Protein AF-A0A522AWW1-F1 (afdb_monomer)

pLDDT: mean 78.86, std 17.36, range [28.61, 96.69]

Foldseek 3Di:
DDPDPVVQVVVLVVLLVVLLCCCVLVLVLLVLLLVLLLQLLVVLVVVVVCCLAPVPDLLVLLLVLLLSLLLSLLLQLLLQLLCLQQVCLVVVNVVVVVVPPHALLSSLVSSLVSSLVSNVVSLVLSLVSSCLSNVPDPCNVVLSVLSVVLSSLSSLLSSLVLNLLNQQDQHSVSSSVVSVVVSVVLCVLVPDDPVVLPDLVSVLNQQQRSSNLSSVLSCCVRVVVDDSVVRCSSVCNSNVSNVVSVCCRNVPRSNVRDSGRHDPPPPDDPDDDDDDPVCVVVVVVVVSRDDDDDDDDDDDDDDDDDDDAQPKAKDKPAAEDEEAQFDKDKIKMKIWRQDQAKAAKKKKFKDKDAPDDPDDDDQVVFFVDGIDIDHTAGHGGMDMDMTMTHRNDAHKMKMKMWMFGDDPDPPDHYDIDIHRIYIYGYDRDDDPRPSVSVCSSVVSSVVSVVVSVVSNVVVVVVVVVVVVVVVVD

Mean predicted aligned error: 15.92 Å

Radius of gyration: 32.42 Å; Cα contacts (8 Å, |Δi|>4): 683; chains: 1; bounding box: 69×68×107 Å

Nearest PDB structures (foldseek):
  6eti-assembly1_A  TM=6.593E-01  e=2.081E-02  Homo sapiens
  8bht-assembly1_A  TM=6.741E-01  e=2.726E-02  Homo sapiens
  7som-assembly1_K  TM=3.035E-01  e=1.185E-04  Chlamydomonas reinhardtii
  8cka-assembly1_B  TM=4.284E-01  e=6.402E-02  Deinococcus radiodurans R1 = ATCC 13939 = DSM 20539
  8wtm-assembly1_A  TM=5.534E-01  e=3.377E-01  Arabidopsis thaliana

Structure (mmCIF, N/CA/C/O backbone):
data_AF-A0A522AWW1-F1
#
_entry.id   AF-A0A522AWW1-F1
#
loop_
_atom_site.group_PDB
_atom_site.id
_atom_site.type_symbol
_atom_site.label_atom_id
_atom_site.label_alt_id
_atom_site.label_comp_id
_atom_site.label_asym_id
_atom_site.label_entity_id
_atom_site.label_seq_id
_atom_site.pdbx_PDB_ins_code
_atom_site.Cartn_x
_atom_site.Cartn_y
_atom_site.Cartn_z
_atom_site.occupancy
_atom_site.B_iso_or_equiv
_atom_site.auth_seq_id
_atom_site.auth_comp_id
_atom_site.auth_asym_id
_atom_site.auth_atom_id
_atom_site.pdbx_PDB_model_num
ATOM 1 N N . MET A 1 1 ? 4.282 -1.214 -53.896 1.00 41.69 1 MET A N 1
ATOM 2 C CA . MET A 1 1 ? 5.196 -0.985 -52.754 1.00 41.69 1 MET A CA 1
ATOM 3 C C . MET A 1 1 ? 4.342 -0.888 -51.484 1.00 41.69 1 MET A C 1
ATOM 5 O O . MET A 1 1 ? 4.022 0.199 -51.032 1.00 41.69 1 MET A O 1
ATOM 9 N N . SER A 1 2 ? 3.825 -2.022 -50.998 1.00 43.81 2 SER A N 1
ATOM 10 C CA . SER A 1 2 ? 2.781 -2.070 -49.948 1.00 43.81 2 SER A CA 1
ATOM 11 C C . SER A 1 2 ? 2.883 -3.304 -49.040 1.00 43.81 2 SER A C 1
ATOM 13 O O . SER A 1 2 ? 1.927 -3.659 -48.356 1.00 43.81 2 SER A O 1
ATOM 15 N N . VAL A 1 3 ? 4.049 -3.947 -48.991 1.00 43.75 3 VAL A N 1
ATOM 16 C CA . VAL A 1 3 ? 4.301 -5.121 -48.149 1.00 43.75 3 VAL A CA 1
ATOM 17 C C . VAL A 1 3 ? 5.197 -4.677 -46.995 1.00 43.75 3 VAL A C 1
ATOM 19 O O . VAL A 1 3 ? 6.398 -4.624 -47.195 1.00 43.75 3 VAL A O 1
ATOM 22 N N . ASP A 1 4 ? 4.616 -4.260 -45.856 1.00 46.38 4 ASP A N 1
ATOM 23 C CA . ASP A 1 4 ? 5.230 -4.459 -44.514 1.00 46.38 4 ASP A CA 1
ATOM 24 C C . ASP A 1 4 ? 4.457 -3.893 -43.300 1.00 46.38 4 ASP A C 1
ATOM 26 O O . ASP A 1 4 ? 4.959 -3.921 -42.176 1.00 46.38 4 ASP A O 1
ATOM 30 N N . ARG A 1 5 ? 3.211 -3.408 -43.433 1.00 45.59 5 ARG A N 1
ATOM 31 C CA . ARG A 1 5 ? 2.480 -2.926 -42.237 1.00 45.59 5 ARG A CA 1
ATOM 32 C C . ARG A 1 5 ? 2.204 -4.040 -41.212 1.00 45.59 5 ARG A C 1
ATOM 34 O O . ARG A 1 5 ? 2.367 -3.795 -40.020 1.00 45.59 5 ARG A O 1
ATOM 41 N N . GLY A 1 6 ? 1.933 -5.271 -41.656 1.00 41.59 6 GLY A N 1
ATOM 42 C CA . GLY A 1 6 ? 1.618 -6.407 -40.772 1.00 41.59 6 GLY A CA 1
ATOM 43 C C . GLY A 1 6 ? 2.793 -6.975 -39.958 1.00 41.59 6 GLY A C 1
ATOM 44 O O . GLY A 1 6 ? 2.574 -7.589 -38.920 1.00 41.59 6 GLY A O 1
ATOM 45 N N . ARG A 1 7 ? 4.052 -6.746 -40.365 1.00 49.06 7 ARG A N 1
ATOM 46 C CA . ARG A 1 7 ? 5.239 -7.263 -39.647 1.00 49.06 7 ARG A CA 1
ATOM 47 C C . ARG A 1 7 ? 5.681 -6.368 -38.485 1.00 49.06 7 ARG A C 1
ATOM 49 O O . ARG A 1 7 ? 6.348 -6.825 -37.559 1.00 49.06 7 ARG A O 1
ATOM 56 N N . THR A 1 8 ? 5.285 -5.095 -38.509 1.00 51.25 8 THR A N 1
ATOM 57 C CA . THR A 1 8 ? 5.693 -4.099 -37.505 1.00 51.25 8 THR A CA 1
ATOM 58 C C . THR A 1 8 ? 4.782 -4.041 -36.276 1.00 51.25 8 THR A C 1
ATOM 60 O O . THR A 1 8 ? 5.227 -3.562 -35.231 1.00 51.25 8 THR A O 1
ATOM 63 N N . GLU A 1 9 ? 3.542 -4.535 -36.360 1.00 51.75 9 GLU A N 1
ATOM 64 C CA . GLU A 1 9 ? 2.605 -4.571 -35.224 1.00 51.75 9 GLU A CA 1
ATOM 65 C C . GLU A 1 9 ? 3.007 -5.633 -34.187 1.00 51.75 9 GLU A C 1
ATOM 67 O O . GLU A 1 9 ? 2.992 -5.358 -32.988 1.00 51.75 9 GLU A O 1
ATOM 72 N N . GLY A 1 10 ? 3.525 -6.787 -34.626 1.00 59.91 10 GLY A N 1
ATOM 73 C CA . GLY A 1 10 ? 4.067 -7.820 -33.729 1.00 59.91 10 GLY A CA 1
ATOM 74 C C . GLY A 1 10 ? 5.403 -7.458 -33.060 1.00 59.91 10 GLY A C 1
ATOM 75 O O . GLY A 1 10 ? 5.785 -8.065 -32.060 1.00 59.91 10 GLY A O 1
ATOM 76 N N . SER A 1 11 ? 6.118 -6.451 -33.576 1.00 70.12 11 SER A N 1
ATOM 77 C CA . SER A 1 11 ? 7.461 -6.088 -33.101 1.00 70.12 11 SER A CA 1
ATOM 78 C C . SER A 1 11 ? 7.449 -5.429 -31.715 1.00 70.12 11 SER A C 1
ATOM 80 O O . SER A 1 11 ? 8.297 -5.742 -30.883 1.00 70.12 11 SER A O 1
ATOM 82 N N . TRP A 1 12 ? 6.462 -4.576 -31.410 1.00 73.38 12 TRP A N 1
ATOM 83 C CA . TRP A 1 12 ? 6.364 -3.941 -30.086 1.00 73.38 12 TRP A CA 1
ATOM 84 C C . TRP A 1 12 ? 6.035 -4.948 -28.978 1.00 73.38 12 TRP A C 1
ATOM 86 O O . TRP A 1 12 ? 6.651 -4.914 -27.913 1.00 73.38 12 TRP A O 1
ATOM 96 N N . TRP A 1 13 ? 5.134 -5.890 -29.261 1.00 79.94 13 TRP A N 1
ATOM 97 C CA . TRP A 1 13 ? 4.799 -6.981 -28.347 1.00 79.94 13 TRP A CA 1
ATOM 98 C C . TRP A 1 13 ? 6.011 -7.864 -28.025 1.00 79.94 13 TRP A C 1
ATOM 100 O O . TRP A 1 13 ? 6.237 -8.219 -26.868 1.00 79.94 13 TRP A O 1
ATOM 110 N N . LEU A 1 14 ? 6.838 -8.174 -29.030 1.00 82.12 14 LEU A N 1
ATOM 111 C CA . LEU A 1 14 ? 8.076 -8.938 -28.849 1.00 82.12 14 LEU A CA 1
ATOM 112 C C . LEU A 1 14 ? 9.066 -8.225 -27.920 1.00 82.12 14 LEU A C 1
ATOM 114 O O . LEU A 1 14 ? 9.648 -8.866 -27.045 1.00 82.12 14 LEU A O 1
ATOM 118 N N . ILE A 1 15 ? 9.228 -6.908 -28.074 1.00 83.19 15 ILE A N 1
ATOM 119 C CA . ILE A 1 15 ? 10.089 -6.103 -27.195 1.00 83.19 15 ILE A CA 1
ATOM 120 C C . ILE A 1 15 ? 9.519 -6.093 -25.786 1.00 83.19 15 ILE A C 1
ATOM 122 O O . ILE A 1 15 ? 10.237 -6.406 -24.849 1.00 83.19 15 ILE A O 1
ATOM 126 N N . MET A 1 16 ? 8.228 -5.794 -25.632 1.00 83.44 16 MET A N 1
ATOM 127 C CA . MET A 1 16 ? 7.583 -5.761 -24.323 1.00 83.44 16 MET A CA 1
ATOM 128 C C . MET A 1 16 ? 7.737 -7.101 -23.597 1.00 83.44 16 MET A C 1
ATOM 130 O O . MET A 1 16 ? 8.119 -7.121 -22.433 1.00 83.44 16 MET A O 1
ATOM 134 N N . ARG A 1 17 ? 7.525 -8.227 -24.290 1.00 86.75 17 ARG A N 1
ATOM 135 C CA . ARG A 1 17 ? 7.727 -9.567 -23.727 1.00 86.75 17 ARG A CA 1
ATOM 136 C C . ARG A 1 17 ? 9.184 -9.814 -23.340 1.00 86.75 17 ARG A C 1
ATOM 138 O O . ARG A 1 17 ? 9.427 -10.411 -22.296 1.00 86.75 17 ARG A O 1
ATOM 145 N N . LYS A 1 18 ? 10.143 -9.372 -24.158 1.00 86.56 18 LYS A N 1
ATOM 146 C CA . LYS A 1 18 ? 11.575 -9.471 -23.847 1.00 86.56 18 LYS A CA 1
ATOM 147 C C . LYS A 1 18 ? 11.937 -8.637 -22.616 1.00 86.56 18 LYS A C 1
ATOM 149 O O . LYS A 1 18 ? 12.651 -9.140 -21.760 1.00 86.56 18 LYS A O 1
ATOM 154 N N . GLU A 1 19 ? 11.443 -7.407 -22.522 1.00 87.88 19 GLU A N 1
ATOM 155 C CA . GLU A 1 19 ? 11.673 -6.495 -21.394 1.00 87.88 19 GLU A CA 1
ATOM 156 C C . GLU A 1 19 ? 11.052 -7.041 -20.107 1.00 87.88 19 GLU A C 1
ATOM 158 O O . GLU A 1 19 ? 11.730 -7.123 -19.086 1.00 87.88 19 GLU A O 1
ATOM 163 N N . LEU A 1 20 ? 9.798 -7.508 -20.159 1.00 87.56 20 LEU A N 1
ATOM 164 C CA . LEU A 1 20 ? 9.163 -8.181 -19.025 1.00 87.56 20 LEU A CA 1
ATOM 165 C C . LEU A 1 20 ? 9.959 -9.418 -18.617 1.00 87.56 20 LEU A C 1
ATOM 167 O O . LEU A 1 20 ? 10.201 -9.628 -17.432 1.00 87.56 20 LEU A O 1
ATOM 171 N N . ALA A 1 21 ? 10.381 -10.231 -19.587 1.00 85.50 21 ALA A N 1
ATOM 172 C CA . ALA A 1 21 ? 11.187 -11.398 -19.293 1.00 85.50 21 ALA A CA 1
ATOM 173 C C . ALA A 1 21 ? 12.500 -10.983 -18.622 1.00 85.50 21 ALA A C 1
ATOM 175 O O . ALA A 1 21 ? 12.788 -11.462 -17.538 1.00 85.50 21 ALA A O 1
ATOM 176 N N . ASP A 1 22 ? 13.271 -10.049 -19.169 1.00 84.38 22 ASP A N 1
ATOM 177 C CA . ASP A 1 22 ? 14.534 -9.646 -18.542 1.00 84.38 22 ASP A CA 1
ATOM 178 C C . ASP A 1 22 ? 14.341 -9.047 -17.137 1.00 84.38 22 ASP A C 1
ATOM 180 O O . ASP A 1 22 ? 15.130 -9.315 -16.231 1.00 84.38 22 ASP A O 1
ATOM 184 N N . LEU A 1 23 ? 13.250 -8.313 -16.910 1.00 86.44 23 LEU A N 1
ATOM 185 C CA . LEU A 1 23 ? 12.917 -7.744 -15.606 1.00 86.44 23 LEU A CA 1
ATOM 186 C C . LEU A 1 23 ? 12.573 -8.827 -14.562 1.00 86.44 23 LEU A C 1
ATOM 188 O O . LEU A 1 23 ? 13.151 -8.857 -13.469 1.00 86.44 23 LEU A O 1
ATOM 192 N N . TRP A 1 24 ? 11.639 -9.719 -14.906 1.00 86.25 24 TRP A N 1
ATOM 193 C CA . TRP A 1 24 ? 11.087 -10.747 -14.017 1.00 86.25 24 TRP A CA 1
ATOM 194 C C . TRP A 1 24 ? 12.017 -11.952 -13.877 1.00 86.25 24 TRP A C 1
ATOM 196 O O . TRP A 1 24 ? 12.336 -12.395 -12.775 1.00 86.25 24 TRP A O 1
ATOM 206 N N . ILE A 1 25 ? 12.490 -12.473 -15.005 1.00 78.69 25 ILE A N 1
ATOM 207 C CA . ILE A 1 25 ? 13.342 -13.660 -15.082 1.00 78.69 25 ILE A CA 1
ATOM 208 C C . ILE A 1 25 ? 14.809 -13.319 -14.821 1.00 78.69 25 ILE A C 1
ATOM 210 O O . ILE A 1 25 ? 15.532 -14.134 -14.244 1.00 78.69 25 ILE A O 1
ATOM 214 N N . GLY A 1 26 ? 15.270 -12.120 -15.193 1.00 70.62 26 GLY A N 1
ATOM 215 C CA . GLY A 1 26 ? 16.633 -11.670 -14.886 1.00 70.62 26 GLY A CA 1
ATOM 216 C C . GLY A 1 26 ? 16.898 -11.517 -13.383 1.00 70.62 26 GLY A C 1
ATOM 217 O O . GLY A 1 26 ? 18.036 -11.285 -12.979 1.00 70.62 26 GLY A O 1
ATOM 218 N N . GLY A 1 27 ? 15.868 -11.678 -12.543 1.00 75.88 27 GLY A N 1
ATOM 219 C CA . GLY A 1 27 ? 15.964 -11.792 -11.088 1.00 75.88 27 GLY A CA 1
ATOM 220 C C . GLY A 1 27 ? 16.082 -10.459 -10.356 1.00 75.88 27 GLY A C 1
ATOM 221 O O . GLY A 1 27 ? 15.942 -10.433 -9.136 1.00 75.88 27 GLY A O 1
ATOM 222 N N . ARG A 1 28 ? 16.284 -9.350 -11.079 1.00 83.94 28 ARG A N 1
ATOM 223 C CA . ARG A 1 28 ? 16.355 -8.001 -10.501 1.00 83.94 28 ARG A CA 1
ATOM 224 C C . ARG A 1 28 ? 15.063 -7.639 -9.773 1.00 83.94 28 ARG A C 1
ATOM 226 O O . ARG A 1 28 ? 15.120 -7.224 -8.621 1.00 83.94 28 ARG A O 1
ATOM 233 N N . LEU A 1 29 ? 13.909 -7.860 -10.408 1.00 90.00 29 LEU A N 1
ATOM 234 C CA . LEU A 1 29 ? 12.628 -7.550 -9.780 1.00 90.00 29 LEU A CA 1
ATOM 235 C C . LEU A 1 29 ? 12.310 -8.470 -8.600 1.00 90.00 29 LEU A C 1
ATOM 237 O O . LEU A 1 29 ? 11.792 -8.004 -7.595 1.00 90.00 29 LEU A O 1
ATOM 241 N N . LEU A 1 30 ? 12.659 -9.756 -8.687 1.00 90.44 30 LEU A N 1
ATOM 242 C CA . LEU A 1 30 ? 12.419 -10.706 -7.597 1.00 90.44 30 LEU A CA 1
ATOM 243 C C . LEU A 1 30 ? 13.134 -10.281 -6.311 1.00 90.44 30 LEU A C 1
ATOM 245 O O . LEU A 1 30 ? 12.563 -10.390 -5.234 1.00 90.44 30 LEU A O 1
ATOM 249 N N . ILE A 1 31 ? 14.347 -9.732 -6.422 1.00 91.44 31 ILE A N 1
ATOM 250 C CA . ILE A 1 31 ? 15.071 -9.174 -5.272 1.00 91.44 31 ILE A CA 1
ATOM 251 C C . ILE A 1 31 ? 14.310 -7.977 -4.680 1.00 91.44 31 ILE A C 1
ATOM 253 O O . ILE A 1 31 ? 14.161 -7.897 -3.464 1.00 91.44 31 ILE A O 1
ATOM 257 N N . LEU A 1 32 ? 13.785 -7.076 -5.518 1.00 94.06 32 LEU A N 1
ATOM 258 C CA . LEU A 1 32 ? 12.972 -5.944 -5.054 1.00 94.06 32 LEU A CA 1
ATOM 259 C C . LEU A 1 32 ? 11.673 -6.405 -4.374 1.00 94.06 32 LEU A C 1
ATOM 261 O O . LEU A 1 32 ? 11.290 -5.830 -3.361 1.00 94.06 32 LEU A O 1
ATOM 265 N N . LEU A 1 33 ? 11.031 -7.467 -4.874 1.00 94.88 33 LEU A N 1
ATOM 266 C CA . LEU A 1 33 ? 9.838 -8.055 -4.253 1.00 94.88 33 LEU A CA 1
ATOM 267 C C . LEU A 1 33 ? 10.148 -8.733 -2.910 1.00 94.88 33 LEU A C 1
ATOM 269 O O . LEU A 1 33 ? 9.339 -8.654 -1.990 1.00 94.88 33 LEU A O 1
ATOM 273 N N . VAL A 1 34 ? 11.330 -9.341 -2.758 1.00 94.75 34 VAL A N 1
ATOM 274 C CA . VAL A 1 34 ? 11.799 -9.842 -1.455 1.00 94.75 34 VAL A CA 1
ATOM 275 C C . VAL A 1 34 ? 11.957 -8.682 -0.469 1.00 94.75 34 VAL A C 1
ATOM 277 O O . VAL A 1 34 ? 11.423 -8.758 0.635 1.00 94.75 34 VAL A O 1
ATOM 280 N N . PHE A 1 35 ? 12.607 -7.582 -0.864 1.00 95.19 35 PHE A N 1
ATOM 281 C CA . PHE A 1 35 ? 12.711 -6.394 -0.006 1.00 95.19 35 PHE A CA 1
ATOM 282 C C . PHE A 1 35 ? 11.344 -5.798 0.340 1.00 95.19 35 PHE A C 1
ATOM 284 O O . PHE A 1 35 ? 11.112 -5.445 1.492 1.00 95.19 35 PHE A O 1
ATOM 291 N N . PHE A 1 36 ? 10.423 -5.740 -0.621 1.00 96.56 36 PHE A N 1
ATOM 292 C CA . PHE A 1 36 ? 9.044 -5.323 -0.377 1.00 96.56 36 PHE A CA 1
ATOM 293 C C . PHE A 1 36 ? 8.358 -6.201 0.671 1.00 96.56 36 PHE A C 1
ATOM 295 O O . PHE A 1 36 ? 7.796 -5.674 1.625 1.00 96.56 36 PHE A O 1
ATOM 302 N N . SER A 1 37 ? 8.455 -7.529 0.547 1.00 96.69 37 SER A N 1
ATOM 303 C CA . SER A 1 37 ? 7.875 -8.439 1.542 1.00 96.69 37 SER A CA 1
ATOM 304 C C . SER A 1 37 ? 8.513 -8.276 2.918 1.00 96.69 37 SER A C 1
ATOM 306 O O . SER A 1 37 ? 7.810 -8.320 3.916 1.00 96.69 37 SER A O 1
ATOM 308 N N . LEU A 1 38 ? 9.821 -8.006 2.987 1.00 96.38 38 LEU A N 1
ATOM 309 C CA . LEU A 1 38 ? 10.505 -7.735 4.247 1.00 96.38 38 LEU A CA 1
ATOM 310 C C . LEU A 1 38 ? 9.964 -6.457 4.907 1.00 96.38 38 LEU A C 1
ATOM 312 O O . LEU A 1 38 ? 9.669 -6.465 6.098 1.00 96.38 38 LEU A O 1
ATOM 316 N N . LEU A 1 39 ? 9.790 -5.379 4.135 1.00 96.12 39 LEU A N 1
ATOM 317 C CA . LEU A 1 39 ? 9.205 -4.127 4.626 1.00 96.12 39 LEU A CA 1
ATOM 318 C C . LEU A 1 39 ? 7.756 -4.324 5.091 1.00 96.12 39 LEU A C 1
ATOM 320 O O . LEU A 1 39 ? 7.385 -3.845 6.164 1.00 96.12 39 LEU A O 1
ATOM 324 N N . MET A 1 40 ? 6.952 -5.074 4.332 1.00 96.62 40 MET A N 1
ATOM 325 C CA . MET A 1 40 ? 5.590 -5.443 4.732 1.00 96.62 40 MET A CA 1
ATOM 326 C C . MET A 1 40 ? 5.586 -6.264 6.023 1.00 96.62 40 MET A C 1
ATOM 328 O O . MET A 1 40 ? 4.807 -5.969 6.922 1.00 96.62 40 MET A O 1
ATOM 332 N N . SER A 1 41 ? 6.485 -7.237 6.167 1.00 95.12 41 SER A N 1
ATOM 333 C CA . SER A 1 41 ? 6.609 -8.049 7.380 1.00 95.12 41 SER A CA 1
ATOM 334 C C . SER A 1 41 ? 6.986 -7.227 8.604 1.00 95.12 41 SER A C 1
ATOM 336 O O . SER A 1 41 ? 6.333 -7.351 9.635 1.00 95.12 41 SER A O 1
ATOM 338 N N . VAL A 1 42 ? 7.994 -6.358 8.490 1.00 94.81 42 VAL A N 1
ATOM 339 C CA . VAL A 1 42 ? 8.417 -5.489 9.598 1.00 94.81 42 VAL A CA 1
ATOM 340 C C . VAL A 1 42 ? 7.280 -4.558 10.008 1.00 94.81 42 VAL A C 1
ATOM 342 O O . VAL A 1 42 ? 6.934 -4.502 11.182 1.00 94.81 42 VAL A O 1
ATOM 345 N N . THR A 1 43 ? 6.650 -3.873 9.049 1.00 92.56 43 THR A N 1
ATOM 346 C CA . THR A 1 43 ? 5.536 -2.960 9.356 1.00 92.56 43 THR A CA 1
ATOM 347 C C . THR A 1 43 ? 4.309 -3.682 9.908 1.00 92.56 43 THR A C 1
ATOM 349 O O . THR A 1 43 ? 3.626 -3.129 10.759 1.00 92.56 43 THR A O 1
ATOM 352 N N . SER A 1 44 ? 4.048 -4.922 9.489 1.00 92.00 44 SER A N 1
ATOM 353 C CA . SER A 1 44 ? 2.940 -5.726 10.021 1.00 92.00 44 SER A CA 1
ATOM 354 C C . SER A 1 44 ? 3.177 -6.152 11.471 1.00 92.00 44 SER A C 1
ATOM 356 O O . SER A 1 44 ? 2.268 -6.048 12.282 1.00 92.00 44 SER A O 1
ATOM 358 N N . ILE A 1 45 ? 4.400 -6.573 11.819 1.00 90.00 45 ILE A N 1
ATOM 359 C CA . ILE A 1 45 ? 4.759 -6.929 13.204 1.00 90.00 45 ILE A CA 1
ATOM 360 C C . ILE A 1 45 ? 4.697 -5.701 14.120 1.00 90.00 45 ILE A C 1
ATOM 362 O O . ILE A 1 45 ? 4.189 -5.795 15.237 1.00 90.00 45 ILE A O 1
ATOM 366 N N . LEU A 1 46 ? 5.193 -4.550 13.651 1.00 89.38 46 LEU A N 1
ATOM 367 C CA . LEU A 1 46 ? 5.122 -3.304 14.418 1.00 89.38 46 LEU A CA 1
ATOM 368 C C . LEU A 1 46 ? 3.666 -2.920 14.706 1.00 89.38 46 LEU A C 1
ATOM 370 O O . LEU A 1 46 ? 3.336 -2.615 15.844 1.00 89.38 46 LEU A O 1
ATOM 374 N N . ARG A 1 47 ? 2.785 -3.030 13.708 1.00 86.81 47 ARG A N 1
ATOM 375 C CA . ARG A 1 47 ? 1.360 -2.695 13.849 1.00 86.81 47 ARG A CA 1
ATOM 376 C C . ARG A 1 47 ? 0.586 -3.639 14.746 1.00 86.81 47 ARG A C 1
ATOM 378 O O . ARG A 1 47 ? -0.257 -3.179 15.500 1.00 86.81 47 ARG A O 1
ATOM 385 N N . GLU A 1 48 ? 0.875 -4.933 14.679 1.00 84.62 48 GLU A N 1
ATOM 386 C CA . GLU A 1 48 ? 0.291 -5.900 15.611 1.00 84.62 48 GLU A CA 1
ATOM 387 C C . GLU A 1 48 ? 0.673 -5.545 17.053 1.00 84.62 48 GLU A C 1
ATOM 389 O O . GLU A 1 48 ? -0.179 -5.495 17.933 1.00 84.62 48 GLU A O 1
ATOM 394 N N . THR A 1 49 ? 1.948 -5.209 17.280 1.00 82.56 49 THR A N 1
ATOM 395 C CA . THR A 1 49 ? 2.428 -4.766 18.599 1.00 82.56 49 THR A CA 1
ATOM 396 C C . THR A 1 49 ? 1.730 -3.480 19.054 1.00 82.56 49 THR A C 1
ATOM 398 O O . THR A 1 49 ? 1.332 -3.370 20.209 1.00 82.56 49 THR A O 1
ATOM 401 N N . GLU A 1 50 ? 1.560 -2.504 18.160 1.00 79.75 50 GLU A N 1
ATOM 402 C CA . GLU A 1 50 ? 0.869 -1.243 18.463 1.00 79.75 50 GLU A CA 1
ATOM 403 C C . GLU A 1 50 ? -0.630 -1.440 18.725 1.00 79.75 50 GLU A C 1
ATOM 405 O O . GLU A 1 50 ? -1.171 -0.813 19.633 1.00 79.75 50 GLU A O 1
ATOM 410 N N . SER A 1 51 ? -1.295 -2.341 17.996 1.00 79.88 51 SER A N 1
ATOM 411 C CA . SER A 1 51 ? -2.707 -2.680 18.208 1.00 79.88 51 SER A CA 1
ATOM 412 C C . SER A 1 51 ? -2.961 -3.198 19.625 1.00 79.88 51 SER A C 1
ATOM 414 O O . SER A 1 51 ? -3.943 -2.806 20.247 1.00 79.88 51 SER A O 1
ATOM 416 N N . GLN A 1 52 ? -2.035 -3.985 20.179 1.00 70.31 52 GLN A N 1
ATOM 417 C CA . GLN A 1 52 ? -2.133 -4.489 21.553 1.00 70.31 52 GLN A CA 1
ATOM 418 C C . GLN A 1 52 ? -1.908 -3.413 22.620 1.00 70.31 52 GLN A C 1
ATOM 420 O O . GLN A 1 52 ? -2.395 -3.548 23.738 1.00 70.31 52 GLN A O 1
ATOM 425 N N . LEU A 1 53 ? -1.132 -2.375 22.300 1.00 67.69 53 LEU A N 1
ATOM 426 C CA . LEU A 1 53 ? -0.759 -1.319 23.247 1.00 67.69 53 LEU A CA 1
ATOM 427 C C . LEU A 1 53 ? -1.696 -0.107 23.203 1.00 67.69 53 LEU A C 1
ATOM 429 O O . LEU A 1 53 ? -1.797 0.617 24.190 1.00 67.69 53 LEU A O 1
ATOM 433 N N . SER A 1 54 ? -2.313 0.157 22.051 1.00 62.44 54 SER A N 1
ATOM 434 C CA . SER A 1 54 ? -3.083 1.377 21.780 1.00 62.44 54 SER A CA 1
ATOM 435 C C . SER A 1 54 ? -4.496 1.105 21.253 1.00 62.44 54 SER A C 1
ATOM 437 O O . SER A 1 54 ? -5.171 2.055 20.868 1.00 62.44 54 SER A O 1
ATOM 439 N N . LEU A 1 55 ? -4.932 -0.162 21.213 1.00 69.31 55 LEU A N 1
ATOM 440 C CA . LEU A 1 55 ? -6.284 -0.589 20.815 1.00 69.31 55 LEU A CA 1
ATOM 441 C C . LEU A 1 55 ? -6.724 -0.014 19.465 1.00 69.31 55 LEU A C 1
ATOM 443 O O . LEU A 1 55 ? -7.845 0.455 19.292 1.00 69.31 55 LEU A O 1
ATOM 447 N N . ILE A 1 56 ? -5.813 -0.051 18.492 1.00 73.19 56 ILE A N 1
ATOM 448 C CA . ILE A 1 56 ? -6.089 0.433 17.137 1.00 73.19 56 ILE A CA 1
ATOM 449 C C . ILE A 1 56 ? -7.212 -0.423 16.523 1.00 73.19 56 ILE A C 1
ATOM 451 O O . ILE A 1 56 ? -7.042 -1.647 16.434 1.00 73.19 56 ILE A O 1
ATOM 455 N N . PRO A 1 57 ? -8.320 0.182 16.047 1.00 79.06 57 PRO A N 1
ATOM 456 C CA . PRO A 1 57 ? -9.422 -0.554 15.440 1.00 79.06 57 PRO A CA 1
ATOM 457 C C . PRO A 1 57 ? -8.979 -1.396 14.226 1.00 79.06 57 PRO A C 1
ATOM 459 O O . PRO A 1 57 ? -8.169 -0.934 13.413 1.00 79.06 57 PRO A O 1
ATOM 462 N N . PRO A 1 58 ? -9.565 -2.589 13.989 1.00 80.69 58 PRO A N 1
ATOM 463 C CA . PRO A 1 58 ? -9.183 -3.449 12.862 1.00 80.69 58 PRO A CA 1
ATOM 464 C C . PRO A 1 58 ? -9.300 -2.779 11.482 1.00 80.69 58 PRO A C 1
ATOM 466 O O . PRO A 1 58 ? -8.497 -3.038 10.585 1.00 80.69 58 PRO A O 1
ATOM 469 N N . ALA A 1 59 ? -10.276 -1.884 11.295 1.00 81.62 59 ALA A N 1
ATOM 470 C CA . ALA A 1 59 ? -10.429 -1.125 10.051 1.00 81.62 59 ALA A CA 1
ATOM 471 C C . ALA A 1 59 ? -9.233 -0.187 9.794 1.00 81.62 59 ALA A C 1
ATOM 473 O O . ALA A 1 59 ? -8.770 -0.057 8.659 1.00 81.62 59 ALA A O 1
ATOM 474 N N . GLU A 1 60 ? -8.684 0.417 10.846 1.00 85.56 60 GLU A N 1
ATOM 475 C CA . GLU A 1 60 ? -7.506 1.275 10.751 1.00 85.56 60 GLU A CA 1
ATOM 476 C C . GLU A 1 60 ? -6.243 0.460 10.437 1.00 85.56 60 GLU A C 1
ATOM 478 O O . GLU A 1 60 ? -5.451 0.858 9.580 1.00 85.56 60 GLU A O 1
ATOM 483 N N . LEU A 1 61 ? -6.102 -0.748 10.995 1.00 88.06 61 LEU A N 1
ATOM 484 C CA . LEU A 1 61 ? -5.025 -1.675 10.616 1.00 88.06 61 LEU A CA 1
ATOM 485 C C . LEU A 1 61 ? -5.083 -2.053 9.125 1.00 88.06 61 LEU A C 1
ATOM 487 O O . LEU A 1 61 ? -4.050 -2.081 8.443 1.00 88.06 61 LEU A O 1
ATOM 491 N N . VAL A 1 62 ? -6.281 -2.290 8.580 1.00 90.38 62 VAL A N 1
ATOM 492 C CA . VAL A 1 62 ? -6.481 -2.523 7.136 1.00 90.38 62 VAL A CA 1
ATOM 493 C C . VAL A 1 62 ? -6.066 -1.296 6.323 1.00 90.38 62 VAL A C 1
ATOM 495 O O . VAL A 1 62 ? -5.324 -1.423 5.349 1.00 90.38 62 VAL A O 1
ATOM 498 N N . PHE A 1 63 ? -6.487 -0.099 6.728 1.00 91.81 63 PHE A N 1
ATOM 499 C CA . PHE A 1 63 ? -6.090 1.138 6.058 1.00 91.81 63 PHE A CA 1
ATOM 500 C C . PHE A 1 63 ? -4.563 1.311 6.033 1.00 91.81 63 PHE A C 1
ATOM 502 O O . PHE A 1 63 ? -3.968 1.470 4.962 1.00 91.81 63 PHE A O 1
ATOM 509 N N . LEU A 1 64 ? -3.909 1.202 7.190 1.00 91.56 64 LEU A N 1
ATOM 510 C CA . LEU A 1 64 ? -2.466 1.375 7.322 1.00 91.56 64 LEU A CA 1
ATOM 511 C C . LEU A 1 64 ? -1.692 0.330 6.498 1.00 91.56 64 LEU A C 1
ATOM 513 O O . LEU A 1 64 ? -0.670 0.640 5.872 1.00 91.56 64 LEU A O 1
ATOM 517 N N . THR A 1 65 ? -2.149 -0.926 6.465 1.00 93.69 65 THR A N 1
ATOM 518 C CA . THR A 1 65 ? -1.527 -2.008 5.670 1.00 93.69 65 THR A CA 1
ATOM 519 C C . THR A 1 65 ? -1.629 -1.778 4.175 1.00 93.69 65 THR A C 1
ATOM 521 O O . THR A 1 65 ? -0.618 -1.905 3.478 1.00 93.69 65 THR A O 1
ATOM 524 N N . LEU A 1 66 ? -2.792 -1.355 3.689 1.00 95.00 66 LEU A N 1
ATOM 525 C CA . LEU A 1 66 ? -2.981 -0.990 2.289 1.00 95.00 66 LEU A CA 1
ATOM 526 C C . LEU A 1 66 ? -2.155 0.245 1.906 1.00 95.00 66 LEU A C 1
ATOM 528 O O . LEU A 1 66 ? -1.522 0.253 0.848 1.00 95.00 66 LEU A O 1
ATOM 532 N N . LEU A 1 67 ? -2.060 1.245 2.788 1.00 93.88 67 LEU A N 1
ATOM 533 C CA . LEU A 1 67 ? -1.221 2.424 2.569 1.00 93.88 67 LEU A CA 1
ATOM 534 C C . LEU A 1 67 ? 0.274 2.067 2.470 1.00 93.88 67 LEU A C 1
ATOM 536 O O . LEU A 1 67 ? 0.978 2.576 1.590 1.00 93.88 67 LEU A O 1
ATOM 540 N N . SER A 1 68 ? 0.766 1.155 3.316 1.00 93.88 68 SER A N 1
ATOM 541 C CA . SER A 1 68 ? 2.132 0.616 3.197 1.00 93.88 68 SER A CA 1
ATOM 542 C C . SER A 1 68 ? 2.344 -0.128 1.882 1.00 93.88 68 SER A C 1
ATOM 544 O O . SER A 1 68 ? 3.377 0.055 1.236 1.00 93.88 68 SER A O 1
ATOM 546 N N . ALA A 1 69 ? 1.366 -0.934 1.458 1.00 96.06 69 ALA A N 1
ATOM 547 C CA . ALA A 1 69 ? 1.436 -1.666 0.199 1.00 96.06 69 ALA A CA 1
ATOM 548 C C . ALA A 1 69 ? 1.536 -0.713 -1.003 1.00 96.06 69 ALA A C 1
ATOM 550 O O . ALA A 1 69 ? 2.390 -0.916 -1.869 1.00 96.06 69 ALA A O 1
ATOM 551 N N . ILE A 1 70 ? 0.734 0.362 -1.023 1.00 95.56 70 ILE A N 1
ATOM 552 C CA . ILE A 1 70 ? 0.829 1.435 -2.025 1.00 95.56 70 ILE A CA 1
ATOM 553 C C . ILE A 1 70 ? 2.219 2.066 -1.981 1.00 95.56 70 ILE A C 1
ATOM 555 O O . ILE A 1 70 ? 2.919 2.068 -2.992 1.00 95.56 70 ILE A O 1
ATOM 559 N N . SER A 1 71 ? 2.648 2.548 -0.815 1.00 94.19 71 SER A N 1
ATOM 560 C CA . SER A 1 71 ? 3.910 3.278 -0.658 1.00 94.19 71 SER A CA 1
ATOM 561 C C . SER A 1 71 ? 5.105 2.450 -1.148 1.00 94.19 71 SER A C 1
ATOM 563 O O . SER A 1 71 ? 5.822 2.840 -2.074 1.00 94.19 71 SER A O 1
ATOM 565 N N . PHE A 1 72 ? 5.286 1.243 -0.608 1.00 95.69 72 PHE A N 1
ATOM 566 C CA . PHE A 1 72 ? 6.396 0.372 -0.994 1.00 95.69 72 PHE A CA 1
ATOM 567 C C . PHE A 1 72 ? 6.265 -0.148 -2.437 1.00 95.69 72 PHE A C 1
ATOM 569 O O . PHE A 1 72 ? 7.275 -0.311 -3.124 1.00 95.69 72 PHE A O 1
ATOM 576 N N . GLY A 1 73 ? 5.045 -0.358 -2.940 1.00 95.31 73 GLY A N 1
ATOM 577 C CA . GLY A 1 73 ? 4.799 -0.732 -4.336 1.00 95.31 73 GLY A CA 1
ATOM 578 C C . GLY A 1 73 ? 5.173 0.379 -5.326 1.00 95.31 73 GLY A C 1
ATOM 579 O O . GLY A 1 73 ? 5.779 0.111 -6.374 1.00 95.31 73 GLY A O 1
ATOM 580 N N . MET A 1 74 ? 4.891 1.638 -4.977 1.00 95.12 74 MET A N 1
ATOM 581 C CA . MET A 1 74 ? 5.311 2.803 -5.761 1.00 95.12 74 MET A CA 1
ATOM 582 C C . MET A 1 74 ? 6.826 2.956 -5.768 1.00 95.12 74 MET A C 1
ATOM 584 O O . MET A 1 74 ? 7.398 3.236 -6.822 1.00 95.12 74 MET A O 1
ATOM 588 N N . LEU A 1 75 ? 7.494 2.693 -4.641 1.00 95.75 75 LEU A N 1
ATOM 589 C CA . LEU A 1 75 ? 8.954 2.698 -4.570 1.00 95.75 75 LEU A CA 1
ATOM 590 C C . LEU A 1 75 ? 9.580 1.699 -5.559 1.00 95.75 75 LEU A C 1
ATOM 592 O O . LEU A 1 75 ? 10.529 2.050 -6.260 1.00 95.75 75 LEU A O 1
ATOM 596 N N . ILE A 1 76 ? 9.038 0.480 -5.680 1.00 95.69 76 ILE A N 1
ATOM 597 C CA . ILE A 1 76 ? 9.528 -0.507 -6.660 1.00 95.69 76 ILE A CA 1
ATOM 598 C C . ILE A 1 76 ? 9.343 0.008 -8.090 1.00 95.69 76 ILE A C 1
ATOM 600 O O . ILE A 1 76 ? 10.289 -0.014 -8.881 1.00 95.69 76 ILE A O 1
ATOM 604 N N . SER A 1 77 ? 8.140 0.480 -8.422 1.00 94.56 77 SER A N 1
ATOM 605 C CA . SER A 1 77 ? 7.807 0.973 -9.767 1.00 94.56 77 SER A CA 1
ATOM 606 C C . SER A 1 77 ? 8.692 2.161 -10.162 1.00 94.56 77 SER A C 1
ATOM 608 O O . SER A 1 77 ? 9.176 2.249 -11.292 1.00 94.56 77 SER A O 1
ATOM 610 N N . LEU A 1 78 ? 8.986 3.032 -9.196 1.00 95.25 78 LEU A N 1
ATOM 611 C CA . LEU A 1 78 ? 9.903 4.154 -9.334 1.00 95.25 78 LEU A CA 1
ATOM 612 C C . LEU A 1 78 ? 11.349 3.688 -9.574 1.00 95.25 78 LEU A C 1
ATOM 614 O O . LEU A 1 78 ? 11.991 4.172 -10.502 1.00 95.25 78 LEU A O 1
ATOM 618 N N . ILE A 1 79 ? 11.872 2.737 -8.790 1.00 95.25 79 ILE A N 1
ATOM 619 C CA . ILE A 1 79 ? 13.239 2.206 -8.967 1.00 95.25 79 ILE A CA 1
ATOM 620 C C . ILE A 1 79 ? 13.395 1.565 -10.351 1.00 95.25 79 ILE A C 1
ATOM 622 O O . ILE A 1 79 ? 14.378 1.820 -11.050 1.00 95.25 79 ILE A O 1
ATOM 626 N N . VAL A 1 80 ? 12.413 0.763 -10.772 1.00 94.69 80 VAL A N 1
ATOM 627 C CA . VAL A 1 80 ? 12.417 0.118 -12.091 1.00 94.69 80 VAL A CA 1
ATOM 628 C C . VAL A 1 80 ? 12.339 1.157 -13.212 1.00 94.69 80 VAL A C 1
ATOM 630 O O . VAL A 1 80 ? 13.108 1.086 -14.172 1.00 94.69 80 VAL A O 1
ATOM 633 N N . GLY A 1 81 ? 11.460 2.156 -13.087 1.00 94.25 81 GLY A N 1
ATOM 634 C CA . GLY A 1 81 ? 11.363 3.255 -14.047 1.00 94.25 81 GLY A CA 1
ATOM 635 C C . GLY A 1 81 ? 12.657 4.070 -14.137 1.00 94.25 81 GLY A C 1
ATOM 636 O O . GLY A 1 81 ? 13.100 4.402 -15.238 1.00 94.25 81 GLY A O 1
ATOM 637 N N . ALA A 1 82 ? 13.314 4.316 -13.002 1.00 94.62 82 ALA A N 1
ATOM 638 C CA . ALA A 1 82 ? 14.562 5.064 -12.922 1.00 94.62 82 ALA A CA 1
ATOM 639 C C . ALA A 1 82 ? 15.733 4.319 -13.580 1.00 94.62 82 ALA A C 1
ATOM 641 O O . ALA A 1 82 ? 16.521 4.971 -14.259 1.00 94.62 82 ALA A O 1
ATOM 642 N N . ASP A 1 83 ? 15.832 2.989 -13.445 1.00 93.06 83 ASP A N 1
ATOM 643 C CA . ASP A 1 83 ? 16.876 2.155 -14.081 1.00 93.06 83 ASP A CA 1
ATOM 644 C C . ASP A 1 83 ? 16.612 1.897 -15.577 1.00 93.06 83 ASP A C 1
ATOM 646 O O . ASP A 1 83 ? 17.540 1.588 -16.324 1.00 93.06 83 ASP A O 1
ATOM 650 N N . SER A 1 84 ? 15.366 2.053 -16.038 1.00 92.00 84 SER A N 1
ATOM 651 C CA . SER A 1 84 ? 14.922 1.596 -17.365 1.00 92.00 84 SER A CA 1
ATOM 652 C C . SER A 1 84 ? 15.719 2.147 -18.559 1.00 92.00 84 SER A C 1
ATOM 654 O O . SER A 1 84 ? 15.927 1.418 -19.528 1.00 92.00 84 SER A O 1
ATOM 656 N N . ILE A 1 85 ? 16.159 3.413 -18.513 1.00 91.88 85 ILE A N 1
ATOM 657 C CA . ILE A 1 85 ? 16.865 4.083 -19.620 1.00 91.88 85 ILE A CA 1
ATOM 658 C C . ILE A 1 85 ? 18.282 4.484 -19.204 1.00 91.88 85 ILE A C 1
ATOM 660 O O . ILE A 1 85 ? 19.242 4.165 -19.905 1.00 91.88 85 ILE A O 1
ATOM 664 N N . SER A 1 86 ? 18.455 5.135 -18.052 1.00 91.06 86 SER A N 1
ATOM 665 C CA . SER A 1 86 ? 19.780 5.495 -17.533 1.00 91.06 86 SER A CA 1
ATOM 666 C C . SER A 1 86 ? 20.629 4.270 -17.203 1.00 91.06 86 SER A C 1
ATOM 668 O O . SER A 1 86 ? 21.839 4.300 -17.419 1.00 91.06 86 SER A O 1
ATOM 670 N N . GLY A 1 87 ? 20.015 3.179 -16.739 1.00 89.44 87 GLY A N 1
ATOM 671 C CA . GLY A 1 87 ? 20.711 1.918 -16.504 1.00 89.44 87 GLY A CA 1
ATOM 672 C C . GLY A 1 87 ? 21.172 1.251 -17.798 1.00 89.44 87 GLY A C 1
ATOM 673 O O . GLY A 1 87 ? 22.256 0.675 -17.829 1.00 89.44 87 GLY A O 1
ATOM 674 N N . GLU A 1 88 ? 20.403 1.344 -18.883 1.00 90.88 88 GLU A N 1
ATOM 675 C CA . GLU A 1 88 ? 20.834 0.846 -20.198 1.00 90.88 88 GLU A CA 1
ATOM 676 C C . GLU A 1 88 ? 21.902 1.718 -20.849 1.00 90.88 88 GLU A C 1
ATOM 678 O O . GLU A 1 88 ? 22.773 1.205 -21.553 1.00 90.88 88 GLU A O 1
ATOM 683 N N . ARG A 1 89 ? 21.846 3.030 -20.610 1.00 90.38 89 ARG A N 1
ATOM 684 C CA . ARG A 1 89 ? 22.875 3.980 -21.035 1.00 90.38 89 ARG A CA 1
ATOM 685 C C . ARG A 1 89 ? 24.216 3.647 -20.386 1.00 90.38 89 ARG A C 1
ATOM 687 O O . ARG A 1 89 ? 25.221 3.571 -21.080 1.00 90.38 89 ARG A O 1
ATOM 694 N N . GLU A 1 90 ? 24.222 3.384 -19.081 1.00 90.12 90 GLU A N 1
ATOM 695 C CA . GLU A 1 90 ? 25.436 3.024 -18.335 1.00 90.12 90 GLU A CA 1
ATOM 696 C C . GLU A 1 90 ? 25.988 1.645 -18.736 1.00 90.12 90 GLU A C 1
ATOM 698 O O . GLU A 1 90 ? 27.197 1.438 -18.738 1.00 90.12 90 GLU A O 1
ATOM 703 N N . ARG A 1 91 ? 25.116 0.721 -19.159 1.00 88.38 91 ARG A N 1
ATOM 704 C CA . ARG A 1 91 ? 25.494 -0.601 -19.695 1.00 88.38 91 ARG A CA 1
ATOM 705 C C . ARG A 1 91 ? 25.874 -0.588 -21.183 1.00 88.38 91 ARG A C 1
ATOM 707 O O . ARG A 1 91 ? 26.132 -1.653 -21.734 1.00 88.38 91 ARG A O 1
ATOM 714 N N . ALA A 1 92 ? 25.865 0.576 -21.841 1.00 87.81 92 ALA A N 1
ATOM 715 C CA . ALA A 1 92 ? 26.070 0.732 -23.287 1.00 87.81 92 ALA A CA 1
ATOM 716 C C . ALA A 1 92 ? 25.111 -0.106 -24.169 1.00 87.81 92 ALA A C 1
ATOM 718 O O . ALA A 1 92 ? 25.375 -0.367 -25.339 1.00 87.81 92 ALA A O 1
ATOM 719 N N . THR A 1 93 ? 23.955 -0.502 -23.630 1.00 88.81 93 THR A N 1
ATOM 720 C CA . THR A 1 93 ? 22.932 -1.291 -24.342 1.00 88.81 93 THR A CA 1
ATOM 721 C C . THR A 1 93 ? 21.891 -0.426 -25.057 1.00 88.81 93 THR A C 1
ATOM 723 O O . THR A 1 93 ? 21.127 -0.931 -25.878 1.00 88.81 93 THR A O 1
ATOM 726 N N . LEU A 1 94 ? 21.875 0.883 -24.780 1.00 87.38 94 LEU A N 1
ATOM 727 C CA . LEU A 1 94 ? 20.939 1.832 -25.388 1.00 87.38 94 LEU A CA 1
ATOM 728 C C . LEU A 1 94 ? 21.248 2.102 -26.873 1.00 87.38 94 LEU A C 1
ATOM 730 O O . LEU A 1 94 ? 20.326 2.292 -27.662 1.00 87.38 94 LEU A O 1
ATOM 734 N N . GLU A 1 95 ? 22.524 2.104 -27.270 1.00 87.88 95 GLU A N 1
ATOM 735 C CA . GLU A 1 95 ? 22.938 2.360 -28.658 1.00 87.88 95 GLU A CA 1
ATOM 736 C C . GLU A 1 95 ? 22.413 1.289 -29.631 1.00 87.88 95 GLU A C 1
ATOM 738 O O . GLU A 1 95 ? 21.699 1.659 -30.569 1.00 87.88 95 GLU A O 1
ATOM 743 N N . PRO A 1 96 ? 22.616 -0.024 -29.383 1.00 88.00 96 PRO A N 1
ATOM 744 C CA . PRO A 1 96 ? 22.004 -1.070 -30.203 1.00 88.00 96 PRO A CA 1
ATOM 745 C C . PRO A 1 96 ? 20.475 -0.977 -30.278 1.00 88.00 96 PRO A C 1
ATOM 747 O O . PRO A 1 96 ? 19.884 -1.259 -31.320 1.00 88.00 96 PRO A O 1
ATOM 750 N N . LEU A 1 97 ? 19.818 -0.569 -29.187 1.00 86.12 97 LEU A N 1
ATOM 751 C CA . LEU A 1 97 ? 18.360 -0.462 -29.125 1.00 86.12 97 LEU A CA 1
ATOM 752 C C . LEU A 1 97 ? 17.822 0.676 -30.005 1.00 86.12 97 LEU A C 1
ATOM 754 O O . LEU A 1 97 ? 16.759 0.535 -30.607 1.00 86.12 97 LEU A O 1
ATOM 758 N N . LEU A 1 98 ? 18.557 1.787 -30.103 1.00 86.56 98 LEU A N 1
ATOM 759 C CA . LEU A 1 98 ? 18.201 2.930 -30.950 1.00 86.56 98 LEU A CA 1
ATOM 760 C C . LEU A 1 98 ? 18.478 2.692 -32.440 1.00 86.56 98 LEU A C 1
ATOM 762 O O . LEU A 1 98 ? 17.858 3.353 -33.272 1.00 86.56 98 LEU A O 1
ATOM 766 N N . LEU A 1 99 ? 19.391 1.773 -32.768 1.00 88.00 99 LEU A N 1
ATOM 767 C CA . LEU A 1 99 ? 19.678 1.349 -34.142 1.00 88.00 99 LEU A CA 1
ATOM 768 C C . LEU A 1 99 ? 18.686 0.301 -34.662 1.00 88.00 99 LEU A C 1
ATOM 770 O O . LEU A 1 99 ? 18.593 0.085 -35.871 1.00 88.00 99 LEU A O 1
ATOM 774 N N . ALA A 1 100 ? 17.934 -0.347 -33.770 1.00 84.69 100 ALA A N 1
ATOM 775 C CA . ALA A 1 100 ? 16.893 -1.278 -34.167 1.00 84.69 100 ALA A CA 1
ATOM 776 C C . ALA A 1 100 ? 15.801 -0.550 -34.986 1.00 84.69 100 ALA A C 1
ATOM 778 O O . ALA A 1 100 ? 15.492 0.609 -34.697 1.00 84.69 100 ALA A O 1
ATOM 779 N N . PRO A 1 101 ? 15.171 -1.205 -35.984 1.00 83.81 101 PRO A N 1
ATOM 780 C CA . PRO A 1 101 ? 14.180 -0.592 -36.879 1.00 83.81 101 PRO A CA 1
ATOM 781 C C . PRO A 1 101 ? 12.814 -0.385 -36.190 1.00 83.81 101 PRO A C 1
ATOM 783 O O . PRO A 1 101 ? 11.768 -0.807 -36.680 1.00 83.81 101 PRO A O 1
ATOM 786 N N . ILE A 1 102 ? 12.811 0.237 -35.010 1.00 83.88 102 ILE A N 1
ATOM 787 C CA . ILE A 1 102 ? 11.650 0.456 -34.150 1.00 83.88 102 ILE A CA 1
ATOM 788 C C . ILE A 1 102 ? 11.614 1.931 -33.744 1.00 83.88 102 ILE A C 1
ATOM 790 O O . ILE A 1 102 ? 12.611 2.527 -33.345 1.00 83.88 102 ILE A O 1
ATOM 794 N N . GLY A 1 103 ? 10.432 2.544 -33.811 1.00 85.00 103 GLY A N 1
ATOM 795 C CA . GLY A 1 103 ? 10.259 3.933 -33.389 1.00 85.00 103 GLY A CA 1
ATOM 796 C C . GLY A 1 103 ? 10.516 4.133 -31.889 1.00 85.00 103 GLY A C 1
ATOM 797 O O . GLY A 1 103 ? 10.038 3.360 -31.059 1.00 85.00 103 GLY A O 1
ATOM 798 N N . ARG A 1 104 ? 11.172 5.243 -31.524 1.00 88.19 104 ARG A N 1
ATOM 799 C CA . ARG A 1 104 ? 11.508 5.618 -30.131 1.00 88.19 104 ARG A CA 1
ATOM 800 C C . ARG A 1 104 ? 10.316 5.563 -29.170 1.00 88.19 104 ARG A C 1
ATOM 802 O O . ARG A 1 104 ? 10.438 5.065 -28.058 1.00 88.19 104 ARG A O 1
ATOM 809 N N . ARG A 1 105 ? 9.134 6.003 -29.620 1.00 88.12 105 ARG A N 1
ATOM 810 C CA . ARG A 1 105 ? 7.890 5.946 -28.829 1.00 88.12 105 ARG A CA 1
ATOM 811 C C . ARG A 1 105 ? 7.487 4.521 -28.446 1.00 88.12 105 ARG A C 1
ATOM 813 O O . ARG A 1 105 ? 7.013 4.316 -27.337 1.00 88.12 105 ARG A O 1
ATOM 820 N N . ARG A 1 106 ? 7.693 3.544 -29.335 1.00 89.12 106 ARG A N 1
ATOM 821 C CA . ARG A 1 106 ? 7.366 2.133 -29.073 1.00 89.12 106 ARG A CA 1
ATOM 822 C C . ARG A 1 106 ? 8.342 1.511 -28.075 1.00 89.12 106 ARG A C 1
ATOM 824 O O . ARG A 1 106 ? 7.916 0.736 -27.228 1.00 89.12 106 ARG A O 1
ATOM 831 N N . ILE A 1 107 ? 9.620 1.896 -28.134 1.00 89.12 107 ILE A N 1
ATOM 832 C CA . ILE A 1 107 ? 10.633 1.488 -27.148 1.00 89.12 107 ILE A CA 1
ATOM 833 C C . ILE A 1 107 ? 10.243 2.002 -25.756 1.00 89.12 107 ILE A C 1
ATOM 835 O O . ILE A 1 107 ? 10.142 1.217 -24.818 1.00 89.12 107 ILE A O 1
ATOM 839 N N . VAL A 1 108 ? 9.944 3.302 -25.641 1.00 91.81 108 VAL A N 1
ATOM 840 C CA . VAL A 1 108 ? 9.507 3.910 -24.372 1.00 91.81 108 VAL A CA 1
ATOM 841 C C . VAL A 1 108 ? 8.212 3.266 -23.868 1.00 91.81 108 VAL A C 1
ATOM 843 O O . VAL A 1 108 ? 8.128 2.933 -22.694 1.00 91.81 108 VAL A O 1
ATOM 846 N N . ALA A 1 109 ? 7.238 2.998 -24.746 1.00 91.88 109 ALA A N 1
ATOM 847 C CA . ALA A 1 109 ? 5.993 2.327 -24.367 1.00 91.88 109 ALA A CA 1
ATOM 848 C C . ALA A 1 109 ? 6.224 0.918 -23.798 1.00 91.88 109 ALA A C 1
ATOM 850 O O . ALA A 1 109 ? 5.640 0.567 -22.777 1.00 91.88 109 ALA A O 1
ATOM 851 N N . ALA A 1 110 ? 7.085 0.114 -24.435 1.00 90.75 110 ALA A N 1
ATOM 852 C CA . ALA A 1 110 ? 7.414 -1.227 -23.948 1.00 90.75 110 ALA A CA 1
ATOM 853 C C . ALA A 1 110 ? 8.074 -1.185 -22.562 1.00 90.75 110 ALA A C 1
ATOM 855 O O . ALA A 1 110 ? 7.676 -1.930 -21.668 1.00 90.75 110 ALA A O 1
ATOM 856 N N . LYS A 1 111 ? 9.039 -0.276 -22.367 1.00 92.31 111 LYS A N 1
ATOM 857 C CA . LYS A 1 111 ? 9.713 -0.100 -21.074 1.00 92.31 111 LYS A CA 1
ATOM 858 C C . LYS A 1 111 ? 8.766 0.415 -19.996 1.00 92.31 111 LYS A C 1
ATOM 860 O O . LYS A 1 111 ? 8.848 -0.020 -18.854 1.00 92.31 111 LYS A O 1
ATOM 865 N N . PHE A 1 112 ? 7.857 1.319 -20.351 1.00 94.19 112 PHE A N 1
ATOM 866 C CA . PHE A 1 112 ? 6.883 1.881 -19.420 1.00 94.19 112 PHE A CA 1
ATOM 867 C C . PHE A 1 112 ? 5.912 0.817 -18.899 1.00 94.19 112 PHE A C 1
ATOM 869 O O . PHE A 1 112 ? 5.721 0.703 -17.692 1.00 94.19 112 PHE A O 1
ATOM 876 N N . LEU A 1 113 ? 5.380 -0.033 -19.783 1.00 93.12 113 LEU A N 1
ATOM 877 C CA . LEU A 1 113 ? 4.537 -1.159 -19.371 1.00 93.12 113 LEU A CA 1
ATOM 878 C C . LEU A 1 113 ? 5.297 -2.167 -18.498 1.00 93.12 113 LEU A C 1
ATOM 880 O O . LEU A 1 113 ? 4.749 -2.661 -17.513 1.00 93.12 113 LEU A O 1
ATOM 884 N N . ALA A 1 114 ? 6.570 -2.434 -18.808 1.00 91.44 114 ALA A N 1
ATOM 885 C CA . ALA A 1 114 ? 7.413 -3.266 -17.953 1.00 91.44 114 ALA A CA 1
ATOM 886 C C . ALA A 1 114 ? 7.607 -2.638 -16.559 1.00 91.44 114 ALA A C 1
ATOM 888 O O . ALA A 1 114 ? 7.549 -3.357 -15.564 1.00 91.44 114 ALA A O 1
ATOM 889 N N . ALA A 1 115 ? 7.758 -1.312 -16.472 1.00 93.00 115 ALA A N 1
ATOM 890 C CA . ALA A 1 115 ? 7.926 -0.589 -15.211 1.00 93.00 115 ALA A CA 1
ATOM 891 C C . ALA A 1 115 ? 6.659 -0.525 -14.340 1.00 93.00 115 ALA A C 1
ATOM 893 O O . ALA A 1 115 ? 6.784 -0.445 -13.124 1.00 93.00 115 ALA A O 1
ATOM 894 N N . ILE A 1 116 ? 5.461 -0.608 -14.932 1.00 94.88 116 ILE A N 1
ATOM 895 C CA . ILE A 1 116 ? 4.185 -0.693 -14.193 1.00 94.88 116 ILE A CA 1
ATOM 896 C C . ILE A 1 116 ? 3.912 -2.118 -13.688 1.00 94.88 116 ILE A C 1
ATOM 898 O O . ILE A 1 116 ? 3.257 -2.303 -12.664 1.00 94.88 116 ILE A O 1
ATOM 902 N N . SER A 1 117 ? 4.431 -3.140 -14.378 1.00 94.00 117 SER A N 1
ATOM 903 C CA . SER A 1 117 ? 4.156 -4.551 -14.063 1.00 94.00 117 SER A CA 1
ATOM 904 C C . SER A 1 117 ? 4.410 -5.007 -12.609 1.00 94.00 117 SER A C 1
ATOM 906 O O . SER A 1 117 ? 3.703 -5.918 -12.175 1.00 94.00 117 SER A O 1
ATOM 908 N N . PRO A 1 118 ? 5.342 -4.424 -11.823 1.00 94.12 118 PRO A N 1
ATOM 909 C CA . PRO A 1 118 ? 5.538 -4.800 -10.424 1.00 94.12 118 PRO A CA 1
ATOM 910 C C . PRO A 1 118 ? 4.346 -4.511 -9.509 1.00 94.12 118 PRO A C 1
ATOM 912 O O . PRO A 1 118 ? 4.106 -5.281 -8.583 1.00 94.12 118 PRO A O 1
ATOM 915 N N . TRP A 1 119 ? 3.611 -3.421 -9.758 1.00 95.38 119 TRP A N 1
ATOM 916 C CA . TRP A 1 119 ? 2.533 -2.943 -8.886 1.00 95.38 119 TRP A CA 1
ATOM 917 C C . TRP A 1 119 ? 1.467 -4.008 -8.565 1.00 95.38 119 TRP A C 1
ATOM 919 O O . TRP A 1 119 ? 1.279 -4.311 -7.386 1.00 95.38 119 TRP A O 1
ATOM 929 N N . PRO A 1 120 ? 0.793 -4.631 -9.554 1.00 95.31 120 PRO A N 1
ATOM 930 C CA . PRO A 1 120 ? -0.253 -5.610 -9.261 1.00 95.31 120 PRO A CA 1
ATOM 931 C C . PRO A 1 120 ? 0.279 -6.819 -8.485 1.00 95.31 120 PRO A C 1
ATOM 933 O O . PRO A 1 120 ? -0.432 -7.382 -7.660 1.00 95.31 120 PRO A O 1
ATOM 936 N N . VAL A 1 121 ? 1.537 -7.209 -8.702 1.00 94.94 121 VAL A N 1
ATOM 937 C CA . VAL A 1 121 ? 2.140 -8.329 -7.970 1.00 94.94 121 VAL A CA 1
ATOM 938 C C . VAL A 1 121 ? 2.499 -7.935 -6.541 1.00 94.94 121 VAL A C 1
ATOM 940 O O . VAL A 1 121 ? 2.299 -8.738 -5.634 1.00 94.94 121 VAL A O 1
ATOM 943 N N . ALA A 1 122 ? 2.967 -6.706 -6.317 1.00 95.94 122 ALA A N 1
ATOM 944 C CA . ALA A 1 122 ? 3.170 -6.172 -4.973 1.00 95.94 122 ALA A CA 1
ATOM 945 C C . ALA A 1 122 ? 1.853 -6.161 -4.176 1.00 95.94 122 ALA A C 1
ATOM 947 O O . ALA A 1 122 ? 1.837 -6.596 -3.027 1.00 95.94 122 ALA A O 1
ATOM 948 N N . LEU A 1 123 ? 0.739 -5.778 -4.812 1.00 96.19 123 LEU A N 1
ATOM 949 C CA . LEU A 1 123 ? -0.588 -5.844 -4.196 1.00 96.19 123 LEU A CA 1
ATOM 950 C C . LEU A 1 123 ? -1.012 -7.286 -3.878 1.00 96.19 123 LEU A C 1
ATOM 952 O O . LEU A 1 123 ? -1.504 -7.558 -2.790 1.00 96.19 123 LEU A O 1
ATOM 956 N N . VAL A 1 124 ? -0.785 -8.242 -4.783 1.00 96.44 124 VAL A N 1
ATOM 957 C CA . VAL A 1 124 ? -1.068 -9.665 -4.506 1.00 96.44 124 VAL A CA 1
ATOM 958 C C . VAL A 1 124 ? -0.244 -10.172 -3.318 1.00 96.44 124 VAL A C 1
ATOM 960 O O . VAL A 1 124 ? -0.767 -10.884 -2.465 1.00 96.44 124 VAL A O 1
ATOM 963 N N . ILE A 1 125 ? 1.026 -9.772 -3.225 1.00 95.75 125 ILE A N 1
ATOM 964 C CA . ILE A 1 125 ? 1.902 -10.112 -2.096 1.00 95.75 125 ILE A CA 1
ATOM 965 C C . ILE A 1 125 ? 1.414 -9.461 -0.795 1.00 95.75 125 ILE A C 1
ATOM 967 O O . ILE A 1 125 ? 1.636 -10.031 0.268 1.00 95.75 125 ILE A O 1
ATOM 971 N N . SER A 1 126 ? 0.740 -8.307 -0.841 1.00 95.81 126 SER A N 1
ATOM 972 C CA . SER A 1 126 ? 0.207 -7.667 0.366 1.00 95.81 126 SER A CA 1
ATOM 973 C C . SER A 1 126 ? -1.087 -8.305 0.884 1.00 95.81 126 SER A C 1
ATOM 975 O O . SER A 1 126 ? -1.388 -8.149 2.063 1.00 95.81 126 SER A O 1
ATOM 977 N N . VAL A 1 127 ? -1.838 -9.044 0.055 1.00 95.31 127 VAL A N 1
ATOM 978 C CA . VAL A 1 127 ? -3.139 -9.639 0.436 1.00 95.31 127 VAL A CA 1
ATOM 979 C C . VAL A 1 127 ? -3.069 -10.482 1.720 1.00 95.31 127 VAL A C 1
ATOM 981 O O . VAL A 1 127 ? -3.892 -10.240 2.602 1.00 95.31 127 VAL A O 1
ATOM 984 N N . PRO A 1 128 ? -2.110 -11.415 1.902 1.00 94.31 128 PRO A N 1
ATOM 985 C CA . PRO A 1 128 ? -2.031 -12.210 3.129 1.00 94.31 128 PRO A CA 1
ATOM 986 C C . PRO A 1 128 ? -1.855 -11.361 4.392 1.00 94.31 128 PRO A C 1
ATOM 988 O O . PRO A 1 128 ? -2.442 -11.678 5.419 1.00 94.31 128 PRO A O 1
ATOM 991 N N . TYR A 1 129 ? -1.096 -10.265 4.312 1.00 93.31 129 TYR A N 1
ATOM 992 C CA . TYR A 1 129 ? -0.894 -9.354 5.441 1.00 93.31 129 TYR A CA 1
ATOM 993 C C . TYR A 1 129 ? -2.189 -8.625 5.816 1.00 93.31 129 TYR A C 1
ATOM 995 O O . TYR A 1 129 ? -2.509 -8.510 6.994 1.00 93.31 129 TYR A O 1
ATOM 1003 N N . VAL A 1 130 ? -2.955 -8.181 4.814 1.00 92.94 130 VAL A N 1
ATOM 1004 C CA . VAL A 1 130 ? -4.242 -7.495 5.016 1.00 92.94 130 VAL A CA 1
ATOM 1005 C C . VAL A 1 130 ? -5.292 -8.443 5.595 1.00 92.94 130 VAL A C 1
ATOM 1007 O O . VAL A 1 130 ? -6.050 -8.045 6.470 1.00 92.94 130 VAL A O 1
ATOM 1010 N N . LEU A 1 131 ? -5.341 -9.696 5.134 1.00 91.31 131 LEU A N 1
ATOM 1011 C CA . LEU 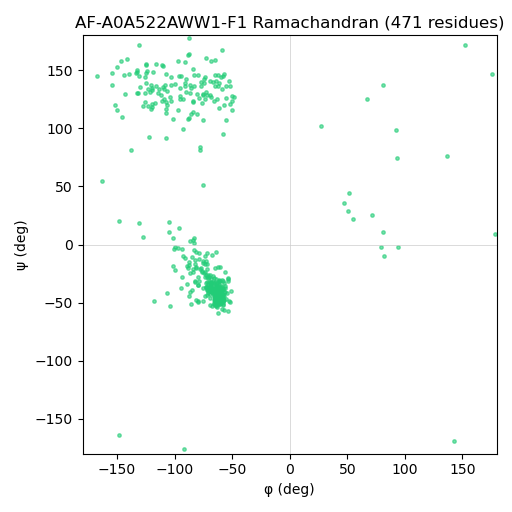A 1 131 ? -6.305 -10.687 5.630 1.00 91.31 131 LEU A CA 1
ATOM 1012 C C . LEU A 1 131 ? -6.100 -11.005 7.112 1.00 91.31 131 LEU A C 1
ATOM 1014 O O . LEU A 1 131 ? -7.069 -11.114 7.855 1.00 91.31 131 LEU A O 1
ATOM 1018 N N . VAL A 1 132 ? -4.841 -11.138 7.517 1.00 89.56 132 VAL A N 1
ATOM 1019 C CA . VAL A 1 132 ? -4.451 -11.418 8.899 1.00 89.56 132 VAL A CA 1
ATOM 1020 C C . VAL A 1 132 ? -4.741 -10.216 9.798 1.00 89.56 132 VAL A C 1
ATOM 1022 O O . VAL A 1 132 ? -5.435 -10.359 10.798 1.00 89.56 132 VAL A O 1
ATOM 1025 N N . LEU A 1 133 ? -4.276 -9.021 9.423 1.00 87.12 133 LEU A N 1
ATOM 1026 C CA . LEU A 1 133 ? -4.451 -7.818 10.247 1.00 87.12 133 LEU A CA 1
ATOM 1027 C C . LEU A 1 133 ? -5.886 -7.278 10.241 1.00 87.12 133 LEU A C 1
ATOM 1029 O O . LEU A 1 133 ? -6.291 -6.596 11.174 1.00 87.12 133 LEU A O 1
ATOM 1033 N N . GLY A 1 134 ? -6.666 -7.580 9.204 1.00 82.50 134 GLY A N 1
ATOM 1034 C CA . GLY A 1 134 ? -8.058 -7.155 9.106 1.00 82.50 134 GLY A CA 1
ATOM 1035 C C . GLY A 1 134 ? -9.052 -8.020 9.872 1.00 82.50 134 GLY A C 1
ATOM 1036 O O . GLY A 1 134 ? -10.226 -7.660 9.896 1.00 82.50 134 GLY A O 1
ATOM 1037 N N . GLN A 1 135 ? -8.622 -9.149 10.453 1.00 80.81 135 GLN A N 1
ATOM 1038 C CA . GLN A 1 135 ? -9.420 -10.009 11.344 1.00 80.81 135 GLN A CA 1
ATOM 1039 C C . GLN A 1 135 ? -10.844 -10.327 10.826 1.00 80.81 135 GLN A C 1
ATOM 1041 O O . GLN A 1 135 ? -11.803 -10.416 11.585 1.00 80.81 135 GLN A O 1
ATOM 1046 N N . GLY A 1 136 ? -11.004 -10.493 9.507 1.00 74.62 136 GLY A N 1
ATOM 1047 C CA . GLY A 1 136 ? -12.294 -10.825 8.884 1.00 74.62 136 GLY A CA 1
ATOM 1048 C C . GLY A 1 136 ? -13.254 -9.649 8.652 1.00 74.62 136 GLY A C 1
ATOM 1049 O O . GLY A 1 136 ? -14.402 -9.878 8.275 1.00 74.62 136 GLY A O 1
ATOM 1050 N N . ASN A 1 137 ? -12.808 -8.400 8.818 1.00 80.31 137 ASN A N 1
ATOM 1051 C CA . ASN A 1 137 ? -13.623 -7.215 8.556 1.00 80.31 137 ASN A CA 1
ATOM 1052 C C . ASN A 1 137 ? -14.124 -7.171 7.091 1.00 80.31 137 ASN A C 1
ATOM 1054 O O . ASN A 1 137 ? -13.359 -7.345 6.137 1.00 80.31 137 ASN A O 1
ATOM 1058 N N . ALA A 1 138 ? -15.415 -6.884 6.896 1.00 83.12 138 ALA A N 1
ATOM 1059 C CA . ALA A 1 138 ? -16.057 -6.823 5.579 1.00 83.12 138 ALA A CA 1
ATOM 1060 C C . ALA A 1 138 ? -15.450 -5.765 4.629 1.00 83.12 138 ALA A C 1
ATOM 1062 O O . ALA A 1 138 ? -15.595 -5.866 3.408 1.00 83.12 138 ALA A O 1
ATOM 1063 N N . ILE A 1 139 ? -14.732 -4.773 5.164 1.00 84.81 139 ILE A N 1
ATOM 1064 C CA . ILE A 1 139 ? -14.117 -3.667 4.415 1.00 84.81 139 ILE A CA 1
ATOM 1065 C C . ILE A 1 139 ? -12.861 -4.114 3.646 1.00 84.81 139 ILE A C 1
ATOM 1067 O O . ILE A 1 139 ? -12.441 -3.427 2.714 1.00 84.81 139 ILE A O 1
ATOM 1071 N N . ILE A 1 140 ? -12.293 -5.293 3.944 1.00 88.38 140 ILE A N 1
ATOM 1072 C CA . ILE A 1 140 ? -11.090 -5.814 3.266 1.00 88.38 140 ILE A CA 1
ATOM 1073 C C . ILE A 1 140 ? -11.288 -5.887 1.745 1.00 88.38 140 ILE A C 1
ATOM 1075 O O . ILE A 1 140 ? -10.430 -5.440 0.981 1.00 88.38 140 ILE A O 1
ATOM 1079 N N . GLY A 1 141 ? -12.424 -6.426 1.292 1.00 89.62 141 GLY A N 1
ATOM 1080 C CA . GLY A 1 141 ? -12.725 -6.580 -0.135 1.00 89.62 141 GLY A CA 1
ATOM 1081 C C . GLY A 1 141 ? -12.790 -5.234 -0.869 1.00 89.62 141 GLY A C 1
ATOM 1082 O O . GLY A 1 141 ? -11.998 -5.004 -1.788 1.00 89.62 141 GLY A O 1
ATOM 1083 N N . PRO A 1 142 ? -13.686 -4.315 -0.459 1.00 90.44 142 PRO A N 1
ATOM 1084 C CA . PRO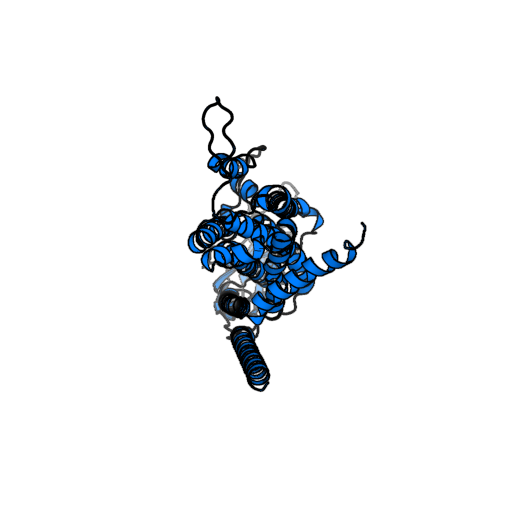 A 1 142 ? -13.758 -2.971 -1.028 1.00 90.44 142 PRO A CA 1
ATOM 1085 C C . PRO A 1 142 ? -12.447 -2.182 -0.908 1.00 90.44 142 PRO A C 1
ATOM 1087 O O . PRO A 1 142 ? -12.064 -1.489 -1.851 1.00 90.44 142 PRO A O 1
ATOM 1090 N N . GLY A 1 143 ? -11.729 -2.317 0.211 1.00 91.00 143 GLY A N 1
ATOM 1091 C CA . GLY A 1 143 ? -10.431 -1.681 0.433 1.00 91.00 143 GLY A CA 1
ATOM 1092 C C . GLY A 1 143 ? -9.378 -2.137 -0.577 1.00 91.00 143 GLY A C 1
ATOM 1093 O O . GLY A 1 143 ? -8.710 -1.300 -1.184 1.00 91.00 143 GLY A O 1
ATOM 1094 N N . LEU A 1 144 ? -9.273 -3.444 -0.842 1.00 95.06 144 LEU A N 1
ATOM 1095 C CA . LEU A 1 144 ? -8.363 -3.992 -1.858 1.00 95.06 144 LEU A CA 1
ATOM 1096 C C . LEU A 1 144 ? -8.713 -3.518 -3.275 1.00 95.06 144 LEU A C 1
ATOM 1098 O O . LEU A 1 144 ? -7.810 -3.232 -4.062 1.00 95.06 144 LEU A O 1
ATOM 1102 N N . LEU A 1 145 ? -10.004 -3.396 -3.602 1.00 94.25 145 LEU A N 1
ATOM 1103 C CA . LEU A 1 145 ? -10.453 -2.895 -4.906 1.00 94.25 145 LEU A CA 1
ATOM 1104 C C . LEU A 1 145 ? -10.075 -1.426 -5.119 1.00 94.25 145 LEU A C 1
ATOM 1106 O O . LEU A 1 145 ? -9.507 -1.082 -6.157 1.00 94.25 145 LEU A O 1
ATOM 1110 N N . TRP A 1 146 ? -10.339 -0.565 -4.135 1.00 92.81 146 TRP A N 1
ATOM 1111 C CA . TRP A 1 146 ? -9.930 0.839 -4.211 1.00 92.81 146 TRP A CA 1
ATOM 1112 C C . TRP A 1 146 ? -8.414 0.997 -4.203 1.00 92.81 146 TRP A C 1
ATOM 1114 O O . TRP A 1 146 ? -7.884 1.807 -4.959 1.00 92.81 146 TRP A O 1
ATOM 1124 N N . THR A 1 147 ? -7.707 0.168 -3.438 1.00 95.00 147 THR A N 1
ATOM 1125 C CA . THR A 1 147 ? -6.239 0.119 -3.445 1.00 95.00 147 THR A CA 1
ATOM 1126 C C . THR A 1 147 ? -5.704 -0.251 -4.823 1.00 95.00 147 THR A C 1
ATOM 1128 O O . THR A 1 147 ? -4.776 0.392 -5.306 1.00 95.00 147 THR A O 1
ATOM 1131 N N . LEU A 1 148 ? -6.302 -1.239 -5.499 1.00 95.88 148 LEU A N 1
ATOM 1132 C CA . LEU A 1 148 ? -5.941 -1.587 -6.872 1.00 95.88 148 LEU A CA 1
ATOM 1133 C C . LEU A 1 148 ? -6.151 -0.397 -7.815 1.00 95.88 148 LEU A C 1
ATOM 1135 O O . LEU A 1 148 ? -5.248 -0.078 -8.585 1.00 95.88 148 LEU A O 1
ATOM 1139 N N . ALA A 1 149 ? -7.304 0.273 -7.736 1.00 94.38 149 ALA A N 1
ATOM 1140 C CA . ALA A 1 149 ? -7.630 1.412 -8.592 1.00 94.38 149 ALA A CA 1
ATOM 1141 C C . ALA A 1 149 ? -6.677 2.603 -8.378 1.00 94.38 149 ALA A C 1
ATOM 1143 O O . ALA A 1 149 ? -6.053 3.075 -9.333 1.00 94.38 149 ALA A O 1
ATOM 1144 N N . LEU A 1 150 ? -6.521 3.050 -7.128 1.00 93.88 150 LEU A N 1
ATOM 1145 C CA . LEU A 1 150 ? -5.639 4.157 -6.744 1.00 93.88 150 LEU A CA 1
ATOM 1146 C C . LEU A 1 150 ? -4.181 3.837 -7.047 1.00 93.88 150 LEU A C 1
ATOM 1148 O O . LEU A 1 150 ? -3.484 4.599 -7.714 1.00 93.88 150 LEU A O 1
ATOM 1152 N N . GLY A 1 151 ? -3.720 2.664 -6.623 1.00 94.75 151 GLY A N 1
ATOM 1153 C CA . GLY A 1 151 ? -2.344 2.271 -6.847 1.00 94.75 151 GLY A CA 1
ATOM 1154 C C . GLY A 1 151 ? -2.023 2.045 -8.324 1.00 94.75 151 GLY A C 1
ATOM 1155 O O . GLY A 1 151 ? -0.895 2.294 -8.729 1.00 94.75 151 GLY A O 1
ATOM 1156 N N . SER A 1 152 ? -2.985 1.678 -9.177 1.00 95.38 152 SER A N 1
ATOM 1157 C CA . SER A 1 152 ? -2.766 1.652 -10.630 1.00 95.38 152 SER A CA 1
ATOM 1158 C C . SER A 1 152 ? -2.548 3.052 -11.213 1.00 95.38 152 SER A C 1
ATOM 1160 O O . SER A 1 152 ? -1.663 3.219 -12.056 1.00 95.38 152 SER A O 1
ATOM 1162 N N . LEU A 1 153 ? -3.299 4.061 -10.756 1.00 94.75 153 LEU A N 1
ATOM 1163 C CA . LEU A 1 153 ? -3.090 5.461 -11.151 1.00 94.75 153 LEU A CA 1
ATOM 1164 C C . LEU A 1 153 ? -1.728 5.976 -10.669 1.00 94.75 153 LEU A C 1
ATOM 1166 O O . LEU A 1 153 ? -0.964 6.546 -11.453 1.00 94.75 153 LEU A O 1
ATOM 1170 N N . LEU A 1 154 ? -1.383 5.701 -9.411 1.00 94.62 154 LEU A N 1
ATOM 1171 C CA . LEU A 1 154 ? -0.087 6.066 -8.847 1.00 94.62 154 LEU A CA 1
ATOM 1172 C C . LEU A 1 154 ? 1.065 5.334 -9.544 1.00 94.62 154 LEU A C 1
ATOM 1174 O O . LEU A 1 154 ? 2.076 5.958 -9.851 1.00 94.62 154 LEU A O 1
ATOM 1178 N N . ALA A 1 155 ? 0.924 4.048 -9.875 1.00 96.06 155 ALA A N 1
ATOM 1179 C CA . ALA A 1 155 ? 1.968 3.285 -10.560 1.00 96.06 155 ALA A CA 1
ATOM 1180 C C . ALA A 1 155 ? 2.281 3.895 -11.928 1.00 96.06 155 ALA A C 1
ATOM 1182 O O . ALA A 1 155 ? 3.448 4.029 -12.297 1.00 96.06 155 ALA A O 1
ATOM 1183 N N . ILE A 1 156 ? 1.248 4.331 -12.653 1.00 95.31 156 ILE A N 1
ATOM 1184 C CA . ILE A 1 156 ? 1.383 5.077 -13.906 1.00 95.31 156 ILE A CA 1
ATOM 1185 C C . ILE A 1 156 ? 2.158 6.386 -13.683 1.00 95.31 156 ILE A C 1
ATOM 1187 O O . ILE A 1 156 ? 3.113 6.665 -14.416 1.00 95.31 156 ILE A O 1
ATOM 1191 N N . ALA A 1 157 ? 1.774 7.171 -12.674 1.00 93.12 157 ALA A N 1
ATOM 1192 C CA . ALA A 1 157 ? 2.400 8.455 -12.374 1.00 93.12 157 ALA A CA 1
ATOM 1193 C C . ALA A 1 157 ? 3.869 8.299 -11.937 1.00 93.12 157 ALA A C 1
ATOM 1195 O O . ALA A 1 157 ? 4.758 8.935 -12.503 1.00 93.12 157 ALA A O 1
ATOM 1196 N N . PHE A 1 158 ? 4.160 7.411 -10.985 1.00 94.81 158 PHE A N 1
ATOM 1197 C CA . PHE A 1 158 ? 5.501 7.211 -10.434 1.00 94.81 158 PHE A CA 1
ATOM 1198 C C . PHE A 1 158 ? 6.443 6.510 -11.418 1.00 94.81 158 PHE A C 1
ATOM 1200 O O . PHE A 1 158 ? 7.577 6.962 -11.591 1.00 94.81 158 PHE A O 1
ATOM 1207 N N . ALA A 1 159 ? 5.995 5.465 -12.124 1.00 95.56 159 ALA A N 1
ATOM 1208 C CA . ALA A 1 159 ? 6.824 4.809 -13.139 1.00 95.56 159 ALA A CA 1
ATOM 1209 C C . ALA A 1 159 ? 7.136 5.759 -14.305 1.00 95.56 159 ALA A C 1
ATOM 1211 O O . ALA A 1 159 ? 8.263 5.792 -14.808 1.00 95.56 159 ALA A O 1
ATOM 1212 N N . GLY A 1 160 ? 6.156 6.565 -14.724 1.00 93.31 160 GLY A N 1
ATOM 1213 C CA . GLY A 1 160 ? 6.326 7.510 -15.824 1.00 93.31 160 GLY A CA 1
ATOM 1214 C C . GLY A 1 160 ? 7.227 8.677 -15.440 1.00 93.31 160 GLY A C 1
ATOM 1215 O O . GLY A 1 160 ? 8.113 9.050 -16.210 1.00 93.31 160 GLY A O 1
ATOM 1216 N N . PHE A 1 161 ? 7.065 9.202 -14.223 1.00 94.25 161 PHE A N 1
ATOM 1217 C CA . PHE A 1 161 ? 7.937 10.229 -13.669 1.00 94.25 161 PHE A CA 1
ATOM 1218 C C . PHE A 1 161 ? 9.381 9.728 -13.559 1.00 94.25 161 PHE A C 1
ATOM 1220 O O . PHE A 1 161 ? 10.303 10.387 -14.041 1.00 94.25 161 PHE A O 1
ATOM 1227 N N . ALA A 1 162 ? 9.585 8.531 -13.007 1.00 95.00 162 ALA A N 1
ATOM 1228 C CA . ALA A 1 162 ? 10.913 7.943 -12.899 1.00 95.00 162 ALA A CA 1
ATOM 1229 C C . ALA A 1 162 ? 11.571 7.743 -14.269 1.00 95.00 162 ALA A C 1
ATOM 1231 O O . ALA A 1 162 ? 12.759 8.017 -14.442 1.00 95.00 162 ALA A O 1
ATOM 1232 N N . MET A 1 163 ? 10.793 7.339 -15.276 1.00 94.25 163 MET A N 1
ATOM 1233 C CA . MET A 1 163 ? 11.282 7.194 -16.644 1.00 94.25 163 MET A CA 1
ATOM 1234 C C . MET A 1 163 ? 11.645 8.541 -17.284 1.00 94.25 163 MET A C 1
ATOM 1236 O O . MET A 1 163 ? 12.678 8.637 -17.947 1.00 94.25 163 MET A O 1
ATOM 1240 N N . LEU A 1 164 ? 10.857 9.597 -17.054 1.00 92.81 164 LEU A N 1
ATOM 1241 C CA . LEU A 1 164 ? 11.184 10.961 -17.492 1.00 92.81 164 LEU A CA 1
ATOM 1242 C C . LEU A 1 164 ? 12.535 11.420 -16.931 1.00 92.81 164 LEU A C 1
ATOM 1244 O O . LEU A 1 164 ? 13.395 11.895 -17.678 1.00 92.81 164 LEU A O 1
ATOM 1248 N N . VAL A 1 165 ? 12.742 11.228 -15.627 1.00 90.56 165 VAL A N 1
ATOM 1249 C CA . VAL A 1 165 ? 14.010 11.538 -14.955 1.00 90.56 165 VAL A CA 1
ATOM 1250 C C . VAL A 1 165 ? 15.147 10.684 -15.530 1.00 90.56 165 VAL A C 1
ATOM 1252 O O . VAL A 1 165 ? 16.210 11.216 -15.860 1.00 90.56 165 VAL A O 1
ATOM 1255 N N . SER A 1 166 ? 14.905 9.389 -15.744 1.00 92.06 166 SER A N 1
ATOM 1256 C CA . SER A 1 166 ? 15.859 8.441 -16.335 1.00 92.06 166 SER A CA 1
ATOM 1257 C C . SER A 1 166 ? 16.343 8.875 -17.725 1.00 92.06 166 SER A C 1
ATOM 1259 O O . SER A 1 166 ? 17.539 8.820 -18.019 1.00 92.06 166 SER A O 1
ATOM 1261 N N . MET A 1 167 ? 15.448 9.399 -18.572 1.00 90.38 167 MET A N 1
ATOM 1262 C CA . MET A 1 167 ? 15.797 9.879 -19.916 1.00 90.38 167 MET A CA 1
ATOM 1263 C C . MET A 1 167 ? 16.802 11.035 -19.890 1.00 90.38 167 MET A C 1
ATOM 1265 O O . MET A 1 167 ? 17.756 11.045 -20.680 1.00 90.38 167 MET A O 1
ATOM 1269 N N . TRP A 1 168 ? 16.603 11.998 -18.988 1.00 86.81 168 TRP A N 1
ATOM 1270 C CA . TRP A 1 168 ? 17.425 13.211 -18.894 1.00 86.81 168 TRP A CA 1
ATOM 1271 C C . TRP A 1 168 ? 18.668 13.047 -18.017 1.00 86.81 168 TRP A C 1
ATOM 1273 O O . TRP A 1 168 ? 19.592 13.858 -18.102 1.00 86.81 168 TRP A O 1
ATOM 1283 N N . SER A 1 169 ? 18.723 11.989 -17.214 1.00 86.88 169 SER A N 1
ATOM 1284 C CA . SER A 1 169 ? 19.824 11.719 -16.299 1.00 86.88 169 SER A CA 1
ATOM 1285 C C . SER A 1 169 ? 21.027 11.078 -16.996 1.00 86.88 169 SER A C 1
ATOM 1287 O O . SER A 1 169 ? 20.904 10.072 -17.689 1.00 86.88 169 SER A O 1
ATOM 1289 N N . ARG A 1 170 ? 22.231 11.622 -16.793 1.00 86.00 170 ARG A N 1
ATOM 1290 C CA . ARG A 1 170 ? 23.464 11.095 -17.414 1.00 86.00 170 ARG A CA 1
ATOM 1291 C C . ARG A 1 170 ? 23.931 9.763 -16.834 1.00 86.00 170 ARG A C 1
ATOM 1293 O O . ARG A 1 170 ? 24.497 8.970 -17.575 1.00 86.00 170 ARG A O 1
ATOM 1300 N N . SER A 1 171 ? 23.696 9.530 -15.546 1.00 88.50 171 SER A N 1
ATOM 1301 C CA . SER A 1 171 ? 24.089 8.310 -14.834 1.00 88.50 171 SER A CA 1
ATOM 1302 C C . SER A 1 171 ? 22.879 7.674 -14.157 1.00 88.50 171 SER A C 1
ATOM 1304 O O . SER A 1 171 ? 21.915 8.357 -13.793 1.00 88.50 171 SER A O 1
ATOM 1306 N N . ASN A 1 172 ? 22.934 6.360 -13.942 1.00 91.31 172 ASN A N 1
ATOM 1307 C CA . ASN A 1 172 ? 21.898 5.670 -13.195 1.00 91.31 172 ASN A CA 1
ATOM 1308 C C . ASN A 1 172 ? 21.806 6.170 -11.747 1.00 91.31 172 ASN A C 1
ATOM 1310 O O . ASN A 1 172 ? 20.713 6.382 -11.227 1.00 91.31 172 ASN A O 1
ATOM 1314 N N . ARG A 1 173 ? 22.951 6.475 -11.120 1.00 92.19 173 ARG A N 1
ATOM 1315 C CA . ARG A 1 173 ? 22.988 6.994 -9.742 1.00 92.19 173 ARG A CA 1
ATOM 1316 C C . ARG A 1 173 ? 22.239 8.317 -9.605 1.00 92.19 173 ARG A C 1
ATOM 1318 O O . ARG A 1 173 ? 21.473 8.485 -8.663 1.00 92.19 173 ARG A O 1
ATOM 1325 N N . THR A 1 174 ? 22.417 9.239 -10.554 1.00 89.00 174 THR A N 1
ATOM 1326 C CA . THR A 1 174 ? 21.714 10.532 -10.536 1.00 89.00 174 THR A CA 1
ATOM 1327 C C . THR A 1 174 ? 20.217 10.370 -10.791 1.00 89.00 174 THR A C 1
ATOM 1329 O O . THR A 1 174 ? 19.428 11.096 -10.199 1.00 89.00 174 THR A O 1
ATOM 1332 N N . SER A 1 175 ? 19.823 9.390 -11.613 1.00 90.75 175 SER A N 1
ATOM 1333 C CA . SER A 1 175 ? 18.410 9.076 -11.872 1.00 90.75 175 SER A CA 1
ATOM 1334 C C . SER A 1 175 ? 17.731 8.586 -10.593 1.00 90.75 175 SER A C 1
ATOM 1336 O O . SER A 1 175 ? 16.743 9.168 -10.148 1.00 90.75 175 SER A O 1
ATOM 1338 N N . LEU A 1 176 ? 18.330 7.577 -9.953 1.00 92.38 176 LEU A N 1
ATOM 1339 C CA . LEU A 1 176 ? 17.835 6.986 -8.712 1.00 92.38 176 LEU A CA 1
ATOM 1340 C C . LEU A 1 176 ? 17.788 7.999 -7.568 1.00 92.38 176 LEU A C 1
ATOM 1342 O O . LEU A 1 176 ? 16.786 8.057 -6.866 1.00 92.38 176 LEU A O 1
ATOM 1346 N N . PHE A 1 177 ? 18.827 8.824 -7.405 1.00 91.56 177 PHE A N 1
ATOM 1347 C CA . PHE A 1 177 ? 18.865 9.836 -6.348 1.00 91.56 177 PHE A CA 1
ATOM 1348 C C . PHE A 1 177 ? 17.743 10.871 -6.493 1.00 91.56 177 PHE A C 1
ATOM 1350 O O . PHE A 1 177 ? 17.041 11.149 -5.525 1.00 91.56 177 PHE A O 1
ATOM 1357 N N . VAL A 1 178 ? 17.532 11.411 -7.700 1.00 90.25 178 VAL A N 1
ATOM 1358 C CA . VAL A 1 178 ? 16.461 12.391 -7.951 1.00 90.25 178 VAL A CA 1
ATOM 1359 C C . VAL A 1 178 ? 15.086 11.759 -7.749 1.00 90.25 178 VAL A C 1
ATOM 1361 O O . VAL A 1 178 ? 14.229 12.365 -7.111 1.00 90.25 178 VAL A O 1
ATOM 1364 N N . CYS A 1 179 ? 14.881 10.537 -8.247 1.00 91.38 179 CYS A N 1
ATOM 1365 C CA . CYS A 1 179 ? 13.624 9.821 -8.058 1.00 91.38 179 CYS A CA 1
ATOM 1366 C C . CYS A 1 179 ? 13.341 9.573 -6.574 1.00 91.38 179 CYS A C 1
ATOM 1368 O O . CYS A 1 179 ? 12.253 9.892 -6.105 1.00 91.38 179 CYS A O 1
ATOM 1370 N N . LEU A 1 180 ? 14.323 9.058 -5.829 1.00 92.06 180 LEU A N 1
ATOM 1371 C CA . LEU A 1 180 ? 14.187 8.776 -4.402 1.00 92.06 180 LEU A CA 1
ATOM 1372 C C . LEU A 1 180 ? 13.919 10.052 -3.599 1.00 92.06 180 LEU A C 1
ATOM 1374 O O . LEU A 1 180 ? 13.049 10.049 -2.737 1.00 92.06 180 LEU A O 1
ATOM 1378 N N . LEU A 1 181 ? 14.617 11.150 -3.901 1.00 90.56 181 LEU A N 1
ATOM 1379 C CA . LEU A 1 181 ? 14.408 12.432 -3.229 1.00 90.56 181 LEU A CA 1
ATOM 1380 C C . LEU A 1 181 ? 12.988 12.964 -3.456 1.00 90.56 181 LEU A C 1
ATOM 1382 O O . LEU A 1 181 ? 12.333 13.372 -2.503 1.00 90.56 181 LEU A O 1
ATOM 1386 N N . VAL A 1 182 ? 12.486 12.917 -4.693 1.00 88.62 182 VAL A N 1
ATOM 1387 C CA . VAL A 1 182 ? 11.107 13.335 -4.994 1.00 88.62 182 VAL A CA 1
ATOM 1388 C C . VAL A 1 182 ? 10.090 12.403 -4.338 1.00 88.62 182 VAL A C 1
ATOM 1390 O O . VAL A 1 182 ? 9.118 12.883 -3.767 1.00 88.62 182 VAL A O 1
ATOM 1393 N N . TYR A 1 183 ? 10.328 11.091 -4.352 1.00 91.00 183 TYR A N 1
ATOM 1394 C CA . TYR A 1 183 ? 9.474 10.122 -3.665 1.00 91.00 183 TYR A CA 1
ATOM 1395 C C . TYR A 1 183 ? 9.398 10.393 -2.159 1.00 91.00 183 TYR A C 1
ATOM 1397 O O . TYR A 1 183 ? 8.302 10.459 -1.614 1.00 91.00 183 TYR A O 1
ATOM 1405 N N . LEU A 1 184 ? 10.535 10.625 -1.494 1.00 88.31 184 LEU A N 1
ATOM 1406 C CA . LEU A 1 184 ? 10.565 10.952 -0.068 1.00 88.31 184 LEU A CA 1
ATOM 1407 C C . LEU A 1 184 ? 9.827 12.262 0.231 1.00 88.31 184 LEU A C 1
ATOM 1409 O O . LEU A 1 184 ? 9.069 12.316 1.193 1.00 88.31 184 LEU A O 1
ATOM 1413 N N . LEU A 1 185 ? 9.977 13.291 -0.608 1.00 85.69 185 LEU A N 1
ATOM 1414 C CA . LEU A 1 185 ? 9.233 14.547 -0.454 1.00 85.69 185 LEU A CA 1
ATOM 1415 C C . LEU A 1 185 ? 7.715 14.355 -0.564 1.00 85.69 185 LEU A C 1
ATOM 1417 O O . LEU A 1 185 ? 6.971 15.010 0.160 1.00 85.69 185 LEU A O 1
ATOM 1421 N N . LEU A 1 186 ? 7.256 13.455 -1.438 1.00 86.56 186 LEU A N 1
ATOM 1422 C CA . LEU A 1 186 ? 5.837 13.110 -1.564 1.00 86.56 186 LEU A CA 1
ATOM 1423 C C . LEU A 1 186 ? 5.348 12.194 -0.434 1.00 86.56 186 LEU A C 1
ATOM 1425 O O . LEU A 1 186 ? 4.156 12.189 -0.141 1.00 86.56 186 LEU A O 1
ATOM 1429 N N . LEU A 1 187 ? 6.246 11.450 0.213 1.00 86.62 187 LEU A N 1
ATOM 1430 C CA . LEU A 1 187 ? 5.923 10.584 1.345 1.00 86.62 187 LEU A CA 1
ATOM 1431 C C . LEU A 1 187 ? 5.787 11.367 2.660 1.00 86.62 187 LEU A C 1
ATOM 1433 O O . LEU A 1 187 ? 4.968 11.006 3.491 1.00 86.62 187 LEU A O 1
ATOM 1437 N N . ILE A 1 188 ? 6.573 12.431 2.867 1.00 83.81 188 ILE A N 1
ATOM 1438 C CA . ILE A 1 188 ? 6.605 13.174 4.144 1.00 83.81 188 ILE A CA 1
ATOM 1439 C C . ILE A 1 188 ? 5.207 13.601 4.629 1.00 83.81 188 ILE A C 1
ATOM 1441 O O . ILE A 1 188 ? 4.895 13.320 5.785 1.00 83.81 188 ILE A O 1
ATOM 1445 N N . PRO A 1 189 ? 4.345 14.224 3.797 1.00 80.56 189 PRO A N 1
ATOM 1446 C CA . PRO A 1 189 ? 3.017 14.635 4.245 1.00 80.56 189 PRO A CA 1
ATOM 1447 C C . PRO A 1 189 ? 2.148 13.482 4.751 1.00 80.56 189 PRO A C 1
ATOM 1449 O O . PRO A 1 189 ? 1.368 13.684 5.676 1.00 80.56 189 PRO A O 1
ATOM 1452 N N . THR A 1 190 ? 2.334 12.271 4.212 1.00 80.44 190 THR A N 1
ATOM 1453 C CA . THR A 1 190 ? 1.540 11.096 4.603 1.00 80.44 190 THR A CA 1
ATOM 1454 C C . THR A 1 190 ? 1.925 10.570 5.980 1.00 80.44 190 THR A C 1
ATOM 1456 O O . THR A 1 190 ? 1.261 9.679 6.493 1.00 80.44 190 THR A O 1
ATOM 1459 N N . GLN A 1 191 ? 3.024 11.067 6.551 1.00 78.75 191 GLN A N 1
ATOM 1460 C CA . GLN A 1 191 ? 3.514 10.699 7.879 1.00 78.75 191 GLN A CA 1
ATOM 1461 C C . GLN A 1 191 ? 3.156 11.750 8.939 1.00 78.75 191 GLN A C 1
ATOM 1463 O O . GLN A 1 191 ? 3.491 11.577 10.109 1.00 78.75 191 GLN A O 1
ATOM 1468 N N . PHE A 1 192 ? 2.534 12.872 8.558 1.00 74.12 192 PHE A N 1
ATOM 1469 C CA . PHE A 1 192 ? 2.182 13.918 9.514 1.00 74.12 192 PHE A CA 1
ATOM 1470 C C . PHE A 1 192 ? 0.941 13.538 10.334 1.00 74.12 192 PHE A C 1
ATOM 1472 O O . PHE A 1 192 ? -0.044 13.093 9.743 1.00 74.12 192 PHE A O 1
ATOM 1479 N N . PRO A 1 193 ? 0.939 13.771 11.664 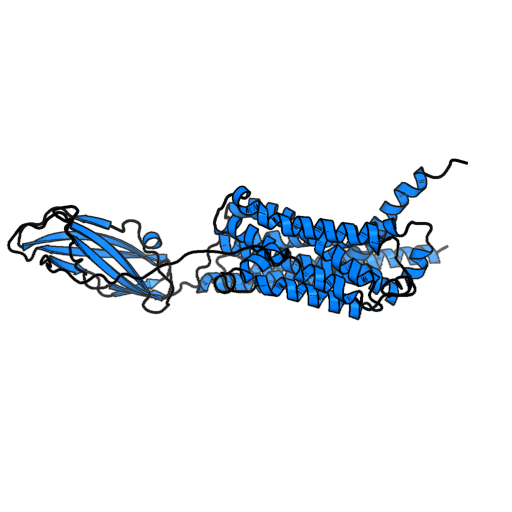1.00 64.19 193 PRO A N 1
ATOM 1480 C CA . PRO A 1 193 ? -0.243 13.569 12.500 1.00 64.19 193 PRO A CA 1
ATOM 1481 C C . PRO A 1 193 ? -1.430 14.399 12.001 1.00 64.19 193 PRO A C 1
ATOM 1483 O O . PRO A 1 193 ? -1.236 15.525 11.536 1.00 64.19 193 PRO A O 1
ATOM 1486 N N . GLY A 1 194 ? -2.657 13.887 12.149 1.00 62.78 194 GLY A N 1
ATOM 1487 C CA . GLY A 1 194 ? -3.872 14.532 11.630 1.00 62.78 194 GLY A CA 1
ATOM 1488 C C . GLY A 1 194 ? -4.055 15.987 12.083 1.00 62.78 194 GLY A C 1
ATOM 1489 O O . GLY A 1 194 ? -4.532 16.816 11.317 1.00 62.78 194 GLY A O 1
ATOM 1490 N N . GLU A 1 195 ? -3.588 16.342 13.283 1.00 62.53 195 GLU A N 1
ATOM 1491 C CA . GLU A 1 195 ? -3.552 17.720 13.803 1.00 62.53 195 GLU A CA 1
ATOM 1492 C C . GLU A 1 195 ? -2.730 18.676 12.922 1.00 62.53 195 GLU A C 1
ATOM 1494 O O . GLU A 1 195 ? -3.173 19.781 12.618 1.00 62.53 195 GLU A O 1
ATOM 1499 N N . ALA A 1 196 ? -1.555 18.239 12.457 1.00 60.75 196 ALA A N 1
ATOM 1500 C CA . ALA A 1 196 ? -0.650 19.039 11.629 1.00 60.75 196 ALA A CA 1
ATOM 1501 C C . ALA A 1 196 ? -1.165 19.222 10.191 1.00 60.75 196 ALA A C 1
ATOM 1503 O O . ALA A 1 196 ? -0.671 20.072 9.448 1.00 60.75 196 ALA A O 1
ATOM 1504 N N . GLN A 1 197 ? -2.166 18.430 9.801 1.00 61.88 197 GLN A N 1
ATOM 1505 C CA . GLN A 1 197 ? -2.827 18.521 8.505 1.00 61.88 197 GLN A CA 1
ATOM 1506 C C . GLN A 1 197 ? -4.070 19.427 8.536 1.00 61.88 197 GLN A C 1
ATOM 1508 O O . GLN A 1 197 ? -4.593 19.794 7.481 1.00 61.88 197 GLN A O 1
ATOM 1513 N N . LYS A 1 198 ? -4.525 19.848 9.727 1.00 63.81 198 LYS A N 1
ATOM 1514 C CA . LYS A 1 198 ? -5.637 20.793 9.888 1.00 63.81 198 LYS A CA 1
ATOM 1515 C C . LYS A 1 198 ? -5.157 22.208 9.541 1.00 63.81 198 LYS A C 1
ATOM 1517 O O . LYS A 1 198 ? -4.409 22.838 10.280 1.00 63.81 198 LYS A O 1
ATOM 1522 N N . GLY A 1 199 ? -5.590 22.724 8.391 1.00 71.88 199 GLY A N 1
ATOM 1523 C CA . GLY A 1 199 ? -5.357 24.111 7.981 1.00 71.88 199 GLY A CA 1
ATOM 1524 C C . GLY A 1 199 ? -5.312 24.304 6.461 1.00 71.88 199 GLY A C 1
ATOM 1525 O O . GLY A 1 199 ? -5.271 23.323 5.717 1.00 71.88 199 GLY A O 1
ATOM 1526 N N . PRO A 1 200 ? -5.276 25.558 5.967 1.00 73.31 200 PRO A N 1
ATOM 1527 C CA . PRO A 1 200 ? -5.286 25.843 4.528 1.00 73.31 200 PRO A CA 1
ATOM 1528 C C . PRO A 1 200 ? -4.097 25.228 3.779 1.00 73.31 200 PRO A C 1
ATOM 1530 O O . PRO A 1 200 ? -4.249 24.717 2.673 1.00 73.31 200 PRO A O 1
ATOM 1533 N N . LEU A 1 201 ? -2.911 25.244 4.401 1.00 71.50 201 LEU A N 1
ATOM 1534 C CA . LEU A 1 201 ? -1.695 24.668 3.826 1.00 71.50 201 LEU A CA 1
ATOM 1535 C C . LEU A 1 201 ? -1.734 23.133 3.825 1.00 71.50 201 LEU A C 1
ATOM 1537 O O . LEU A 1 201 ? -1.344 22.524 2.833 1.00 71.50 201 LEU A O 1
ATOM 1541 N N . GLY A 1 202 ? -2.257 22.515 4.888 1.00 71.62 202 GLY A N 1
ATOM 1542 C CA . GLY A 1 202 ? -2.466 21.065 4.948 1.00 71.62 202 GLY A CA 1
ATOM 1543 C C . GLY A 1 202 ? -3.442 20.593 3.870 1.00 71.62 202 GLY A C 1
ATOM 1544 O O . GLY A 1 202 ? -3.114 19.703 3.089 1.00 71.62 202 GLY A O 1
ATOM 1545 N N . TYR A 1 203 ? -4.579 21.277 3.725 1.00 73.88 203 TYR A N 1
ATOM 1546 C CA . TYR A 1 203 ? -5.576 20.968 2.697 1.00 73.88 203 TYR A CA 1
ATOM 1547 C C . TYR A 1 203 ? -5.035 21.135 1.268 1.00 73.88 203 TYR A C 1
ATOM 1549 O O . TYR A 1 203 ? -5.279 20.292 0.405 1.00 73.88 203 TYR A O 1
ATOM 1557 N N . ALA A 1 204 ? -4.241 22.180 1.012 1.00 71.81 204 ALA A N 1
ATOM 1558 C CA . ALA A 1 204 ? -3.581 22.357 -0.279 1.00 71.81 204 ALA A CA 1
ATOM 1559 C C . ALA A 1 204 ? -2.611 21.202 -0.586 1.00 71.81 204 ALA A C 1
ATOM 1561 O O . ALA A 1 204 ? -2.611 20.674 -1.697 1.00 71.81 204 ALA A O 1
ATOM 1562 N N . ILE A 1 205 ? -1.819 20.758 0.397 1.00 72.31 205 ILE A N 1
ATOM 1563 C CA . ILE A 1 205 ? -0.922 19.606 0.226 1.00 72.31 205 ILE A CA 1
ATOM 1564 C C . ILE A 1 205 ? -1.723 18.330 -0.063 1.00 72.31 205 ILE A C 1
ATOM 1566 O O . ILE A 1 205 ? -1.343 17.581 -0.963 1.00 72.31 205 ILE A O 1
ATOM 1570 N N . GLN A 1 206 ? -2.847 18.114 0.629 1.00 73.94 206 GLN A N 1
ATOM 1571 C CA . GLN A 1 206 ? -3.727 16.962 0.405 1.00 73.94 206 GLN A CA 1
ATOM 1572 C C . GLN A 1 206 ? -4.315 16.912 -1.011 1.00 73.94 206 GLN A C 1
ATOM 1574 O O . GLN A 1 206 ? -4.530 15.827 -1.538 1.00 73.94 206 GLN A O 1
ATOM 1579 N N . GLN A 1 207 ? -4.569 18.060 -1.644 1.00 74.12 207 GLN A N 1
ATOM 1580 C CA . GLN A 1 207 ? -5.122 18.110 -3.002 1.00 74.12 207 GLN A CA 1
ATOM 1581 C C . GLN A 1 207 ? -4.070 18.047 -4.111 1.00 74.12 207 GLN A C 1
ATOM 1583 O O . GLN A 1 207 ? -4.387 17.673 -5.237 1.00 74.12 207 GLN A O 1
ATOM 1588 N N . VAL A 1 208 ? -2.832 18.455 -3.831 1.00 76.62 208 VAL A N 1
ATOM 1589 C CA . VAL A 1 208 ? -1.772 18.523 -4.848 1.00 76.62 208 VAL A CA 1
ATOM 1590 C C . VAL A 1 208 ? -0.930 17.254 -4.872 1.00 76.62 208 VAL A C 1
ATOM 1592 O O . VAL A 1 208 ? -0.501 16.816 -5.941 1.00 76.62 208 VAL A O 1
ATOM 1595 N N . ASN A 1 209 ? -0.660 16.671 -3.706 1.00 86.75 209 ASN A N 1
ATOM 1596 C CA . ASN A 1 209 ? 0.160 15.478 -3.599 1.00 86.75 209 ASN A CA 1
ATOM 1597 C C . ASN A 1 209 ? -0.698 14.226 -3.856 1.00 86.75 209 ASN A C 1
ATOM 1599 O O . ASN A 1 209 ? -1.542 13.910 -3.018 1.00 86.75 209 ASN A O 1
ATOM 1603 N N . PRO A 1 210 ? -0.462 13.473 -4.948 1.00 87.81 210 PRO A N 1
ATOM 1604 C CA . PRO A 1 210 ? -1.267 12.293 -5.263 1.00 87.81 210 PRO A CA 1
ATOM 1605 C C . PRO A 1 210 ? -1.144 11.202 -4.182 1.00 87.81 210 PRO A C 1
ATOM 1607 O O . PRO A 1 210 ? -2.124 10.554 -3.831 1.00 87.81 210 PRO A O 1
ATOM 1610 N N . MET A 1 211 ? 0.025 11.063 -3.540 1.00 88.12 211 MET A N 1
ATOM 1611 C CA . MET A 1 211 ? 0.192 10.092 -2.450 1.00 88.12 211 MET A CA 1
ATOM 1612 C C . MET A 1 211 ? -0.686 10.440 -1.237 1.00 88.12 211 MET A C 1
ATOM 1614 O O . MET A 1 211 ? -1.308 9.555 -0.655 1.00 88.12 211 MET A O 1
ATOM 1618 N N . GLN A 1 212 ? -0.773 11.731 -0.894 1.00 87.81 212 GLN A N 1
ATOM 1619 C CA . GLN A 1 212 ? -1.619 12.212 0.202 1.00 87.81 212 GLN A CA 1
ATOM 1620 C C . GLN A 1 212 ? -3.107 12.123 -0.146 1.00 87.81 212 GLN A C 1
ATOM 1622 O O . GLN A 1 212 ? -3.929 11.763 0.689 1.00 87.81 212 GLN A O 1
ATOM 1627 N N . ALA A 1 213 ? -3.469 12.453 -1.384 1.00 86.44 213 ALA A N 1
ATOM 1628 C CA . ALA A 1 213 ? -4.852 12.385 -1.830 1.00 86.44 213 ALA A CA 1
ATOM 1629 C C . ALA A 1 213 ? -5.386 10.944 -1.764 1.00 86.44 213 ALA A C 1
ATOM 1631 O O . ALA A 1 213 ? -6.485 10.705 -1.261 1.00 86.44 213 ALA A O 1
ATOM 1632 N N . SER A 1 214 ? -4.565 9.983 -2.197 1.00 89.31 214 SER A N 1
ATOM 1633 C CA . SER A 1 214 ? -4.852 8.553 -2.091 1.00 89.31 214 SER A CA 1
ATOM 1634 C C . SER A 1 214 ? -4.989 8.085 -0.637 1.00 89.31 214 SER A C 1
ATOM 1636 O O . SER A 1 214 ? -5.913 7.327 -0.338 1.00 89.31 214 SER A O 1
ATOM 1638 N N . SER A 1 215 ? -4.113 8.533 0.276 1.00 89.62 215 SER A N 1
ATOM 1639 C CA . SER A 1 215 ? -4.203 8.158 1.695 1.00 89.62 215 SER A CA 1
ATOM 1640 C C . SER A 1 215 ? -5.474 8.705 2.342 1.00 89.62 215 SER A C 1
ATOM 1642 O O . SER A 1 215 ? -6.213 7.944 2.951 1.00 89.62 215 SER A O 1
ATOM 1644 N N . GLU A 1 216 ? -5.789 9.982 2.127 1.00 86.94 216 GLU A N 1
ATOM 1645 C CA . GLU A 1 216 ? -6.992 10.641 2.657 1.00 86.94 216 GLU A CA 1
ATOM 1646 C C . GLU A 1 216 ? -8.293 10.018 2.144 1.00 86.94 216 GLU A C 1
ATOM 1648 O O . GLU A 1 216 ? -9.273 9.886 2.883 1.00 86.94 216 GLU A O 1
ATOM 1653 N N . PHE A 1 217 ? -8.330 9.647 0.862 1.00 88.44 217 PHE A N 1
ATOM 1654 C CA . PHE A 1 217 ? -9.478 8.953 0.289 1.00 88.44 217 PHE A CA 1
ATOM 1655 C C . PHE A 1 217 ? -9.670 7.587 0.952 1.00 88.44 217 PHE A C 1
ATOM 1657 O O . PHE A 1 217 ? -10.784 7.247 1.355 1.00 88.44 217 PHE A O 1
ATOM 1664 N N . LEU A 1 218 ? -8.586 6.816 1.077 1.00 88.06 218 LEU A N 1
ATOM 1665 C CA . LEU A 1 218 ? -8.638 5.467 1.623 1.00 88.06 218 LEU A CA 1
ATOM 1666 C C . LEU A 1 218 ? -8.972 5.476 3.120 1.00 88.06 218 LEU A C 1
ATOM 1668 O O . LEU A 1 218 ? -9.787 4.671 3.553 1.00 88.06 218 LEU A O 1
ATOM 1672 N N . GLU A 1 219 ? -8.429 6.422 3.884 1.00 87.12 219 GLU A N 1
ATOM 1673 C CA . GLU A 1 219 ? -8.737 6.621 5.304 1.00 87.12 219 GLU A CA 1
ATOM 1674 C C . GLU A 1 219 ? -10.225 6.919 5.507 1.00 87.12 219 GLU A C 1
ATOM 1676 O O . GLU A 1 219 ? -10.914 6.258 6.282 1.00 87.12 219 GLU A O 1
ATOM 1681 N N . LYS A 1 220 ? -10.774 7.876 4.750 1.00 84.31 220 LYS A N 1
ATOM 1682 C CA . LYS A 1 220 ? -12.187 8.261 4.878 1.00 84.31 220 LYS A CA 1
ATOM 1683 C C . LYS A 1 220 ? -13.147 7.162 4.440 1.00 84.31 220 LYS A C 1
ATOM 1685 O O . LYS A 1 220 ? -14.243 7.067 4.990 1.00 84.31 220 LYS A O 1
ATOM 1690 N N . PHE A 1 221 ? -12.747 6.354 3.465 1.00 84.19 221 PHE A N 1
ATOM 1691 C CA . PHE A 1 221 ? -13.541 5.224 3.005 1.00 84.19 221 PHE A CA 1
ATOM 1692 C C . PHE A 1 221 ? -13.488 4.042 3.985 1.00 84.19 221 PHE A C 1
ATOM 1694 O O . PHE A 1 221 ? -14.534 3.506 4.337 1.00 84.19 221 PHE A O 1
ATOM 1701 N N . ILE A 1 222 ? -12.289 3.644 4.426 1.00 84.06 222 ILE A N 1
ATOM 1702 C CA . ILE A 1 222 ? -12.080 2.440 5.243 1.00 84.06 222 ILE A CA 1
ATOM 1703 C C . ILE A 1 222 ? -12.375 2.696 6.720 1.00 84.06 222 ILE A C 1
ATOM 1705 O O . ILE A 1 222 ? -13.073 1.906 7.342 1.00 84.06 222 ILE A O 1
ATOM 1709 N N . VAL A 1 223 ? -11.843 3.781 7.283 1.00 81.88 223 VAL A N 1
ATOM 1710 C CA . VAL A 1 223 ? -11.939 4.069 8.721 1.00 81.88 223 VAL A CA 1
ATOM 1711 C C . VAL A 1 223 ? -13.246 4.800 9.019 1.00 81.88 223 VAL A C 1
ATOM 1713 O O . VAL A 1 223 ? -14.050 4.353 9.830 1.00 81.88 223 VAL A O 1
ATOM 1716 N N . ASN A 1 224 ? -13.527 5.879 8.283 1.00 80.56 224 ASN A N 1
ATOM 1717 C CA . ASN A 1 224 ? -14.690 6.734 8.558 1.00 80.56 224 ASN A CA 1
ATOM 1718 C C . ASN A 1 224 ? -15.995 6.275 7.880 1.00 80.56 224 ASN A C 1
ATOM 1720 O O . ASN A 1 224 ? -16.999 6.984 7.976 1.00 80.56 224 ASN A O 1
ATOM 1724 N N . HIS A 1 225 ? -15.985 5.141 7.165 1.00 79.06 225 HIS A N 1
ATOM 1725 C CA . HIS A 1 225 ? -17.152 4.549 6.492 1.00 79.06 225 HIS A CA 1
ATOM 1726 C C . HIS A 1 225 ? -17.933 5.529 5.593 1.00 79.06 225 HIS A C 1
ATOM 1728 O O . HIS A 1 225 ? -19.145 5.401 5.397 1.00 79.06 225 HIS A O 1
ATOM 1734 N N . ARG A 1 226 ? -17.256 6.541 5.035 1.00 75.69 226 ARG A N 1
ATOM 1735 C CA . ARG A 1 226 ? -17.894 7.548 4.179 1.00 75.69 226 ARG A CA 1
ATOM 1736 C C . ARG A 1 226 ? -18.097 7.004 2.772 1.00 75.69 226 ARG A C 1
ATOM 1738 O O . ARG A 1 226 ? -17.266 6.267 2.240 1.00 75.69 226 ARG A O 1
ATOM 1745 N N . ALA A 1 227 ? -19.188 7.421 2.131 1.00 76.00 227 ALA A N 1
ATOM 1746 C CA . ALA A 1 227 ? -19.459 7.036 0.755 1.00 76.00 227 ALA A CA 1
ATOM 1747 C C . ALA A 1 227 ? -18.355 7.571 -0.187 1.00 76.00 227 ALA A C 1
ATOM 1749 O O . ALA A 1 227 ? -18.000 8.752 -0.098 1.00 76.00 227 ALA A O 1
ATOM 1750 N N . PRO A 1 228 ? -17.857 6.765 -1.150 1.00 72.38 228 PRO A N 1
ATOM 1751 C CA . PRO A 1 228 ? -16.847 7.208 -2.120 1.00 72.38 228 PRO A CA 1
ATOM 1752 C C . PRO A 1 228 ? -17.241 8.482 -2.881 1.00 72.38 228 PRO A C 1
ATOM 1754 O O . PRO A 1 228 ? -16.384 9.284 -3.257 1.00 72.38 228 PRO A O 1
ATOM 1757 N N . SER A 1 229 ? -18.549 8.691 -3.072 1.00 73.25 229 SER A N 1
ATOM 1758 C CA . SER A 1 229 ? -19.118 9.845 -3.769 1.00 73.25 229 SER A CA 1
ATOM 1759 C C . SER A 1 229 ? -18.804 11.188 -3.123 1.00 73.25 229 SER A C 1
ATOM 1761 O O . SER A 1 229 ? -18.671 12.183 -3.830 1.00 73.25 229 SER A O 1
ATOM 1763 N N . GLU A 1 230 ? -18.642 11.228 -1.803 1.00 72.94 230 GLU A N 1
ATOM 1764 C CA . GLU A 1 230 ? -18.404 12.471 -1.065 1.00 72.94 230 GLU A CA 1
ATOM 1765 C C . GLU A 1 230 ? -16.971 12.996 -1.237 1.00 72.94 230 GLU A C 1
ATOM 1767 O O . GLU A 1 230 ? -16.678 14.147 -0.909 1.00 72.94 230 GLU A O 1
ATOM 1772 N N . ARG A 1 231 ? -16.050 12.152 -1.722 1.00 74.12 231 ARG A N 1
ATOM 1773 C CA . ARG A 1 231 ? -14.603 12.407 -1.673 1.00 74.12 231 ARG A CA 1
ATOM 1774 C C . ARG A 1 231 ? -13.893 12.195 -3.015 1.00 74.12 231 ARG A C 1
ATOM 1776 O O . ARG A 1 231 ? -12.665 12.163 -3.055 1.00 74.12 231 ARG A O 1
ATOM 1783 N N . PHE A 1 232 ? -14.635 12.178 -4.129 1.00 76.81 232 PHE A N 1
ATOM 1784 C CA . PHE A 1 232 ? -14.075 12.107 -5.492 1.00 76.81 232 PHE A CA 1
ATOM 1785 C C . PHE A 1 232 ? -13.075 13.221 -5.826 1.00 76.81 232 PHE A C 1
ATOM 1787 O O . PHE A 1 232 ? -12.219 13.035 -6.686 1.00 76.81 232 PHE A O 1
ATOM 1794 N N . THR A 1 233 ? -13.132 14.362 -5.138 1.00 76.50 233 THR A N 1
ATOM 1795 C CA . THR A 1 233 ? -12.179 15.461 -5.338 1.00 76.50 233 THR A CA 1
ATOM 1796 C C . THR A 1 233 ? -10.728 15.029 -5.104 1.00 76.50 233 THR A C 1
ATOM 1798 O O . THR A 1 233 ? -9.839 15.524 -5.789 1.00 76.50 233 THR A O 1
ATOM 1801 N N . TYR A 1 234 ? -10.473 14.070 -4.207 1.00 78.19 234 TYR A N 1
ATOM 1802 C CA . TYR A 1 234 ? -9.117 13.566 -3.955 1.00 78.19 234 TYR A CA 1
ATOM 1803 C C . TYR A 1 234 ? -8.574 12.733 -5.129 1.00 78.19 234 TYR A C 1
ATOM 1805 O O . TYR A 1 234 ? -7.402 12.845 -5.475 1.00 78.19 234 TYR A O 1
ATOM 1813 N N . LEU A 1 235 ? -9.440 12.017 -5.854 1.00 80.44 235 LEU A N 1
ATOM 1814 C CA . LEU A 1 235 ? -9.056 11.257 -7.052 1.00 80.44 235 LEU A CA 1
ATOM 1815 C C . LEU A 1 235 ? -8.576 12.154 -8.206 1.00 80.44 235 LEU A C 1
ATOM 1817 O O . LEU A 1 235 ? -7.881 11.686 -9.110 1.00 80.44 235 LEU A O 1
ATOM 1821 N N . VAL A 1 236 ? -8.919 13.448 -8.194 1.00 83.19 236 VAL A N 1
ATOM 1822 C CA . VAL A 1 236 ? -8.487 14.399 -9.229 1.00 83.19 236 VAL A CA 1
ATOM 1823 C C . VAL A 1 236 ? -6.965 14.528 -9.251 1.00 83.19 236 VAL A C 1
ATOM 1825 O O . VAL A 1 236 ? -6.392 14.584 -10.337 1.00 83.19 236 VAL A O 1
ATOM 1828 N N . ALA A 1 237 ? -6.305 14.526 -8.089 1.00 82.75 237 ALA A N 1
ATOM 1829 C CA . ALA A 1 237 ? -4.849 14.625 -7.993 1.00 82.75 237 ALA A CA 1
ATOM 1830 C C . ALA A 1 237 ? -4.157 13.421 -8.652 1.00 82.75 237 ALA A C 1
ATOM 1832 O O . ALA A 1 237 ? -3.238 13.579 -9.462 1.00 82.75 237 ALA A O 1
ATOM 1833 N N . ASP A 1 238 ? -4.657 12.218 -8.371 1.00 86.50 238 ASP A N 1
ATOM 1834 C CA . ASP A 1 238 ? -4.133 10.964 -8.912 1.00 86.50 238 ASP A CA 1
ATOM 1835 C C . ASP A 1 238 ? -4.318 10.895 -10.428 1.00 86.50 238 ASP A C 1
ATOM 1837 O O . ASP A 1 238 ? -3.363 10.659 -11.172 1.00 86.50 238 ASP A O 1
ATOM 1841 N N . ILE A 1 239 ? -5.529 11.195 -10.905 1.00 88.31 239 ILE A N 1
ATOM 1842 C CA . ILE A 1 239 ? -5.855 11.197 -12.334 1.00 88.31 239 ILE A CA 1
ATOM 1843 C C . ILE A 1 239 ? -5.042 12.268 -13.070 1.00 88.31 239 ILE A C 1
ATOM 1845 O O . ILE A 1 239 ? -4.450 11.988 -14.117 1.00 88.31 239 ILE A O 1
ATOM 1849 N N . ALA A 1 240 ? -4.974 13.488 -12.532 1.00 87.00 240 ALA A N 1
ATOM 1850 C CA . ALA A 1 240 ? -4.223 14.580 -13.139 1.00 87.00 240 ALA A CA 1
ATOM 1851 C C . ALA A 1 240 ? -2.727 14.253 -13.208 1.00 87.00 240 ALA A C 1
ATOM 1853 O O . ALA A 1 240 ? -2.116 14.438 -14.262 1.00 87.00 240 ALA A O 1
ATOM 1854 N N . SER A 1 241 ? -2.143 13.716 -12.131 1.00 86.75 241 SER A N 1
ATOM 1855 C CA . SER A 1 241 ? -0.729 13.329 -12.110 1.00 86.75 241 SER A CA 1
ATOM 1856 C C . SER A 1 241 ? -0.423 12.246 -13.153 1.00 86.75 241 SER A C 1
ATOM 1858 O O . SER A 1 241 ? 0.526 12.395 -13.927 1.00 86.75 241 SER A O 1
ATOM 1860 N N . ALA A 1 242 ? -1.273 11.221 -13.271 1.00 89.38 242 ALA A N 1
ATOM 1861 C CA . ALA A 1 242 ? -1.138 10.166 -14.269 1.00 89.38 242 ALA A CA 1
ATOM 1862 C C . ALA A 1 242 ? -1.220 10.712 -15.708 1.00 89.38 242 ALA A C 1
ATOM 1864 O O . ALA A 1 242 ? -0.353 10.416 -16.535 1.00 89.38 242 ALA A O 1
ATOM 1865 N N . ILE A 1 243 ? -2.218 11.553 -16.009 1.00 90.62 243 ILE A N 1
ATOM 1866 C CA . ILE A 1 243 ? -2.409 12.148 -17.343 1.00 90.62 243 ILE A CA 1
ATOM 1867 C C . ILE A 1 243 ? -1.240 13.065 -17.708 1.00 90.62 243 ILE A C 1
ATOM 1869 O O . ILE A 1 243 ? -0.696 12.959 -18.811 1.00 90.62 243 ILE A O 1
ATOM 1873 N N . VAL A 1 244 ? -0.833 13.954 -16.797 1.00 89.19 244 VAL A N 1
ATOM 1874 C CA . VAL A 1 244 ? 0.265 14.903 -17.029 1.00 89.19 244 VAL A CA 1
ATOM 1875 C C . VAL A 1 244 ? 1.570 14.154 -17.276 1.00 89.19 244 VAL A C 1
ATOM 1877 O O . VAL A 1 244 ? 2.271 14.450 -18.245 1.00 89.19 244 VAL A O 1
ATOM 1880 N N . VAL A 1 245 ? 1.882 13.147 -16.457 1.00 89.62 245 VAL A N 1
ATOM 1881 C CA . VAL A 1 245 ? 3.102 12.347 -16.609 1.00 89.62 245 VAL A CA 1
ATOM 1882 C C . VAL A 1 245 ? 3.098 11.568 -17.923 1.00 89.62 245 VAL A C 1
ATOM 1884 O O . VAL A 1 245 ? 4.087 11.626 -18.654 1.00 89.62 245 VAL A O 1
ATOM 1887 N N . ILE A 1 246 ? 2.001 10.885 -18.272 1.00 90.38 246 ILE A N 1
ATOM 1888 C CA . ILE A 1 246 ? 1.877 10.175 -19.556 1.00 90.38 246 ILE A CA 1
ATOM 1889 C C . ILE A 1 246 ? 2.036 11.154 -20.723 1.00 90.38 246 ILE A C 1
ATOM 1891 O O . ILE A 1 246 ? 2.788 10.882 -21.664 1.00 90.38 246 ILE A O 1
ATOM 1895 N N . GLY A 1 247 ? 1.356 12.301 -20.668 1.00 86.94 247 GLY A N 1
ATOM 1896 C CA . GLY A 1 247 ? 1.426 13.332 -21.698 1.00 86.94 247 GLY A CA 1
ATOM 1897 C C . GLY A 1 247 ? 2.857 13.824 -21.902 1.00 86.94 247 GLY A C 1
ATOM 1898 O O . GLY A 1 247 ? 3.367 13.817 -23.025 1.00 86.94 247 GLY A O 1
ATOM 1899 N N . LEU A 1 248 ? 3.552 14.166 -20.816 1.00 88.50 248 LEU A N 1
ATOM 1900 C CA . LEU A 1 248 ? 4.956 14.573 -20.856 1.00 88.50 248 LEU A CA 1
ATOM 1901 C C . LEU A 1 248 ? 5.868 13.448 -21.366 1.00 88.50 248 LEU A C 1
ATOM 1903 O O . LEU A 1 248 ? 6.755 13.701 -22.187 1.00 88.50 248 LEU A O 1
ATOM 1907 N N . LEU A 1 249 ? 5.641 12.203 -20.946 1.00 88.75 249 LEU A N 1
ATOM 1908 C CA . LEU A 1 249 ? 6.447 11.057 -21.357 1.00 88.75 249 LEU A CA 1
ATOM 1909 C C . LEU A 1 249 ? 6.312 10.780 -22.856 1.00 88.75 249 LEU A C 1
ATOM 1911 O O . LEU A 1 249 ? 7.320 10.718 -23.556 1.00 88.75 249 LEU A O 1
ATOM 1915 N N . PHE A 1 250 ? 5.095 10.659 -23.386 1.00 90.19 250 PHE A N 1
ATOM 1916 C CA . PHE A 1 250 ? 4.884 10.205 -24.766 1.00 90.19 250 PHE A CA 1
ATOM 1917 C C . PHE A 1 250 ? 4.869 11.325 -25.809 1.00 90.19 250 PHE A C 1
ATOM 1919 O O . PHE A 1 250 ? 5.337 11.120 -26.939 1.00 90.19 250 PHE A O 1
ATOM 1926 N N . LEU A 1 251 ? 4.356 12.509 -25.460 1.00 86.94 251 LEU A N 1
ATOM 1927 C CA . LEU A 1 251 ? 4.264 13.629 -26.399 1.00 86.94 251 LEU A CA 1
ATOM 1928 C C . LEU A 1 251 ? 5.571 14.421 -26.455 1.00 86.94 251 LEU A C 1
ATOM 1930 O O . LEU A 1 251 ? 5.993 14.811 -27.544 1.00 86.94 251 LEU A O 1
ATOM 1934 N N . TYR A 1 252 ? 6.235 14.615 -25.311 1.00 85.25 252 TYR A N 1
ATOM 1935 C CA . TYR A 1 252 ? 7.415 15.475 -25.209 1.00 85.25 252 TYR A CA 1
ATOM 1936 C C . TYR A 1 252 ? 8.737 14.700 -25.127 1.00 85.25 252 TYR A C 1
ATOM 1938 O O . TYR A 1 252 ? 9.644 14.954 -25.925 1.00 85.25 252 TYR A O 1
ATOM 1946 N N . ALA A 1 253 ? 8.867 13.754 -24.192 1.00 86.69 253 ALA A N 1
ATOM 1947 C CA . ALA A 1 253 ? 10.142 13.090 -23.924 1.00 86.69 253 ALA A CA 1
ATOM 1948 C C . ALA A 1 253 ? 10.463 11.981 -24.938 1.00 86.69 253 ALA A C 1
ATOM 1950 O O . ALA A 1 253 ? 11.539 11.993 -25.536 1.00 86.69 253 ALA A O 1
ATOM 1951 N N . ALA A 1 254 ? 9.528 11.067 -25.209 1.00 86.06 254 ALA A N 1
ATOM 1952 C CA . ALA A 1 254 ? 9.740 9.893 -26.058 1.00 86.06 254 ALA A CA 1
ATOM 1953 C C . ALA A 1 254 ? 10.252 10.196 -27.486 1.00 86.06 254 ALA A C 1
ATOM 1955 O O . ALA A 1 254 ? 11.152 9.492 -27.951 1.00 86.06 254 ALA A O 1
ATOM 1956 N N . PRO A 1 255 ? 9.775 11.237 -28.204 1.00 84.31 255 PRO A N 1
ATOM 1957 C CA . PRO A 1 255 ? 10.343 11.610 -29.506 1.00 84.31 255 PRO A CA 1
ATOM 1958 C C . PRO A 1 255 ? 11.805 12.067 -29.407 1.00 84.31 255 PRO A C 1
ATOM 1960 O O . PRO A 1 255 ? 12.595 11.891 -30.336 1.00 84.31 255 PRO A O 1
ATOM 1963 N N . ARG A 1 256 ? 12.170 12.651 -28.263 1.00 82.62 256 ARG A N 1
ATOM 1964 C CA . ARG A 1 256 ? 13.466 13.278 -27.993 1.00 82.62 256 ARG A CA 1
ATOM 1965 C C . ARG A 1 256 ? 14.443 12.348 -27.278 1.00 82.62 256 ARG A C 1
ATOM 1967 O O . ARG A 1 256 ? 15.459 12.826 -26.787 1.00 82.62 256 ARG A O 1
ATOM 1974 N N . LEU A 1 257 ? 14.166 11.043 -27.230 1.00 83.50 257 LEU A N 1
ATOM 1975 C CA . LEU A 1 257 ? 15.096 10.059 -26.680 1.00 83.50 257 LEU A CA 1
ATOM 1976 C C . LEU A 1 257 ? 16.442 10.137 -27.423 1.00 83.50 257 LEU A C 1
ATOM 1978 O O . LEU A 1 257 ? 16.491 9.975 -28.643 1.00 83.50 257 LEU A O 1
ATOM 1982 N N . GLN A 1 258 ? 17.515 10.422 -26.688 1.00 82.44 258 GLN A N 1
ATOM 1983 C CA . GLN A 1 258 ? 18.878 10.589 -27.197 1.00 82.44 258 GLN A CA 1
ATOM 1984 C C . GLN A 1 258 ? 19.842 9.650 -26.466 1.00 82.44 258 GLN A C 1
ATOM 1986 O O . GLN A 1 258 ? 19.586 9.233 -25.330 1.00 82.44 258 GLN A O 1
ATOM 1991 N N . LEU A 1 259 ? 20.951 9.331 -27.139 1.00 77.81 259 LEU A N 1
ATOM 1992 C CA . LEU A 1 259 ? 22.009 8.482 -26.599 1.00 77.81 259 LEU A CA 1
ATOM 1993 C C . LEU A 1 259 ? 22.655 9.128 -25.365 1.00 77.81 259 LEU A C 1
ATOM 1995 O O . LEU A 1 259 ? 22.725 8.508 -24.305 1.00 77.81 259 LEU A O 1
ATOM 1999 N N . GLU A 1 260 ? 23.048 10.397 -25.481 1.00 78.56 260 GLU A N 1
ATOM 2000 C CA . GLU A 1 260 ? 23.588 11.175 -24.369 1.00 78.56 260 GLU A CA 1
ATOM 2001 C C . GLU A 1 260 ? 22.481 11.648 -23.420 1.00 78.56 260 GLU A C 1
ATOM 2003 O O . GLU A 1 260 ? 21.403 12.077 -23.837 1.00 78.56 260 GLU A O 1
ATOM 2008 N N . GLY A 1 261 ? 22.763 11.592 -22.117 1.00 64.38 261 GLY A N 1
ATOM 2009 C CA . GLY A 1 261 ? 21.910 12.205 -21.106 1.00 64.38 261 GLY A CA 1
ATOM 2010 C C . GLY A 1 261 ? 22.058 13.722 -21.112 1.00 64.38 261 GLY A C 1
ATOM 2011 O O . GLY A 1 261 ? 23.153 14.273 -20.958 1.00 64.38 261 GLY A O 1
ATOM 2012 N N . GLY A 1 262 ? 20.944 14.421 -21.256 1.00 60.75 262 GLY A N 1
ATOM 2013 C CA . GLY A 1 262 ? 20.914 15.869 -21.171 1.00 60.75 262 GLY A CA 1
ATOM 2014 C C . GLY A 1 262 ? 19.531 16.408 -21.473 1.00 60.75 262 GLY A C 1
ATOM 2015 O O . GLY A 1 262 ? 18.796 15.851 -22.287 1.00 60.75 262 GLY A O 1
ATOM 2016 N N . SER A 1 263 ? 19.177 17.513 -20.817 1.00 56.44 263 SER A N 1
ATOM 2017 C CA . SER A 1 263 ? 18.028 18.305 -21.247 1.00 56.44 263 SER A CA 1
ATOM 2018 C C . SER A 1 263 ? 18.236 18.685 -22.718 1.00 56.44 263 SER A C 1
ATOM 2020 O O . SER A 1 263 ? 19.365 19.051 -23.076 1.00 56.44 263 SER A O 1
ATOM 2022 N N . PRO A 1 264 ? 17.207 18.588 -23.583 1.00 48.91 264 PRO A N 1
ATOM 2023 C CA . PRO A 1 264 ? 17.334 19.050 -24.955 1.00 48.91 264 PRO A CA 1
ATOM 2024 C C . PRO A 1 264 ? 17.896 20.469 -24.914 1.00 48.91 264 PRO A C 1
ATOM 2026 O O . PRO A 1 264 ? 17.373 21.320 -24.192 1.00 48.91 264 PRO A O 1
ATOM 2029 N N . ARG A 1 265 ? 18.977 20.730 -25.660 1.00 46.50 265 ARG A N 1
ATOM 2030 C CA . ARG A 1 265 ? 19.390 22.106 -25.946 1.00 46.50 265 ARG A CA 1
ATOM 2031 C C . ARG A 1 265 ? 18.194 22.759 -26.632 1.00 46.50 265 ARG A C 1
ATOM 2033 O O . ARG A 1 265 ? 18.001 22.571 -27.829 1.00 46.50 265 ARG A O 1
ATOM 2040 N N . ILE A 1 266 ? 17.356 23.451 -25.859 1.00 46.84 266 ILE A N 1
ATOM 2041 C CA . ILE A 1 266 ? 16.293 24.309 -26.368 1.00 46.84 266 ILE A CA 1
ATOM 2042 C C . ILE A 1 266 ? 17.023 25.276 -27.292 1.00 46.84 266 ILE A C 1
ATOM 2044 O O . ILE A 1 266 ? 17.849 26.069 -26.834 1.00 46.84 266 ILE A O 1
ATOM 2048 N N . GLY A 1 267 ? 16.839 25.089 -28.600 1.00 38.88 267 GLY A N 1
ATOM 2049 C CA . GLY A 1 267 ? 17.518 25.869 -29.620 1.00 38.88 267 GLY A CA 1
ATOM 2050 C C . GLY A 1 267 ? 17.316 27.342 -29.307 1.00 38.88 267 GLY A C 1
ATOM 2051 O O . GLY A 1 267 ? 16.182 27.788 -29.178 1.00 38.88 267 GLY A O 1
ATOM 2052 N N . ARG A 1 268 ? 18.424 28.058 -29.112 1.00 31.70 268 ARG A N 1
ATOM 2053 C CA . ARG A 1 268 ? 18.462 29.500 -28.861 1.00 31.70 268 ARG A CA 1
ATOM 2054 C C . ARG A 1 268 ? 17.617 30.234 -29.915 1.00 31.70 268 ARG A C 1
ATOM 2056 O O . ARG A 1 268 ? 18.057 30.277 -31.064 1.00 31.70 268 ARG A O 1
ATOM 2063 N N . PRO A 1 269 ? 16.515 30.916 -29.563 1.00 38.88 269 PRO A N 1
ATOM 2064 C CA . PRO A 1 269 ? 16.145 32.119 -30.280 1.00 38.88 269 PRO A CA 1
ATOM 2065 C C . PRO A 1 269 ? 17.102 33.218 -29.799 1.00 38.88 269 PRO A C 1
ATOM 2067 O O . PRO A 1 269 ? 17.329 33.391 -28.598 1.00 38.88 269 PRO A O 1
ATOM 2070 N N . LYS A 1 270 ? 17.740 33.931 -30.727 1.00 39.16 270 LYS A N 1
ATOM 2071 C CA . LYS A 1 270 ? 18.520 35.124 -30.383 1.00 39.16 270 LYS A CA 1
ATOM 2072 C C . LYS A 1 270 ? 17.571 36.147 -29.748 1.00 39.16 270 LYS A C 1
ATOM 2074 O O . LYS A 1 270 ? 16.668 36.625 -30.418 1.00 39.16 270 LYS A O 1
ATOM 2079 N N . GLY A 1 271 ? 17.822 36.487 -28.484 1.00 40.59 271 GLY A N 1
ATOM 2080 C CA . GLY A 1 271 ? 17.272 37.679 -27.839 1.00 40.59 271 GLY A CA 1
ATOM 2081 C C . GLY A 1 271 ? 15.969 37.487 -27.065 1.00 40.59 271 GLY A C 1
ATOM 2082 O O . GLY A 1 271 ? 14.941 37.984 -27.489 1.00 40.59 271 GLY A O 1
ATOM 2083 N N . GLN A 1 272 ? 16.022 36.869 -25.882 1.00 39.81 272 GLN A N 1
ATOM 2084 C CA . GLN A 1 272 ? 15.317 37.392 -24.702 1.00 39.81 272 GLN A CA 1
ATOM 2085 C C . GLN A 1 272 ? 15.782 36.687 -23.427 1.00 39.81 272 GLN A C 1
ATOM 2087 O O . GLN A 1 272 ? 16.179 35.522 -23.428 1.00 39.81 272 GLN A O 1
ATOM 2092 N N . ALA A 1 273 ? 15.824 37.458 -22.349 1.00 38.19 273 ALA A N 1
ATOM 2093 C CA . ALA A 1 273 ? 16.508 37.148 -21.110 1.00 38.19 273 ALA A CA 1
ATOM 2094 C C . ALA A 1 273 ? 15.875 35.997 -20.303 1.00 38.19 273 ALA A C 1
ATOM 2096 O O . ALA A 1 273 ? 14.662 35.901 -20.162 1.00 38.19 273 ALA A O 1
ATOM 2097 N N . ARG A 1 274 ? 16.768 35.175 -19.726 1.00 47.91 274 ARG A N 1
ATOM 2098 C CA . ARG A 1 274 ? 16.658 34.410 -18.466 1.00 47.91 274 ARG A CA 1
ATOM 2099 C C . ARG A 1 274 ? 15.243 34.013 -18.013 1.00 47.91 274 ARG A C 1
ATOM 2101 O O . ARG A 1 274 ? 14.637 34.778 -17.277 1.00 47.91 274 ARG A O 1
ATOM 2108 N N . ARG A 1 275 ? 14.864 32.744 -18.229 1.00 38.50 275 ARG A N 1
ATOM 2109 C CA . ARG A 1 275 ? 14.382 31.809 -17.179 1.00 38.50 275 ARG A CA 1
ATOM 2110 C C . ARG A 1 275 ? 14.751 30.378 -17.590 1.00 38.50 275 ARG A C 1
ATOM 2112 O O . ARG A 1 275 ? 14.349 29.909 -18.648 1.00 38.50 275 ARG A O 1
ATOM 2119 N N . GLY A 1 276 ? 15.615 29.726 -16.811 1.00 34.72 276 GLY A N 1
ATOM 2120 C CA . GLY A 1 276 ? 16.107 28.374 -17.098 1.00 34.72 276 GLY A CA 1
ATOM 2121 C C . GLY A 1 276 ? 15.044 27.291 -16.851 1.00 34.72 276 GLY A C 1
ATOM 2122 O O . GLY A 1 276 ? 14.109 27.523 -16.088 1.00 34.72 276 GLY A O 1
ATOM 2123 N N . PRO A 1 277 ? 15.197 26.088 -17.433 1.00 41.41 277 PRO A N 1
ATOM 2124 C CA . PRO A 1 277 ? 14.210 25.004 -17.356 1.00 41.41 277 PRO A CA 1
ATOM 2125 C C . PRO A 1 277 ? 14.036 24.398 -15.953 1.00 41.41 277 PRO A C 1
ATOM 2127 O O . PRO A 1 277 ? 13.077 23.668 -15.730 1.00 41.41 277 PRO A O 1
ATOM 2130 N N . ALA A 1 278 ? 14.895 24.747 -14.987 1.00 37.06 278 ALA A N 1
ATOM 2131 C CA . ALA A 1 278 ? 14.649 24.456 -13.574 1.00 37.06 278 ALA A CA 1
ATOM 2132 C C . ALA A 1 278 ? 13.361 25.134 -13.073 1.00 37.06 278 ALA A C 1
ATOM 2134 O O . ALA A 1 278 ? 12.647 24.553 -12.268 1.00 37.06 278 ALA A O 1
ATOM 2135 N N . ALA A 1 279 ? 13.010 26.302 -13.627 1.00 38.38 279 ALA A N 1
ATOM 2136 C CA . ALA A 1 279 ? 11.858 27.088 -13.208 1.00 38.38 279 ALA A CA 1
ATOM 2137 C C . ALA A 1 279 ? 10.508 26.506 -13.649 1.00 38.38 279 ALA A C 1
ATOM 2139 O O . ALA A 1 279 ? 9.501 26.898 -13.088 1.00 38.38 279 ALA A O 1
ATOM 2140 N N . VAL A 1 280 ? 10.445 25.581 -14.614 1.00 45.47 280 VAL A N 1
ATOM 2141 C CA . VAL A 1 280 ? 9.155 25.012 -15.066 1.00 45.47 280 VAL A CA 1
ATOM 2142 C C . VAL A 1 280 ? 8.688 23.888 -14.136 1.00 45.47 280 VAL A C 1
ATOM 2144 O O . VAL A 1 280 ? 7.495 23.745 -13.902 1.00 45.47 280 VAL A O 1
ATOM 2147 N N . VAL A 1 281 ? 9.625 23.151 -13.529 1.00 45.00 281 VAL A N 1
ATOM 2148 C CA . VAL A 1 281 ? 9.320 22.095 -12.547 1.00 45.00 281 VAL A CA 1
ATOM 2149 C C . VAL A 1 281 ? 9.028 22.695 -11.167 1.00 45.00 281 VAL A C 1
ATOM 2151 O O . VAL A 1 281 ? 8.135 22.221 -10.475 1.00 45.00 281 VAL A O 1
ATOM 2154 N N . THR A 1 282 ? 9.698 23.792 -10.790 1.00 45.25 282 THR A N 1
ATOM 2155 C CA . THR A 1 282 ? 9.369 24.532 -9.555 1.00 45.25 282 THR A CA 1
ATOM 2156 C C . THR A 1 282 ? 8.142 25.435 -9.713 1.00 45.25 282 THR A C 1
ATOM 2158 O O . THR A 1 282 ? 7.391 25.583 -8.758 1.00 45.25 282 THR A O 1
ATOM 2161 N N . ALA A 1 283 ? 7.870 25.997 -10.899 1.00 42.06 283 ALA A N 1
ATOM 2162 C CA . ALA A 1 283 ? 6.667 26.809 -11.116 1.00 42.06 283 ALA A CA 1
ATOM 2163 C C . ALA A 1 283 ? 5.382 25.974 -11.193 1.00 42.06 283 ALA A C 1
ATOM 2165 O O . ALA A 1 283 ? 4.338 26.481 -10.799 1.00 42.06 283 ALA A O 1
ATOM 2166 N N . LEU A 1 284 ? 5.435 24.705 -11.626 1.00 43.22 284 LEU A N 1
ATOM 2167 C CA . LEU A 1 284 ? 4.254 23.831 -11.575 1.00 43.22 284 LEU A CA 1
ATOM 2168 C C . LEU A 1 284 ? 3.883 23.412 -10.143 1.00 43.22 284 LEU A C 1
ATOM 2170 O O . LEU A 1 284 ? 2.707 23.211 -9.867 1.00 43.22 284 LEU A O 1
ATOM 2174 N N . LEU A 1 285 ? 4.859 23.331 -9.231 1.00 42.81 285 LEU A N 1
ATOM 2175 C CA . LEU A 1 285 ? 4.621 23.026 -7.813 1.00 42.81 285 LEU A CA 1
ATOM 2176 C C . LEU A 1 285 ? 4.172 24.249 -6.996 1.00 42.81 285 LEU A C 1
ATOM 2178 O O 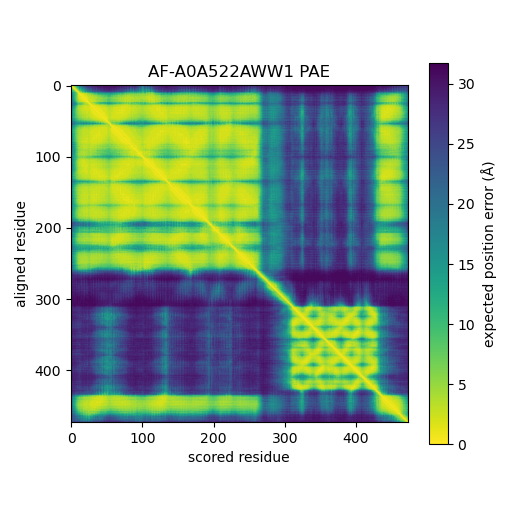. LEU A 1 285 ? 3.573 24.089 -5.941 1.00 42.81 285 LEU A O 1
ATOM 2182 N N . VAL A 1 286 ? 4.422 25.467 -7.487 1.00 43.44 286 VAL A N 1
ATOM 2183 C CA . VAL A 1 286 ? 4.049 26.722 -6.805 1.00 43.44 286 VAL A CA 1
ATOM 2184 C C . VAL A 1 286 ? 2.759 27.337 -7.373 1.00 43.44 286 VAL A C 1
ATOM 2186 O O . VAL A 1 286 ? 2.072 28.073 -6.673 1.00 43.44 286 VAL A O 1
ATOM 2189 N N . ALA A 1 287 ? 2.366 27.009 -8.609 1.00 37.75 287 ALA A N 1
ATOM 2190 C CA . ALA A 1 287 ? 1.174 27.578 -9.249 1.00 37.75 287 ALA A CA 1
ATOM 2191 C C . ALA A 1 287 ? -0.161 26.898 -8.877 1.00 37.75 287 ALA A C 1
ATOM 2193 O O . ALA A 1 287 ? -1.208 27.389 -9.288 1.00 37.75 287 ALA A O 1
ATOM 2194 N N . LEU A 1 288 ? -0.152 25.806 -8.101 1.00 40.75 288 LEU A N 1
ATOM 2195 C CA . LEU A 1 288 ? -1.374 25.085 -7.705 1.00 40.75 288 LEU A CA 1
ATOM 2196 C C . LEU A 1 288 ? -1.839 25.402 -6.267 1.00 40.75 288 LEU A C 1
ATOM 2198 O O . LEU A 1 288 ? -2.793 24.811 -5.779 1.00 40.75 288 LEU A O 1
ATOM 2202 N N . GLY A 1 289 ? -1.181 26.347 -5.588 1.00 37.69 289 GLY A N 1
ATOM 2203 C CA . GLY A 1 289 ? -1.391 26.639 -4.165 1.00 37.69 289 GLY A CA 1
ATOM 2204 C C . GLY A 1 289 ? -2.182 27.907 -3.831 1.00 37.69 289 GLY A C 1
ATOM 2205 O O . GLY A 1 289 ? -2.036 28.401 -2.718 1.00 37.69 289 GLY A O 1
ATOM 2206 N N . LEU A 1 290 ? -2.973 28.487 -4.743 1.00 42.22 290 LEU A N 1
ATOM 2207 C CA . LEU A 1 290 ? -3.648 29.758 -4.445 1.00 42.22 290 LEU A CA 1
ATOM 2208 C C . LEU A 1 290 ? -5.105 29.819 -4.916 1.00 42.22 290 LEU A C 1
ATOM 2210 O O . LEU A 1 290 ? -5.393 30.433 -5.937 1.00 42.22 290 LEU A O 1
ATOM 2214 N N . VAL A 1 291 ? -6.027 29.249 -4.130 1.00 33.38 291 VAL A N 1
ATOM 2215 C CA . VAL A 1 291 ? -7.452 29.625 -4.156 1.00 33.38 291 VAL A CA 1
ATOM 2216 C C . VAL A 1 291 ? -8.076 29.532 -2.744 1.00 33.38 291 VAL A C 1
ATOM 2218 O O . VAL A 1 291 ? -8.289 28.444 -2.230 1.00 33.38 291 VAL A O 1
ATOM 2221 N N . LEU A 1 292 ? -8.384 30.720 -2.197 1.00 31.39 292 LEU A N 1
ATOM 2222 C CA . LEU A 1 292 ? -9.468 31.125 -1.268 1.00 31.39 292 LEU A CA 1
ATOM 2223 C C . LEU A 1 292 ? -9.544 30.621 0.202 1.00 31.39 292 LEU A C 1
ATOM 2225 O O . LEU A 1 292 ? -9.656 29.439 0.497 1.00 31.39 292 LEU A O 1
ATOM 2229 N N . ALA A 1 293 ? -9.617 31.609 1.109 1.00 31.47 293 ALA A N 1
ATOM 2230 C CA . ALA A 1 293 ? -10.257 31.599 2.445 1.00 31.47 293 ALA A CA 1
ATOM 2231 C C . ALA A 1 293 ? -11.735 32.105 2.312 1.00 31.47 293 ALA A C 1
ATOM 2233 O O . ALA A 1 293 ? -12.075 32.440 1.170 1.00 31.47 293 ALA A O 1
ATOM 2234 N N . PRO A 1 294 ? -12.600 32.303 3.357 1.00 47.12 294 PRO A N 1
ATOM 2235 C CA . PRO A 1 294 ? -12.366 32.346 4.826 1.00 47.12 294 PRO A CA 1
ATOM 2236 C C . PRO A 1 294 ? -13.533 31.843 5.761 1.00 47.12 294 PRO A C 1
ATOM 2238 O O . PRO A 1 294 ? -14.506 31.265 5.289 1.00 47.12 294 PRO A O 1
ATOM 2241 N N . VAL A 1 295 ? -13.437 32.212 7.066 1.00 31.09 295 VAL A N 1
ATOM 2242 C CA . VAL A 1 295 ? -14.455 32.346 8.171 1.00 31.09 295 VAL A CA 1
ATOM 2243 C C . VAL A 1 295 ? -14.847 31.027 8.886 1.00 31.09 295 VAL A C 1
ATOM 2245 O O . VAL A 1 295 ? -14.957 30.013 8.219 1.00 31.09 295 VAL A O 1
ATOM 2248 N N . THR A 1 296 ? -15.003 30.862 10.214 1.00 30.91 296 THR A N 1
ATOM 2249 C CA . THR A 1 296 ? -15.467 31.635 11.408 1.00 30.91 296 THR A CA 1
ATOM 2250 C C . THR A 1 296 ? -14.710 31.130 12.665 1.00 30.91 296 THR A C 1
ATOM 2252 O O . THR A 1 296 ? -14.240 30.003 12.658 1.00 30.91 296 THR A O 1
ATOM 2255 N N . GLY A 1 297 ? -14.453 31.846 13.768 1.00 36.62 297 GLY A N 1
ATOM 2256 C CA . GLY A 1 297 ? -15.299 32.738 14.563 1.00 36.62 297 GLY A CA 1
ATOM 2257 C C . GLY A 1 297 ? -15.971 31.948 15.698 1.00 36.62 297 GLY A C 1
ATOM 2258 O O . GLY A 1 297 ? -16.982 31.304 15.449 1.00 36.62 297 GLY A O 1
ATOM 2259 N N . SER A 1 298 ? -15.442 31.979 16.927 1.00 30.97 298 SER A N 1
ATOM 2260 C CA . SER A 1 298 ? -16.182 31.569 18.135 1.00 30.97 298 SER A CA 1
ATOM 2261 C C . SER A 1 298 ? -15.659 32.319 19.358 1.00 30.97 298 SER A C 1
ATOM 2263 O O . SER A 1 298 ? -14.473 32.262 19.676 1.00 30.97 298 SER A O 1
ATOM 2265 N N . ALA A 1 299 ? -16.562 33.065 19.991 1.00 29.20 299 ALA A N 1
ATOM 2266 C CA . ALA A 1 299 ? -16.372 33.721 21.275 1.00 29.20 299 ALA A CA 1
ATOM 2267 C C . ALA A 1 299 ? -16.809 32.767 22.393 1.00 29.20 299 ALA A C 1
ATOM 2269 O O . ALA A 1 299 ? -17.799 32.052 22.242 1.00 29.20 299 ALA A O 1
ATOM 2270 N N . SER A 1 300 ? -16.089 32.778 23.510 1.00 28.61 300 SER A N 1
ATOM 2271 C CA . SER A 1 300 ? -16.494 32.123 24.749 1.00 28.61 300 SER A CA 1
ATOM 2272 C C . SER A 1 300 ? -17.442 33.026 25.542 1.00 28.61 300 SER A C 1
ATOM 2274 O O . SER A 1 300 ? -17.215 34.230 25.671 1.00 28.61 300 SER A O 1
ATOM 2276 N N . VAL A 1 301 ? -18.504 32.432 26.083 1.00 29.06 301 VAL A N 1
ATOM 2277 C CA . VAL A 1 301 ? -19.400 33.051 27.066 1.00 29.06 301 VAL A CA 1
ATOM 2278 C C . VAL A 1 301 ? -19.141 32.365 28.404 1.00 29.06 301 VAL A C 1
ATOM 2280 O O . VAL A 1 301 ? -19.216 31.143 28.490 1.00 29.06 301 VAL A O 1
ATOM 2283 N N . ASN A 1 302 ? -18.826 33.148 29.437 1.00 30.97 302 ASN A N 1
ATOM 2284 C CA . ASN A 1 302 ? -18.834 32.683 30.822 1.00 30.97 302 ASN A CA 1
ATOM 2285 C C . ASN A 1 302 ? -20.283 32.661 31.320 1.00 30.97 302 ASN A C 1
ATOM 2287 O O . ASN A 1 302 ? -20.961 33.688 31.259 1.00 30.97 302 ASN A O 1
ATOM 2291 N N . ALA A 1 303 ? -20.731 31.521 31.840 1.00 28.73 303 ALA A N 1
ATOM 2292 C CA . ALA A 1 303 ? -21.956 31.429 32.622 1.00 28.73 303 ALA A CA 1
ATOM 2293 C C . ALA A 1 303 ? -21.612 31.522 34.116 1.00 28.73 303 ALA A C 1
ATOM 2295 O O . ALA A 1 303 ? -20.645 30.920 34.577 1.00 28.73 303 ALA A O 1
ATOM 2296 N N . ALA A 1 304 ? -22.389 32.330 34.833 1.00 29.19 304 ALA A N 1
ATOM 2297 C CA . ALA A 1 304 ? -22.373 32.456 36.283 1.00 29.19 304 ALA A CA 1
ATOM 2298 C C . ALA A 1 304 ? -23.249 31.368 36.926 1.00 29.19 304 ALA A C 1
ATOM 2300 O O . ALA A 1 304 ? -24.243 30.953 36.330 1.00 29.19 304 ALA A O 1
ATOM 2301 N N . ASP A 1 305 ? -22.894 30.961 38.146 1.00 31.09 305 ASP A N 1
ATOM 2302 C CA . ASP A 1 305 ? -23.629 29.994 38.969 1.00 31.09 305 ASP A CA 1
ATOM 2303 C C . ASP A 1 305 ? -25.025 30.491 39.387 1.00 31.09 305 ASP A C 1
ATOM 2305 O O . ASP A 1 305 ? -25.154 31.623 39.873 1.00 31.09 305 ASP A O 1
ATOM 2309 N N . PRO A 1 306 ? -26.054 29.624 39.313 1.00 37.00 306 PRO A N 1
ATOM 2310 C CA . PRO A 1 306 ? -27.260 29.743 40.129 1.00 37.00 306 PRO A CA 1
ATOM 2311 C C . PRO A 1 306 ? -27.382 28.621 41.190 1.00 37.00 306 PRO A C 1
ATOM 2313 O O . PRO A 1 306 ? -26.841 27.529 41.017 1.00 37.00 306 PRO A O 1
ATOM 2316 N N . PRO A 1 307 ? -28.101 28.882 42.298 1.00 36.78 307 PRO A N 1
ATOM 2317 C CA . PRO A 1 307 ? -28.154 28.034 43.489 1.00 36.78 307 PRO A CA 1
ATOM 2318 C C . PRO A 1 307 ? -29.289 26.996 43.459 1.00 36.78 307 PRO A C 1
ATOM 2320 O O . PRO A 1 307 ? -30.332 27.234 42.857 1.00 36.78 307 PRO A O 1
ATOM 2323 N N . GLY A 1 308 ? -29.130 25.913 44.232 1.00 40.66 308 GLY A N 1
ATOM 2324 C CA . GLY A 1 308 ? -30.236 25.040 44.657 1.00 40.66 308 GLY A CA 1
ATOM 2325 C C . GLY A 1 308 ? -29.919 23.550 44.557 1.00 40.66 308 GLY A C 1
ATOM 2326 O O . GLY A 1 308 ? -30.364 22.886 43.629 1.00 40.66 308 GLY A O 1
ATOM 2327 N N . ALA A 1 309 ? -29.136 23.019 45.499 1.00 44.50 309 ALA A N 1
ATOM 2328 C CA . ALA A 1 309 ? -28.876 21.584 45.586 1.00 44.50 309 ALA A CA 1
ATOM 2329 C C . ALA A 1 309 ? -30.091 20.865 46.191 1.00 44.50 309 ALA A C 1
ATOM 2331 O O . ALA A 1 309 ? -30.485 21.158 47.321 1.00 44.50 309 A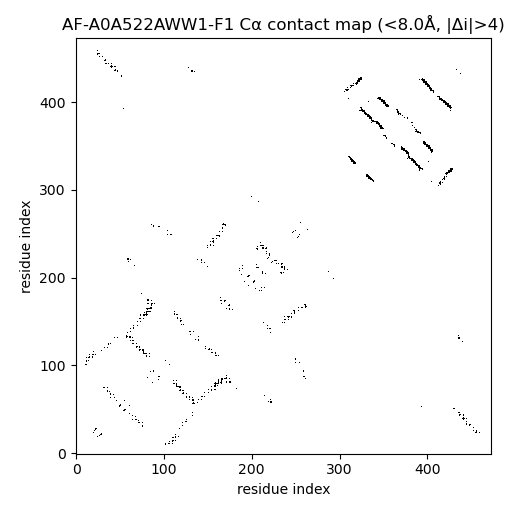LA A O 1
ATOM 2332 N N . ALA A 1 310 ? -30.660 19.913 45.451 1.00 53.84 310 ALA A N 1
ATOM 2333 C CA . ALA A 1 310 ? -31.489 18.870 46.035 1.00 53.84 310 ALA A CA 1
ATOM 2334 C C . ALA A 1 310 ? -30.584 17.960 46.877 1.00 53.84 310 ALA A C 1
ATOM 2336 O O . ALA A 1 310 ? -29.552 17.482 46.401 1.00 53.84 310 ALA A O 1
ATOM 2337 N N . THR A 1 311 ? -30.942 17.757 48.141 1.00 67.75 311 THR A N 1
ATOM 2338 C CA . THR A 1 311 ? -30.175 16.948 49.090 1.00 67.75 311 THR A CA 1
ATOM 2339 C C . THR A 1 311 ? -30.438 15.464 48.801 1.00 67.75 311 THR A C 1
ATOM 2341 O O . THR A 1 311 ? -31.294 14.832 49.413 1.00 67.75 311 THR A O 1
ATOM 2344 N N . ILE A 1 312 ? -29.740 14.920 47.806 1.00 75.19 312 ILE A N 1
ATOM 2345 C CA . ILE A 1 312 ? -29.724 13.492 47.470 1.00 75.19 312 ILE A CA 1
ATOM 2346 C C . ILE A 1 312 ? -28.342 12.956 47.833 1.00 75.19 312 ILE A C 1
ATOM 2348 O O . ILE A 1 312 ? -27.331 13.598 47.548 1.00 75.19 312 ILE A O 1
ATOM 2352 N N . GLN A 1 313 ? -28.285 11.792 48.474 1.00 81.56 313 GLN A N 1
ATOM 2353 C CA . GLN A 1 313 ? -27.034 11.110 48.787 1.00 81.56 313 GLN A CA 1
ATOM 2354 C C . GLN A 1 313 ? -26.898 9.868 47.911 1.00 81.56 313 GLN A C 1
ATOM 2356 O O . GLN A 1 313 ? -27.844 9.099 47.787 1.00 81.56 313 GLN A O 1
ATOM 2361 N N . MET A 1 314 ? -25.721 9.659 47.322 1.00 82.19 314 MET A N 1
ATOM 2362 C CA . MET A 1 314 ? -25.432 8.464 46.529 1.00 82.19 314 MET A CA 1
ATOM 2363 C C . MET A 1 314 ? -24.319 7.650 47.178 1.00 82.19 314 MET A C 1
ATOM 2365 O O . MET A 1 314 ? -23.312 8.208 47.619 1.00 82.19 314 MET A O 1
ATOM 2369 N N . ALA A 1 315 ? -24.506 6.338 47.214 1.00 83.50 315 ALA A N 1
ATOM 2370 C CA . ALA A 1 315 ? -23.518 5.359 47.636 1.00 83.50 315 ALA A CA 1
ATOM 2371 C C . ALA A 1 315 ? -23.306 4.337 46.517 1.00 83.50 315 ALA A C 1
ATOM 2373 O O . ALA A 1 315 ? -24.223 4.055 45.749 1.00 83.50 315 ALA A O 1
ATOM 2374 N N . VAL A 1 316 ? -22.094 3.802 46.426 1.00 86.12 316 VAL A N 1
ATOM 2375 C CA . VAL A 1 316 ? -21.721 2.749 45.478 1.00 86.12 316 VAL A CA 1
ATOM 2376 C C . VAL A 1 316 ? -21.130 1.606 46.297 1.00 86.12 316 VAL A C 1
ATOM 2378 O O . VAL A 1 316 ? -20.414 1.860 47.265 1.00 86.12 316 VAL A O 1
ATOM 2381 N N . ASP A 1 317 ? -21.468 0.366 45.959 1.00 85.19 317 ASP A N 1
ATOM 2382 C CA . ASP A 1 317 ? -21.039 -0.834 46.693 1.00 85.19 317 ASP A CA 1
ATOM 2383 C C . ASP A 1 317 ? -19.593 -1.274 46.391 1.00 85.19 317 ASP A C 1
ATOM 2385 O O . ASP A 1 317 ? -19.050 -2.151 47.069 1.00 85.19 317 ASP A O 1
ATOM 2389 N N . LEU A 1 318 ? -18.956 -0.638 45.406 1.00 83.31 318 LEU A N 1
ATOM 2390 C CA . LEU A 1 318 ? -17.614 -0.940 44.928 1.00 83.31 318 LEU A CA 1
ATOM 2391 C C . LEU A 1 318 ? -16.701 0.294 45.004 1.00 83.31 318 LEU A C 1
ATOM 2393 O O . LEU A 1 318 ? -16.927 1.287 44.323 1.00 83.31 318 LEU A O 1
ATOM 2397 N N . ASP A 1 319 ? -15.620 0.209 45.784 1.00 80.69 319 ASP A N 1
ATOM 2398 C CA . ASP A 1 319 ? -14.653 1.311 45.931 1.00 80.69 319 ASP A CA 1
ATOM 2399 C C . ASP A 1 319 ? -13.547 1.274 44.862 1.00 80.69 319 ASP A C 1
ATOM 2401 O O . ASP A 1 319 ? -13.155 2.292 44.284 1.00 80.69 319 ASP A O 1
ATOM 2405 N N . ALA A 1 320 ? -12.999 0.086 44.606 1.00 86.75 320 ALA A N 1
ATOM 2406 C CA . ALA A 1 320 ? -11.938 -0.116 43.632 1.00 86.75 320 ALA A CA 1
ATOM 2407 C C . ALA A 1 320 ? -11.942 -1.549 43.104 1.00 86.75 320 ALA A C 1
ATOM 2409 O O . ALA A 1 320 ? -12.231 -2.493 43.839 1.00 86.75 320 ALA A O 1
ATOM 2410 N N . SER A 1 321 ? -11.550 -1.713 41.844 1.00 86.44 321 SER A N 1
ATOM 2411 C CA . SER A 1 321 ? -11.391 -3.024 41.223 1.00 86.44 321 SER A CA 1
ATOM 2412 C C . SER A 1 321 ? -10.144 -3.066 40.348 1.00 86.44 321 SER A C 1
ATOM 2414 O O . SER A 1 321 ? -9.729 -2.063 39.764 1.00 86.44 321 SER A O 1
ATOM 2416 N N . THR A 1 322 ? -9.508 -4.233 40.285 1.00 87.38 322 THR A N 1
ATOM 2417 C CA . THR A 1 322 ? -8.394 -4.501 39.373 1.00 87.38 322 THR A CA 1
ATOM 2418 C C . THR A 1 322 ? -8.785 -5.652 38.471 1.00 87.38 322 THR A C 1
ATOM 2420 O O . THR A 1 322 ? -8.979 -6.769 38.947 1.00 87.38 322 THR A O 1
ATOM 2423 N N . VAL A 1 323 ? -8.876 -5.373 37.178 1.00 83.88 323 VAL A N 1
ATOM 2424 C CA . VAL A 1 323 ? -9.357 -6.322 36.171 1.00 83.88 323 VAL A CA 1
ATOM 2425 C C . VAL A 1 323 ? -8.408 -6.387 34.987 1.00 83.88 323 VAL A C 1
ATOM 2427 O O . VAL A 1 323 ? -7.441 -5.623 34.903 1.00 83.88 323 VAL A O 1
ATOM 2430 N N . LYS A 1 324 ? -8.636 -7.326 34.078 1.00 80.12 324 LYS A N 1
ATOM 2431 C CA . LYS A 1 324 ? -7.942 -7.385 32.793 1.00 80.12 324 LYS A CA 1
ATOM 2432 C C . LYS A 1 324 ? -8.793 -6.749 31.707 1.00 80.12 324 LYS A C 1
ATOM 2434 O O . LYS A 1 324 ? -10.009 -6.659 31.827 1.00 80.12 324 LYS A O 1
ATOM 2439 N N . THR A 1 325 ? -8.141 -6.319 30.634 1.00 74.94 325 THR A N 1
ATOM 2440 C CA . THR A 1 325 ? -8.853 -5.930 29.414 1.00 74.94 325 THR A CA 1
ATOM 2441 C C . THR A 1 325 ? -9.736 -7.092 28.936 1.00 74.94 325 THR A C 1
ATOM 2443 O O . THR A 1 325 ? -9.229 -8.202 28.766 1.00 74.94 325 THR A O 1
ATOM 2446 N N . GLY A 1 326 ? -11.029 -6.832 28.731 1.00 70.19 326 GLY A N 1
ATOM 2447 C CA . GLY A 1 326 ? -12.063 -7.803 28.359 1.00 70.19 326 GLY A CA 1
ATOM 2448 C C . GLY A 1 326 ? -12.851 -8.408 29.529 1.00 70.19 326 GLY A C 1
ATOM 2449 O O . GLY A 1 326 ? -13.752 -9.204 29.287 1.00 70.19 326 GLY A O 1
ATOM 2450 N N . ASP A 1 327 ? -12.528 -8.064 30.779 1.00 75.94 327 ASP A N 1
ATOM 2451 C CA . ASP A 1 327 ? -13.318 -8.487 31.940 1.00 75.94 327 ASP A CA 1
ATOM 2452 C C . ASP A 1 327 ? -14.527 -7.551 32.148 1.00 75.94 327 ASP A C 1
ATOM 2454 O O . ASP A 1 327 ? -14.433 -6.335 31.947 1.00 75.94 327 ASP A O 1
ATOM 2458 N N . GLU A 1 328 ? -15.643 -8.110 32.617 1.00 81.31 328 GLU A N 1
ATOM 2459 C CA . GLU A 1 328 ? -16.834 -7.359 33.033 1.00 81.31 328 GLU A CA 1
ATOM 2460 C C . GLU A 1 328 ? -16.848 -7.124 34.547 1.00 81.31 328 GLU A C 1
ATOM 2462 O O . GLU A 1 328 ? -16.427 -7.968 35.345 1.00 81.31 328 GLU A O 1
ATOM 2467 N N . ILE A 1 329 ? -17.371 -5.965 34.942 1.00 86.50 329 ILE A N 1
ATOM 2468 C CA . ILE A 1 329 ? -17.588 -5.579 36.333 1.00 86.50 329 ILE A CA 1
ATOM 2469 C C . ILE A 1 329 ? -19.043 -5.194 36.505 1.00 86.50 329 ILE A C 1
ATOM 2471 O O . ILE A 1 329 ? -19.551 -4.347 35.774 1.00 86.50 329 ILE A O 1
ATOM 2475 N N . GLU A 1 330 ? -19.672 -5.753 37.528 1.00 86.88 330 GLU A N 1
ATOM 2476 C CA . GLU A 1 330 ? -20.996 -5.344 37.975 1.00 86.88 330 GLU A CA 1
ATOM 2477 C C . GLU A 1 330 ? -20.882 -4.600 39.307 1.00 86.88 330 GLU A C 1
ATOM 2479 O O . GLU A 1 330 ? -20.118 -5.006 40.187 1.00 86.88 330 GLU A O 1
ATOM 2484 N N . PHE A 1 331 ? -21.622 -3.503 39.449 1.00 88.62 331 PHE A N 1
ATOM 2485 C CA . PHE A 1 331 ? -21.731 -2.763 40.706 1.00 88.62 331 PHE A CA 1
ATOM 2486 C C . PHE A 1 331 ? -23.121 -2.146 40.859 1.00 88.62 331 PHE A C 1
ATOM 2488 O O . PHE A 1 331 ? -23.838 -1.915 39.880 1.00 88.62 331 PHE A O 1
ATOM 2495 N N . THR A 1 332 ? -23.491 -1.853 42.101 1.00 88.81 332 THR A N 1
ATOM 2496 C CA . THR A 1 332 ? -24.786 -1.280 42.465 1.00 88.81 332 THR A CA 1
ATOM 2497 C C . THR A 1 332 ? -24.600 0.128 43.010 1.00 88.81 332 THR A C 1
ATOM 2499 O O . THR A 1 332 ? -23.743 0.395 43.853 1.00 88.81 332 THR A O 1
ATOM 2502 N N . THR A 1 333 ? -25.427 1.054 42.532 1.00 88.88 333 THR A N 1
ATOM 2503 C CA . THR A 1 333 ? -25.539 2.406 43.085 1.00 88.88 333 THR A CA 1
ATOM 2504 C C . THR A 1 333 ? -26.847 2.530 43.851 1.00 88.88 333 THR A C 1
ATOM 2506 O O . THR A 1 333 ? -27.902 2.163 43.340 1.00 88.88 333 THR A O 1
ATOM 2509 N N . THR A 1 334 ? -26.782 3.075 45.061 1.00 88.19 334 THR A N 1
ATOM 2510 C CA . THR A 1 334 ? -27.946 3.382 45.894 1.00 88.19 334 THR A CA 1
ATOM 2511 C C . THR A 1 334 ? -28.105 4.893 45.994 1.00 88.19 334 THR A C 1
ATOM 2513 O O . THR A 1 334 ? -27.194 5.596 46.438 1.00 88.19 334 THR A O 1
ATOM 2516 N N . VAL A 1 335 ? -29.274 5.396 45.605 1.00 88.00 335 VAL A N 1
ATOM 2517 C CA . VAL A 1 335 ? -29.648 6.811 45.680 1.00 88.00 335 VAL A CA 1
ATOM 2518 C C . VAL A 1 335 ? -30.654 6.988 46.810 1.00 88.00 335 VAL A C 1
ATOM 2520 O O . VAL A 1 335 ? -31.722 6.389 46.771 1.00 88.00 335 VAL A O 1
ATOM 2523 N N . THR A 1 336 ? -30.330 7.811 47.805 1.00 85.75 336 THR A N 1
ATOM 2524 C CA . THR A 1 336 ? -31.156 8.055 48.997 1.00 85.75 336 THR A CA 1
ATOM 2525 C C . THR A 1 336 ? -31.640 9.496 49.031 1.00 85.75 336 THR A C 1
ATOM 2527 O O . THR A 1 336 ? -30.840 10.434 48.923 1.00 85.75 336 THR A O 1
ATOM 2530 N N . ASN A 1 337 ? -32.943 9.682 49.240 1.00 86.19 337 ASN A N 1
ATOM 2531 C CA . ASN A 1 337 ? -33.510 11.002 49.480 1.00 86.19 337 ASN A CA 1
ATOM 2532 C C . ASN A 1 337 ? -33.299 11.406 50.947 1.00 86.19 337 ASN A C 1
ATOM 2534 O O . ASN A 1 337 ? -33.893 10.817 51.848 1.00 86.19 337 ASN A O 1
ATOM 2538 N N . ILE A 1 338 ? -32.468 12.422 51.188 1.00 83.38 338 ILE A N 1
ATOM 2539 C CA . ILE A 1 338 ? -32.212 12.965 52.534 1.00 83.38 338 ILE A CA 1
ATOM 2540 C C . ILE A 1 338 ? -32.917 14.309 52.769 1.00 83.38 338 ILE A C 1
ATOM 2542 O O . ILE A 1 338 ? -32.629 14.994 53.750 1.00 83.38 338 ILE A O 1
ATOM 2546 N N . ALA A 1 339 ? -33.819 14.705 51.868 1.00 79.69 339 ALA A N 1
ATOM 2547 C CA . ALA A 1 339 ? -34.678 15.867 52.032 1.00 79.69 339 ALA A CA 1
ATOM 2548 C C . ALA A 1 339 ? -35.986 15.510 52.759 1.00 79.69 339 ALA A C 1
ATOM 2550 O O . ALA A 1 339 ? -36.402 14.355 52.809 1.00 79.69 339 ALA A O 1
ATOM 2551 N N . ASP A 1 340 ? -36.670 16.537 53.266 1.00 77.00 340 ASP A N 1
ATOM 2552 C CA . ASP A 1 340 ? -37.968 16.411 53.947 1.00 77.00 340 ASP A CA 1
ATOM 2553 C C . ASP A 1 340 ? -39.166 16.354 52.968 1.00 77.00 340 ASP A C 1
ATOM 2555 O O . ASP A 1 340 ? -40.324 16.381 53.387 1.00 77.00 340 ASP A O 1
ATOM 2559 N N . THR A 1 341 ? -38.903 16.309 51.658 1.00 77.56 341 THR A N 1
ATOM 2560 C CA . THR A 1 341 ? -39.902 16.273 50.575 1.00 77.56 341 THR A CA 1
ATOM 2561 C C . THR A 1 341 ? -39.558 15.196 49.551 1.00 77.56 341 THR A C 1
ATOM 2563 O O . THR A 1 341 ? -38.376 14.933 49.329 1.00 77.56 341 THR A O 1
ATOM 2566 N N . ASP A 1 342 ? -40.563 14.620 48.888 1.00 76.81 342 ASP A N 1
ATOM 2567 C CA . ASP A 1 342 ? -40.369 13.665 47.786 1.00 76.81 342 ASP A CA 1
ATOM 2568 C C . ASP A 1 342 ? -39.443 14.246 46.704 1.00 76.81 342 ASP A C 1
ATOM 2570 O O . ASP A 1 342 ? -39.528 15.436 46.370 1.00 76.81 342 ASP A O 1
ATOM 2574 N N . THR A 1 343 ? -38.561 13.419 46.136 1.00 79.38 343 THR A N 1
ATOM 2575 C CA . THR A 1 343 ? -37.752 13.860 44.995 1.00 79.38 343 THR A CA 1
ATOM 2576 C C . THR A 1 343 ? -38.615 13.937 43.735 1.00 79.38 343 THR A C 1
ATOM 2578 O O . THR A 1 343 ? -39.450 13.063 43.505 1.00 79.38 343 THR A O 1
ATOM 2581 N N . PRO A 1 344 ? -38.387 14.912 42.840 1.00 80.12 344 PRO A N 1
ATOM 2582 C CA . PRO A 1 344 ? -38.814 14.780 41.450 1.00 80.12 344 PRO A CA 1
ATOM 2583 C C . PRO A 1 344 ? -38.168 13.548 40.794 1.00 80.12 344 PRO A C 1
ATOM 2585 O O . PRO A 1 344 ? -37.221 12.980 41.336 1.00 80.12 344 PRO A O 1
ATOM 2588 N N . GLU A 1 345 ? -38.652 13.157 39.613 1.00 84.19 345 GLU A N 1
ATOM 2589 C CA . GLU A 1 345 ? -38.019 12.121 38.778 1.00 84.19 345 GLU A CA 1
ATOM 2590 C C . GLU A 1 345 ? -36.529 12.442 38.561 1.00 84.19 345 GLU A C 1
ATOM 2592 O O . GLU A 1 345 ? -36.162 13.595 38.308 1.00 84.19 345 GLU A O 1
ATOM 2597 N N . LEU A 1 346 ? -35.669 11.431 38.671 1.00 86.69 346 LEU A N 1
ATOM 2598 C CA . LEU A 1 346 ? -34.216 11.579 38.604 1.00 86.69 346 LEU A CA 1
ATOM 2599 C C . LEU A 1 346 ? -33.680 10.780 37.417 1.00 86.69 346 LEU A C 1
ATOM 2601 O O . LEU A 1 346 ? -34.209 9.731 37.068 1.00 86.69 346 LEU A O 1
ATOM 2605 N N . THR A 1 347 ? -32.595 11.241 36.808 1.00 88.62 347 THR A N 1
ATOM 2606 C CA . THR A 1 347 ? -31.806 10.436 35.869 1.00 88.62 347 THR A CA 1
ATOM 2607 C C . THR A 1 347 ? -30.414 10.244 36.442 1.00 88.62 347 THR A C 1
ATOM 2609 O O . THR A 1 347 ? -29.718 11.225 36.703 1.00 88.62 347 THR A O 1
ATOM 2612 N N . VAL A 1 348 ? -30.004 8.993 36.632 1.00 89.62 348 VAL A N 1
ATOM 2613 C CA . VAL A 1 348 ? -28.635 8.642 37.022 1.00 89.62 348 VAL A CA 1
ATOM 2614 C C . VAL A 1 348 ? -27.861 8.314 35.756 1.00 89.62 348 VAL A C 1
ATOM 2616 O O . VAL A 1 348 ? -28.298 7.483 34.964 1.00 89.62 348 VAL A O 1
ATOM 2619 N N . ALA A 1 349 ? -26.737 8.993 35.548 1.00 90.62 349 ALA A N 1
ATOM 2620 C CA . ALA A 1 349 ? -25.871 8.822 34.392 1.00 90.62 349 ALA A CA 1
ATOM 2621 C C . ALA A 1 349 ? -24.471 8.372 34.818 1.00 90.62 349 ALA A C 1
ATOM 2623 O O . ALA A 1 349 ? -23.860 8.976 35.706 1.00 90.62 349 ALA A O 1
ATOM 2624 N N . MET A 1 350 ? -23.944 7.358 34.136 1.00 91.00 350 MET A N 1
ATOM 2625 C CA . MET A 1 350 ? -22.574 6.898 34.317 1.00 91.00 350 MET A CA 1
ATOM 2626 C C . MET A 1 350 ? -21.590 7.698 33.462 1.00 91.00 350 MET A C 1
ATOM 2628 O O . MET A 1 350 ? -21.775 7.897 32.252 1.00 91.00 350 MET A O 1
ATOM 2632 N N . ASN A 1 351 ? -20.486 8.080 34.101 1.00 90.12 351 ASN A N 1
ATOM 2633 C CA . ASN A 1 351 ? -19.327 8.683 33.466 1.00 90.12 351 ASN A CA 1
ATOM 2634 C C . ASN A 1 351 ? -18.060 7.889 33.788 1.00 90.12 351 ASN A C 1
ATOM 2636 O O . ASN A 1 351 ? -17.917 7.331 34.876 1.00 90.12 351 ASN A O 1
ATOM 2640 N N . ILE A 1 352 ? -17.131 7.871 32.834 1.00 89.00 352 ILE A N 1
ATOM 2641 C CA . ILE A 1 352 ? -15.838 7.199 32.950 1.00 89.00 352 ILE A CA 1
ATOM 2642 C C . ILE A 1 352 ? -14.767 8.186 32.506 1.00 89.00 352 ILE A C 1
ATOM 2644 O O . ILE A 1 352 ? -14.886 8.798 31.445 1.00 89.00 352 ILE A O 1
ATOM 2648 N N . ILE A 1 353 ? -13.724 8.351 33.317 1.00 87.56 353 ILE A N 1
ATOM 2649 C CA . ILE A 1 353 ? -12.576 9.196 32.978 1.00 87.56 353 ILE A CA 1
ATOM 2650 C C . ILE A 1 353 ? -11.274 8.416 33.098 1.00 87.56 353 ILE A C 1
ATOM 2652 O O . ILE A 1 353 ? -11.108 7.593 33.997 1.00 87.56 353 ILE A O 1
ATOM 2656 N N . ASN A 1 354 ? -10.325 8.707 32.213 1.00 85.56 354 ASN A N 1
ATOM 2657 C CA . ASN A 1 354 ? -8.966 8.194 32.319 1.00 85.56 354 ASN A CA 1
ATOM 2658 C C . ASN A 1 354 ? -8.145 9.096 33.254 1.00 85.56 354 ASN A C 1
ATOM 2660 O O . ASN A 1 354 ? -8.032 10.300 33.028 1.00 85.56 354 ASN A O 1
ATOM 2664 N N . LEU A 1 355 ? -7.573 8.521 34.313 1.00 85.94 355 LEU A N 1
ATOM 2665 C CA . LEU A 1 355 ? -6.725 9.235 35.272 1.00 85.94 355 LEU A CA 1
ATOM 2666 C C . LEU A 1 355 ? -5.247 9.272 34.848 1.00 85.94 355 LEU A C 1
ATOM 2668 O O . LEU A 1 355 ? -4.474 10.063 35.388 1.00 85.94 355 LEU A O 1
ATOM 2672 N N . GLY A 1 356 ? -4.831 8.402 33.921 1.00 72.88 356 GLY A N 1
ATOM 2673 C CA . GLY A 1 356 ? -3.428 8.219 33.535 1.00 72.88 356 GLY A CA 1
AT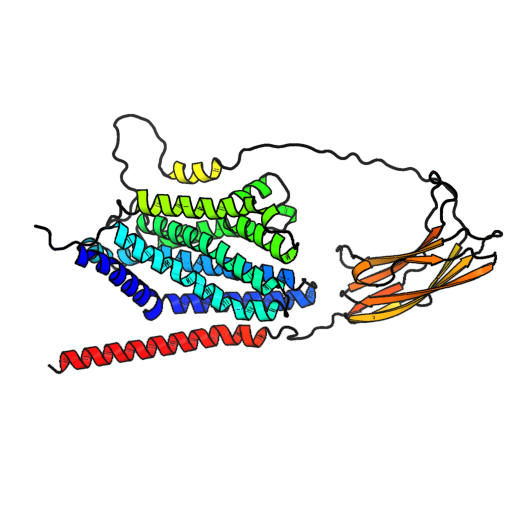OM 2674 C C . GLY A 1 356 ? -3.047 8.797 32.169 1.00 72.88 356 GLY A C 1
ATOM 2675 O O . GLY A 1 356 ? -1.974 9.388 32.032 1.00 72.88 356 GLY A O 1
ATOM 2676 N N . LYS A 1 357 ? -3.899 8.626 31.152 1.00 67.38 357 LYS A N 1
ATOM 2677 C CA . LYS A 1 357 ? -3.694 9.111 29.773 1.00 67.38 357 LYS A CA 1
ATOM 2678 C C . LYS A 1 357 ? -4.677 10.259 29.482 1.00 67.38 357 LYS A C 1
ATOM 2680 O O . LYS A 1 357 ? -5.731 10.345 30.099 1.00 67.38 357 LYS A O 1
ATOM 2685 N N . ARG A 1 358 ? -4.325 11.167 28.560 1.00 60.00 358 ARG A N 1
ATOM 2686 C CA . ARG A 1 358 ? -5.174 12.321 28.166 1.00 60.00 358 ARG A CA 1
ATOM 2687 C C . ARG A 1 358 ? -6.225 11.979 27.108 1.00 60.00 358 ARG A C 1
ATOM 2689 O O . ARG A 1 358 ? -6.898 12.885 26.619 1.00 60.00 358 ARG A O 1
ATOM 2696 N N . ASP A 1 359 ? -6.324 10.713 26.731 1.00 70.06 359 ASP A N 1
ATOM 2697 C CA . ASP A 1 359 ? -7.223 10.289 25.671 1.00 70.06 359 ASP A CA 1
ATOM 2698 C C . ASP A 1 359 ? -8.672 10.348 26.176 1.00 70.06 359 ASP A C 1
ATOM 2700 O O . ASP A 1 359 ? -8.949 9.890 27.293 1.00 70.06 359 ASP A O 1
ATOM 2704 N N . PRO A 1 360 ? -9.588 10.957 25.404 1.00 68.19 360 PRO A N 1
ATOM 2705 C CA . PRO A 1 360 ? -10.999 10.958 25.749 1.00 68.19 360 PRO A CA 1
ATOM 2706 C C . PRO A 1 360 ? -11.515 9.517 25.772 1.00 68.19 360 PRO A C 1
ATOM 2708 O O . PRO A 1 360 ? -11.146 8.700 24.931 1.00 68.19 360 PRO A O 1
ATOM 2711 N N . VAL A 1 361 ? -12.346 9.214 26.765 1.00 77.50 361 VAL A N 1
ATOM 2712 C CA . VAL A 1 361 ? -13.001 7.915 26.911 1.00 77.50 361 VAL A CA 1
ATOM 2713 C C . VAL A 1 361 ? -14.463 8.108 26.558 1.00 77.50 361 VAL A C 1
ATOM 2715 O O . VAL A 1 361 ? -15.128 8.926 27.194 1.00 77.50 361 VAL A O 1
ATOM 2718 N N . ASP A 1 362 ? -14.947 7.360 25.572 1.00 81.38 362 ASP A N 1
ATOM 2719 C CA . ASP A 1 362 ? -16.359 7.331 25.208 1.00 81.38 362 ASP A CA 1
ATOM 2720 C C . ASP A 1 362 ? -17.064 6.269 26.067 1.00 81.38 362 ASP A C 1
ATOM 2722 O O . ASP A 1 362 ? -16.836 5.075 25.878 1.00 81.38 362 ASP A O 1
ATOM 2726 N N . PRO A 1 363 ? -17.915 6.646 27.043 1.00 78.50 363 PRO A N 1
ATOM 2727 C CA . PRO A 1 363 ? -18.487 5.671 27.975 1.00 78.50 363 PRO A CA 1
ATOM 2728 C C . PRO A 1 363 ? -19.540 4.753 27.331 1.00 78.50 363 PRO A C 1
ATOM 2730 O O . PRO A 1 363 ? -20.018 3.830 27.982 1.00 78.50 363 PRO A O 1
ATOM 2733 N N . GLU A 1 364 ? -19.924 5.020 26.077 1.00 76.38 364 GLU A N 1
ATOM 2734 C CA . GLU A 1 364 ? -20.840 4.191 25.275 1.00 76.38 364 GLU A CA 1
ATOM 2735 C C . GLU A 1 364 ? -20.207 2.862 24.866 1.00 76.38 364 GLU A C 1
ATOM 2737 O O . GLU A 1 364 ? -20.912 1.865 24.751 1.00 76.38 364 GLU A O 1
ATOM 2742 N N . ASP A 1 365 ? -18.882 2.831 24.731 1.00 78.69 365 ASP A N 1
ATOM 2743 C CA . ASP A 1 365 ? -18.155 1.615 24.370 1.00 78.69 365 ASP A CA 1
ATOM 2744 C C . ASP A 1 365 ? -17.897 0.704 25.584 1.00 78.69 365 ASP A C 1
ATOM 2746 O O . ASP A 1 365 ? -17.515 -0.449 25.421 1.00 78.69 365 ASP A O 1
ATOM 2750 N N . TRP A 1 366 ? -18.089 1.218 26.805 1.00 82.62 366 TRP A N 1
ATOM 2751 C CA . TRP A 1 366 ? -17.780 0.513 28.056 1.00 82.62 366 TRP A CA 1
ATOM 2752 C C . TRP A 1 366 ? -19.011 -0.075 28.741 1.00 82.62 366 TRP A C 1
ATOM 2754 O O . TRP A 1 366 ? -18.862 -0.901 29.636 1.00 82.62 366 TRP A O 1
ATOM 2764 N N . SER A 1 367 ? -20.222 0.378 28.412 1.00 83.25 367 SER A N 1
ATOM 2765 C CA . SER A 1 367 ? -21.429 -0.116 29.073 1.00 83.25 367 SER A CA 1
ATOM 2766 C C . SER A 1 367 ? -22.674 0.005 28.203 1.00 83.25 367 SER A C 1
ATOM 2768 O O . SER A 1 367 ? -22.903 1.061 27.606 1.00 83.25 367 SER A O 1
ATOM 2770 N N . PRO A 1 368 ? -23.528 -1.034 28.189 1.00 75.44 368 PRO A N 1
ATOM 2771 C CA . PRO A 1 368 ? -24.779 -1.015 27.440 1.00 75.44 368 PRO A CA 1
ATOM 2772 C C . PRO A 1 368 ? -25.816 -0.046 28.028 1.00 75.44 368 PRO A C 1
ATOM 2774 O O . PRO A 1 368 ? -26.666 0.461 27.296 1.00 75.44 368 PRO A O 1
ATOM 2777 N N . GLU A 1 369 ? -25.755 0.235 29.333 1.00 79.25 369 GLU A N 1
ATOM 2778 C CA . GLU A 1 369 ? -26.744 1.041 30.049 1.00 79.25 369 GLU A CA 1
ATOM 2779 C C . GLU A 1 369 ? -26.078 2.245 30.713 1.00 79.25 369 GLU A C 1
ATOM 2781 O O . GLU A 1 369 ? -25.599 2.190 31.840 1.00 79.25 369 GLU A O 1
ATOM 2786 N N . ARG A 1 370 ? -26.047 3.374 30.002 1.00 82.19 370 ARG A N 1
ATOM 2787 C CA . ARG A 1 370 ? -25.401 4.601 30.493 1.00 82.19 370 ARG A CA 1
ATOM 2788 C C . ARG A 1 370 ? -26.265 5.463 31.398 1.00 82.19 370 ARG A C 1
ATOM 2790 O O . ARG A 1 370 ? -25.735 6.297 32.132 1.00 82.19 370 ARG A O 1
ATOM 2797 N N . THR A 1 371 ? -27.579 5.329 31.283 1.00 88.06 371 THR A N 1
ATOM 2798 C CA . THR A 1 371 ? -28.542 6.186 31.971 1.00 88.06 371 THR A CA 1
ATOM 2799 C C . THR A 1 371 ? -29.741 5.376 32.412 1.00 88.06 371 THR A C 1
ATOM 2801 O O . THR A 1 371 ? -30.358 4.708 31.583 1.00 88.06 371 THR A O 1
ATOM 2804 N N . GLN A 1 372 ? -30.112 5.506 33.679 1.00 88.44 372 GLN A N 1
ATOM 2805 C CA . GLN A 1 372 ? -31.317 4.903 34.233 1.00 88.44 372 GLN A CA 1
ATOM 2806 C C . GLN A 1 372 ? -32.189 5.998 34.851 1.00 88.44 372 GLN A C 1
ATOM 2808 O O . GLN A 1 372 ? -31.699 6.895 35.543 1.00 88.44 372 GLN A O 1
ATOM 2813 N N . VAL A 1 373 ? -33.487 5.951 34.549 1.00 88.44 373 VAL A N 1
ATOM 2814 C CA . VAL A 1 373 ? -34.485 6.859 35.124 1.00 88.44 373 VAL A CA 1
ATOM 2815 C C . VAL A 1 373 ? -34.966 6.258 36.438 1.00 88.44 373 VAL A C 1
ATOM 2817 O O . VAL A 1 373 ? -35.329 5.085 36.483 1.00 88.44 373 VAL A O 1
ATOM 2820 N N . VAL A 1 374 ? -34.969 7.064 37.493 1.00 87.25 374 VAL A N 1
ATOM 2821 C CA . VAL A 1 374 ? -35.399 6.680 38.836 1.00 87.25 374 VAL A CA 1
ATOM 2822 C C . VAL A 1 374 ? -36.686 7.430 39.164 1.00 87.25 374 VAL A C 1
ATOM 2824 O O . VAL A 1 374 ? -36.776 8.652 38.999 1.00 87.25 374 VAL A O 1
ATOM 2827 N N . GLU A 1 375 ? -37.695 6.679 39.600 1.00 87.44 375 GLU A N 1
ATOM 2828 C CA . GLU A 1 375 ? -38.984 7.223 40.025 1.00 87.44 375 GLU A CA 1
ATOM 2829 C C . GLU A 1 375 ? -38.840 8.109 41.283 1.00 87.44 375 GLU A C 1
ATOM 2831 O O . GLU A 1 375 ? -37.847 7.996 42.003 1.00 87.44 375 GLU A O 1
ATOM 2836 N N . PRO A 1 376 ? -39.805 9.009 41.556 1.00 85.25 376 PRO A N 1
ATOM 2837 C CA . PRO A 1 376 ? -39.832 9.817 42.776 1.00 85.25 376 PRO A CA 1
ATOM 2838 C C . PRO A 1 376 ? -39.606 8.995 44.054 1.00 85.25 376 PRO A C 1
ATOM 2840 O O . PRO A 1 376 ? -40.321 8.028 44.306 1.00 85.25 376 PRO A O 1
ATOM 2843 N N . ILE A 1 377 ? -38.633 9.406 44.871 1.00 86.12 377 ILE A N 1
ATOM 2844 C CA . ILE A 1 377 ? -38.246 8.730 46.114 1.00 86.12 377 ILE A CA 1
ATOM 2845 C C . ILE A 1 377 ? -38.797 9.524 47.303 1.00 86.12 377 ILE A C 1
ATOM 2847 O O . ILE A 1 377 ? -38.535 10.728 47.425 1.00 86.12 377 ILE A O 1
ATOM 2851 N N . ALA A 1 378 ? -39.532 8.869 48.204 1.00 85.56 378 ALA A N 1
ATOM 2852 C CA . ALA A 1 378 ? -40.049 9.509 49.413 1.00 85.56 378 ALA A CA 1
ATOM 2853 C C . ALA A 1 378 ? -38.915 9.865 50.407 1.00 85.56 378 ALA A C 1
ATOM 2855 O O . ALA A 1 378 ? -37.834 9.271 50.354 1.00 85.56 378 ALA A O 1
ATOM 2856 N N . PRO A 1 379 ? -39.119 10.829 51.325 1.00 85.31 379 PRO A N 1
ATOM 2857 C CA . PRO A 1 379 ? -38.144 11.193 52.352 1.00 85.31 379 PRO A CA 1
ATOM 2858 C C . PRO A 1 379 ? -37.611 9.984 53.128 1.00 85.31 379 PRO A C 1
ATOM 2860 O O . PRO A 1 379 ? -38.374 9.245 53.748 1.00 85.31 379 PRO A O 1
ATOM 2863 N N . GLY A 1 380 ? -36.289 9.804 53.123 1.00 81.12 380 GLY A N 1
ATOM 2864 C CA . GLY A 1 380 ? -35.607 8.709 53.811 1.00 81.12 380 GLY A CA 1
ATOM 2865 C C . GLY A 1 380 ? -35.631 7.359 53.088 1.00 81.12 380 GLY A C 1
ATOM 2866 O O . GLY A 1 380 ? -35.032 6.413 53.598 1.00 81.12 380 GLY A O 1
ATOM 2867 N N . GLU A 1 381 ? -36.282 7.251 51.927 1.00 87.31 381 GLU A N 1
ATOM 2868 C CA . GLU A 1 381 ? -36.240 6.049 51.090 1.00 87.31 381 GLU A CA 1
ATOM 2869 C C . GLU A 1 381 ? -35.048 6.067 50.119 1.00 87.31 381 GLU A C 1
ATOM 2871 O O . GLU A 1 381 ? -34.411 7.102 49.878 1.00 87.31 381 GLU A O 1
ATOM 2876 N N . SER A 1 382 ? -34.738 4.890 49.570 1.00 87.75 382 SER A N 1
ATOM 2877 C CA . SER A 1 382 ? -33.623 4.670 48.651 1.00 87.75 382 SER A CA 1
ATOM 2878 C C . SER A 1 382 ? -34.060 3.874 47.425 1.00 87.75 382 SER A C 1
ATOM 2880 O O . SER A 1 382 ? -34.914 2.995 47.524 1.00 87.75 382 SER A O 1
ATOM 2882 N N . ALA A 1 383 ? -33.422 4.137 46.287 1.00 87.62 383 ALA A N 1
ATOM 2883 C CA . ALA A 1 383 ? -33.567 3.366 45.059 1.00 87.62 383 ALA A CA 1
ATOM 2884 C C . ALA A 1 383 ? -32.213 2.785 44.634 1.00 87.62 383 ALA A C 1
ATOM 2886 O O . ALA A 1 383 ? -31.202 3.490 44.661 1.00 87.62 383 ALA A O 1
ATOM 2887 N N . GLU A 1 384 ? -32.199 1.526 44.202 1.00 89.75 384 GLU A N 1
ATOM 2888 C CA . GLU A 1 384 ? -30.997 0.829 43.729 1.00 89.75 384 GLU A CA 1
ATOM 2889 C C . GLU A 1 384 ? -30.963 0.739 42.200 1.00 89.75 384 GLU A C 1
ATOM 2891 O O . GLU A 1 384 ? -32.002 0.609 41.548 1.00 89.75 384 GLU A O 1
ATOM 2896 N N . GLN A 1 385 ? -29.765 0.848 41.629 1.00 88.88 385 GLN A N 1
ATOM 2897 C CA . GLN A 1 385 ? -29.486 0.718 40.200 1.00 8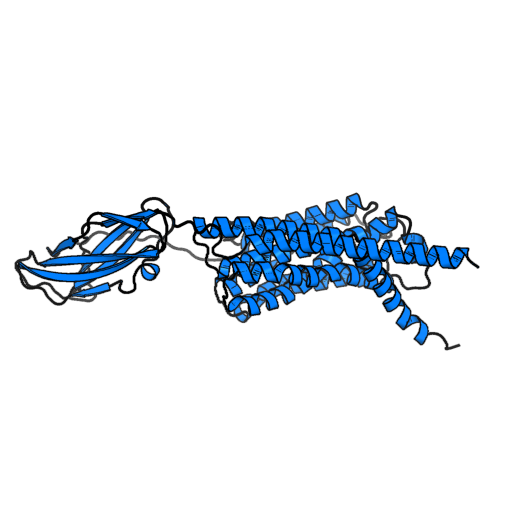8.88 385 GLN A CA 1
ATOM 2898 C C . GLN A 1 385 ? -28.282 -0.199 40.007 1.00 88.88 385 GLN A C 1
ATOM 2900 O O . GLN A 1 385 ? -27.245 0.013 40.638 1.00 88.88 385 GLN A O 1
ATOM 2905 N N . SER A 1 386 ? -28.408 -1.186 39.126 1.00 88.50 386 SER A N 1
ATOM 2906 C CA . SER A 1 386 ? -27.321 -2.102 38.771 1.00 88.50 386 SER A CA 1
ATOM 2907 C C . SER A 1 386 ? -26.675 -1.671 37.461 1.00 88.50 386 SER A C 1
ATOM 2909 O O . SER A 1 386 ? -27.375 -1.299 36.520 1.00 88.50 386 SER A O 1
ATOM 2911 N N . TRP A 1 387 ? -25.348 -1.741 37.408 1.00 88.31 387 TRP A N 1
ATOM 2912 C CA . TRP A 1 387 ? -24.540 -1.303 36.275 1.00 88.31 387 TRP A CA 1
ATOM 2913 C C . TRP A 1 387 ? -23.544 -2.388 35.886 1.00 88.31 387 TRP A C 1
ATOM 2915 O O . TRP A 1 387 ? -22.977 -3.043 36.760 1.00 88.31 387 TRP A O 1
ATOM 2925 N N . THR A 1 388 ? -23.279 -2.507 34.587 1.00 86.81 388 THR A N 1
ATOM 2926 C CA . THR A 1 388 ? -22.240 -3.387 34.037 1.00 86.81 388 THR A CA 1
ATOM 2927 C C . THR A 1 388 ? -21.242 -2.551 33.246 1.0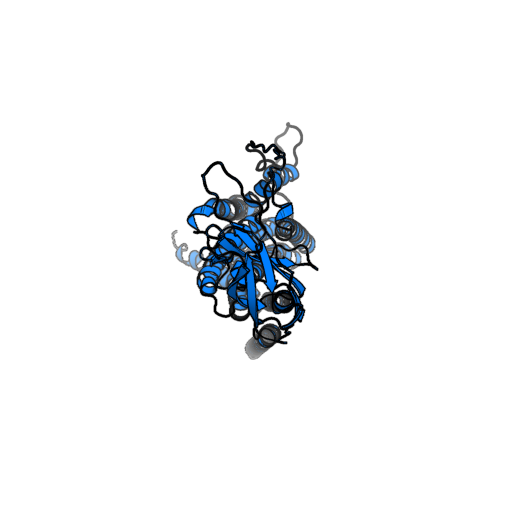0 86.81 388 THR A C 1
ATOM 2929 O O . THR A 1 388 ? -21.647 -1.737 32.413 1.00 86.81 388 THR A O 1
ATOM 2932 N N . VAL A 1 389 ? -19.947 -2.739 33.499 1.00 86.44 389 VAL A N 1
ATOM 2933 C CA . VAL A 1 389 ? -18.843 -2.067 32.801 1.00 86.44 389 VAL A CA 1
ATOM 2934 C C . VAL A 1 389 ? -17.879 -3.106 32.243 1.00 86.44 389 VAL A C 1
ATOM 2936 O O . VAL A 1 389 ? -17.317 -3.899 32.996 1.00 86.44 389 VAL A O 1
ATOM 2939 N N . GLU A 1 390 ? -17.655 -3.068 30.935 1.00 85.19 390 GLU A N 1
ATOM 2940 C CA . GLU A 1 390 ? -16.679 -3.892 30.225 1.00 85.19 390 GLU A CA 1
ATOM 2941 C C . GLU A 1 390 ? -15.347 -3.142 30.107 1.00 85.19 390 GLU A C 1
ATOM 2943 O O . GLU A 1 390 ? -15.275 -2.010 29.624 1.00 85.19 390 GLU A O 1
ATOM 2948 N N . ALA A 1 391 ? -14.264 -3.769 30.565 1.00 83.81 391 ALA A N 1
ATOM 2949 C CA . ALA A 1 391 ? -12.942 -3.164 30.553 1.00 83.81 391 ALA A CA 1
ATOM 2950 C C . ALA A 1 391 ? -12.307 -3.221 29.156 1.00 83.81 391 ALA A C 1
ATOM 2952 O O . ALA A 1 391 ? -11.502 -4.103 28.866 1.00 83.81 391 ALA A O 1
ATOM 2953 N N . ILE A 1 392 ? -12.617 -2.265 28.283 1.00 75.75 392 ILE A N 1
ATOM 2954 C CA . ILE A 1 392 ? -12.116 -2.288 26.899 1.00 75.75 392 ILE A CA 1
ATOM 2955 C C . ILE A 1 392 ? -10.686 -1.757 26.738 1.00 75.75 392 ILE A C 1
ATOM 2957 O O . ILE A 1 392 ? -10.034 -2.086 25.748 1.00 75.75 392 ILE A O 1
ATOM 2961 N N . ALA A 1 393 ? -10.171 -0.963 27.691 1.00 76.81 393 ALA A N 1
ATOM 2962 C CA . ALA A 1 393 ? -8.836 -0.370 27.587 1.00 76.81 393 ALA A CA 1
ATOM 2963 C C . ALA A 1 393 ? -7.973 -0.480 28.845 1.00 76.81 393 ALA A C 1
ATOM 2965 O O . ALA A 1 393 ? -8.480 -0.429 29.960 1.00 76.81 393 ALA A O 1
ATOM 2966 N N . ASP A 1 394 ? -6.652 -0.603 28.663 1.00 82.06 394 ASP A N 1
ATOM 2967 C CA . ASP A 1 394 ? -5.676 -0.629 29.753 1.00 82.06 394 ASP A CA 1
ATOM 2968 C C . ASP A 1 394 ? -5.469 0.765 30.365 1.00 82.06 394 ASP A C 1
ATOM 2970 O O . ASP A 1 394 ? -5.411 1.787 29.671 1.00 82.06 394 ASP A O 1
ATOM 2974 N N . GLY A 1 395 ? -5.297 0.813 31.684 1.00 84.94 395 GLY A N 1
ATOM 2975 C CA . GLY A 1 395 ? -5.020 2.060 32.386 1.00 84.94 395 GLY A CA 1
ATOM 2976 C C . GLY A 1 395 ? -5.693 2.165 33.744 1.00 84.94 395 GLY A C 1
ATOM 2977 O O . GLY A 1 395 ? -6.221 1.197 34.285 1.00 84.94 395 GLY A O 1
ATOM 2978 N N . ASN A 1 396 ? -5.641 3.374 34.299 1.00 88.81 396 ASN A N 1
ATOM 2979 C CA . ASN A 1 396 ? -6.332 3.721 35.534 1.00 88.81 396 ASN A CA 1
ATOM 2980 C C . ASN A 1 396 ? -7.504 4.626 35.186 1.00 88.81 396 ASN A C 1
ATOM 2982 O O . ASN A 1 396 ? -7.303 5.733 34.681 1.00 88.81 396 ASN A O 1
ATOM 2986 N N . PHE A 1 397 ? -8.708 4.153 35.464 1.00 89.88 397 PHE A N 1
ATOM 2987 C CA . PHE A 1 397 ? -9.952 4.846 35.189 1.00 89.88 397 PHE A CA 1
ATOM 2988 C C . PHE A 1 397 ? -10.678 5.158 36.493 1.00 89.88 397 PHE A C 1
ATOM 2990 O O . PHE A 1 397 ? -10.494 4.485 37.508 1.00 89.88 397 PHE A O 1
ATOM 2997 N N . MET A 1 398 ? -11.513 6.191 36.459 1.00 90.38 398 MET A N 1
ATOM 2998 C CA . MET A 1 398 ? -12.484 6.465 37.508 1.00 90.38 398 MET A CA 1
ATOM 2999 C C . MET A 1 398 ? -13.876 6.423 36.901 1.00 90.38 398 MET A C 1
ATOM 3001 O O . MET A 1 398 ? -14.187 7.217 36.011 1.00 90.38 398 MET A O 1
ATOM 3005 N N . VAL A 1 399 ? -14.693 5.496 37.387 1.00 90.31 399 VAL A N 1
ATOM 3006 C CA . VAL A 1 399 ? -16.114 5.405 37.046 1.00 90.31 399 VAL A CA 1
ATOM 3007 C C . VAL A 1 399 ? -16.889 6.134 38.133 1.00 90.31 399 VAL A C 1
ATOM 3009 O O . VAL A 1 399 ? -16.670 5.875 39.310 1.00 90.31 399 VAL A O 1
ATOM 3012 N N . TYR A 1 400 ? -17.763 7.071 37.781 1.00 90.81 400 TYR A N 1
ATOM 3013 C CA . TYR A 1 400 ? -18.569 7.790 38.768 1.00 90.81 400 TYR A CA 1
ATOM 3014 C C . TYR A 1 400 ? -19.965 8.087 38.237 1.00 90.81 400 TYR A C 1
ATOM 3016 O O . TYR A 1 400 ? -20.164 8.342 37.046 1.00 90.81 400 TYR A O 1
ATOM 3024 N N . MET A 1 401 ? -20.934 8.056 39.147 1.00 90.31 401 MET A N 1
ATOM 3025 C CA . MET A 1 401 ? -22.333 8.316 38.834 1.00 90.31 401 MET A CA 1
ATOM 3026 C C . MET A 1 401 ? -22.679 9.778 39.075 1.00 90.31 401 MET A C 1
ATOM 3028 O O . MET A 1 401 ? -22.206 10.400 40.031 1.00 90.31 401 MET A O 1
ATOM 3032 N N . THR A 1 402 ? -23.555 10.312 38.235 1.00 90.00 402 THR A N 1
ATOM 3033 C CA . THR A 1 402 ? -24.126 11.645 38.394 1.00 90.00 402 THR A CA 1
ATOM 3034 C C . THR A 1 402 ? -25.644 11.558 38.325 1.00 90.00 402 THR A C 1
ATOM 3036 O O . THR A 1 402 ? -26.189 11.149 37.305 1.00 90.00 402 THR A O 1
ATOM 3039 N N . ALA A 1 403 ? -26.329 11.960 39.393 1.00 86.56 403 ALA A N 1
ATOM 3040 C CA . ALA A 1 403 ? -27.777 12.113 39.413 1.00 86.56 403 ALA A CA 1
ATOM 3041 C C . ALA A 1 403 ? -28.167 13.534 39.000 1.00 86.56 403 ALA A C 1
ATOM 3043 O O . ALA A 1 403 ? -27.635 14.521 39.515 1.00 86.56 403 ALA A O 1
ATOM 3044 N N . ILE A 1 404 ? -29.121 13.630 38.079 1.00 86.38 404 ILE A N 1
ATOM 3045 C CA . ILE A 1 404 ? -29.705 14.880 37.603 1.00 86.38 404 ILE A CA 1
ATOM 3046 C C . ILE A 1 404 ? -31.196 14.833 37.912 1.00 86.38 404 ILE A C 1
ATOM 3048 O O . ILE A 1 404 ? -31.908 13.935 37.462 1.00 86.38 404 ILE A O 1
ATOM 3052 N N . VAL A 1 405 ? -31.662 15.801 38.696 1.00 83.06 405 VAL A N 1
ATOM 3053 C CA . VAL A 1 405 ? -33.087 15.967 38.992 1.00 83.06 405 VAL A CA 1
ATOM 3054 C C . VAL A 1 405 ? -33.779 16.542 37.762 1.00 83.06 405 VAL A C 1
ATOM 3056 O O . VAL A 1 405 ? -33.249 17.443 37.118 1.00 83.06 405 VAL A O 1
ATOM 3059 N N . LYS A 1 406 ? -34.973 16.057 37.426 1.00 80.56 406 LYS A N 1
ATOM 3060 C CA . LYS A 1 406 ? -35.770 16.641 36.348 1.00 80.56 406 LYS A CA 1
ATOM 3061 C C . LYS A 1 406 ? -36.204 18.067 36.723 1.00 80.56 406 LYS A C 1
ATOM 3063 O O . LYS A 1 406 ? -36.846 18.236 37.762 1.00 80.56 406 LYS A O 1
ATOM 3068 N N . PRO A 1 407 ? -35.890 19.089 35.906 1.00 77.94 407 PRO A N 1
ATOM 3069 C CA . PRO A 1 407 ? -36.322 20.456 36.178 1.00 77.94 407 PRO A CA 1
ATOM 3070 C C . PRO A 1 407 ? -37.852 20.570 36.107 1.00 77.94 407 PRO A C 1
ATOM 3072 O O . PRO A 1 407 ? -38.500 19.897 35.299 1.00 77.94 407 PRO A O 1
ATOM 3075 N N . GLY A 1 408 ? -38.435 21.427 36.950 1.00 69.50 408 GLY A N 1
ATOM 3076 C CA . GLY A 1 408 ? -39.883 21.645 37.009 1.00 69.50 408 GLY A CA 1
ATOM 3077 C C . GLY A 1 408 ? -40.414 22.475 35.837 1.00 69.50 408 GLY A C 1
ATOM 3078 O O . GLY A 1 408 ? -41.581 22.342 35.460 1.00 69.50 408 GLY A O 1
ATOM 3079 N N . SER A 1 409 ? -39.558 23.295 35.221 1.00 69.00 409 SER A N 1
ATOM 3080 C CA . SER A 1 409 ? -39.863 24.065 34.012 1.00 69.00 409 SER A CA 1
ATOM 3081 C C . SER A 1 409 ? -38.672 24.122 33.037 1.00 69.00 409 SER A C 1
ATOM 3083 O O . SER A 1 409 ? -37.535 23.911 33.454 1.00 69.00 409 SER A O 1
ATOM 3085 N N . PRO A 1 410 ? -38.888 24.422 31.739 1.00 69.81 410 PRO A N 1
ATOM 3086 C CA . PRO A 1 410 ? -37.810 24.491 30.741 1.00 69.81 410 PRO A CA 1
ATOM 3087 C C . PRO A 1 410 ? -36.740 25.562 31.005 1.00 69.81 410 PRO A C 1
ATOM 3089 O O . PRO A 1 410 ? -35.651 25.471 30.443 1.00 69.81 410 PRO A O 1
ATOM 3092 N N . ASP A 1 411 ? -37.054 26.566 31.830 1.00 74.25 411 ASP A N 1
ATOM 3093 C CA . ASP A 1 411 ? -36.160 27.681 32.163 1.00 74.25 411 ASP A CA 1
ATOM 3094 C C . ASP A 1 411 ? -35.409 27.459 33.495 1.00 74.25 411 ASP A C 1
ATOM 3096 O O . ASP A 1 411 ? -34.573 28.277 33.885 1.00 74.25 411 ASP A O 1
ATOM 3100 N N . GLU A 1 412 ? -35.694 26.360 34.204 1.00 70.12 412 GLU A N 1
ATOM 3101 C CA . GLU A 1 412 ? -35.021 25.979 35.446 1.00 70.12 412 GLU A CA 1
ATOM 3102 C C . GLU A 1 412 ? -33.809 25.085 35.175 1.00 70.12 412 GLU A C 1
ATOM 3104 O O . GLU A 1 412 ? -33.847 24.164 34.360 1.00 70.12 412 GLU A O 1
ATOM 3109 N N . THR A 1 413 ? -32.726 25.337 35.910 1.00 71.12 413 THR A N 1
ATOM 3110 C CA . THR A 1 413 ? -31.530 24.491 35.908 1.00 71.12 413 THR A CA 1
ATOM 3111 C C . THR A 1 413 ? -31.439 23.711 37.212 1.00 71.12 413 THR A C 1
ATOM 3113 O O . THR A 1 413 ? -31.825 24.207 38.271 1.00 71.12 413 THR A O 1
ATOM 3116 N N . THR A 1 414 ? -30.901 22.499 37.144 1.00 71.25 414 THR A N 1
ATOM 3117 C CA . THR A 1 414 ? -30.677 21.632 38.303 1.00 71.25 414 THR A CA 1
ATOM 3118 C C . THR A 1 414 ? -29.198 21.324 38.430 1.00 71.25 414 THR A C 1
ATOM 3120 O O . THR A 1 414 ? -28.546 20.975 37.443 1.00 71.25 414 THR A O 1
ATOM 3123 N N . LEU A 1 415 ? -28.666 21.419 39.647 1.00 75.12 415 LEU A N 1
ATOM 3124 C CA . LEU A 1 415 ? -27.283 21.043 39.908 1.00 75.12 415 LEU A CA 1
ATOM 3125 C C . LEU A 1 415 ? -27.152 19.512 39.921 1.00 75.12 415 LEU A C 1
ATOM 3127 O O . LEU A 1 415 ? -27.911 18.852 40.635 1.00 75.12 415 LEU A O 1
ATOM 3131 N N . PRO A 1 416 ? -26.203 18.940 39.161 1.00 82.12 416 PRO A N 1
ATOM 3132 C CA . PRO A 1 416 ? -25.922 17.517 39.233 1.00 82.12 416 PRO A CA 1
ATOM 3133 C C . PRO A 1 416 ? -25.333 17.154 40.600 1.00 82.12 416 PRO A C 1
ATOM 3135 O O . PRO A 1 416 ? -24.474 17.864 41.128 1.00 82.12 416 PRO A O 1
ATOM 3138 N N . VAL A 1 417 ? -25.757 16.017 41.147 1.00 83.19 417 VAL A N 1
ATOM 3139 C CA . VAL A 1 417 ? -25.169 15.422 42.351 1.00 83.19 417 VAL A CA 1
ATOM 3140 C C . VAL A 1 417 ? -24.279 14.263 41.924 1.00 83.19 417 VAL A C 1
ATOM 3142 O O . VAL A 1 417 ? -24.737 13.345 41.250 1.00 83.19 417 VAL A O 1
ATOM 3145 N N . THR A 1 418 ? -23.006 14.296 42.309 1.00 84.44 418 THR A N 1
ATOM 3146 C CA . THR A 1 418 ? -22.025 13.262 41.946 1.00 84.44 418 THR A CA 1
ATOM 3147 C C . THR A 1 418 ? -21.763 12.322 43.116 1.00 84.44 418 THR A C 1
ATOM 3149 O O . THR A 1 418 ? -21.635 12.762 44.258 1.00 84.44 418 THR A O 1
ATOM 3152 N N . GLY A 1 419 ? -21.698 11.025 42.823 1.00 82.25 419 GLY A N 1
ATOM 3153 C CA . GLY A 1 419 ? -21.455 9.964 43.797 1.00 82.25 419 GLY A CA 1
ATOM 3154 C C . GLY A 1 419 ? -19.967 9.698 44.010 1.00 82.25 419 GLY A C 1
ATOM 3155 O O . GLY A 1 419 ? -19.126 10.314 43.348 1.00 82.25 419 GLY A O 1
ATOM 3156 N N . PRO A 1 420 ? -19.620 8.775 44.923 1.00 82.81 420 PRO A N 1
ATOM 3157 C CA . PRO A 1 420 ? -18.247 8.308 45.051 1.00 82.81 420 PRO A CA 1
ATOM 3158 C C . PRO A 1 420 ? -17.774 7.673 43.735 1.00 82.81 420 PRO A C 1
ATOM 3160 O O . PRO A 1 420 ? -18.554 7.063 43.003 1.00 82.81 420 PRO A O 1
ATOM 3163 N N . GLY A 1 421 ? -16.493 7.866 43.418 1.00 86.25 421 GLY A N 1
ATOM 3164 C CA . GLY A 1 421 ? -15.872 7.294 42.228 1.00 86.25 421 GLY A CA 1
ATOM 3165 C C . GLY A 1 421 ? -15.258 5.929 42.522 1.00 86.25 421 GLY A C 1
ATOM 3166 O O . GLY A 1 421 ? -14.550 5.777 43.514 1.00 86.25 421 GLY A O 1
ATOM 3167 N N . ILE A 1 422 ? -15.479 4.975 41.624 1.00 90.12 422 ILE A N 1
ATOM 3168 C CA . ILE A 1 422 ? -14.855 3.654 41.622 1.00 90.12 422 ILE A CA 1
ATOM 3169 C C . ILE A 1 422 ? -13.501 3.765 40.930 1.00 90.12 422 ILE A C 1
ATOM 3171 O O . ILE A 1 422 ? -13.427 4.176 39.767 1.00 90.12 422 ILE A O 1
ATOM 3175 N N . HIS A 1 423 ? -12.425 3.378 41.614 1.00 90.88 423 HIS A N 1
ATOM 3176 C CA . HIS A 1 423 ? -11.101 3.333 41.001 1.00 90.88 423 HIS A CA 1
ATOM 3177 C C . HIS A 1 423 ? -10.880 2.001 40.277 1.00 90.88 423 HIS A C 1
ATOM 3179 O O . HIS A 1 423 ? -10.764 0.945 40.901 1.00 90.88 423 HIS A O 1
ATOM 3185 N N . LEU A 1 424 ? -10.794 2.055 38.952 1.00 88.25 424 LEU A N 1
ATOM 3186 C CA . LEU A 1 424 ? -10.653 0.890 38.094 1.00 88.25 424 LEU A CA 1
ATOM 3187 C C . LEU A 1 424 ? -9.234 0.808 37.524 1.00 88.25 424 LEU A C 1
ATOM 3189 O O . LEU A 1 424 ? -8.835 1.635 36.706 1.00 88.25 424 LEU A O 1
ATOM 3193 N N . THR A 1 425 ? -8.476 -0.213 37.920 1.00 88.81 425 THR A N 1
ATOM 3194 C CA . THR A 1 425 ? -7.161 -0.511 37.339 1.00 88.81 425 THR A CA 1
ATOM 3195 C C . THR A 1 425 ? -7.291 -1.659 36.343 1.00 88.81 425 THR A C 1
ATOM 3197 O O . THR A 1 425 ? -7.468 -2.811 36.733 1.00 88.81 425 THR A O 1
ATOM 3200 N N . VAL A 1 426 ? -7.177 -1.354 35.052 1.00 84.19 426 VAL A N 1
ATOM 3201 C CA . VAL A 1 426 ? -7.232 -2.348 33.976 1.00 84.19 426 VAL A CA 1
ATOM 3202 C C . VAL A 1 426 ? -5.815 -2.735 33.569 1.00 84.19 426 VAL A C 1
ATOM 3204 O O . VAL A 1 426 ? -5.036 -1.916 33.074 1.00 84.19 426 VAL A O 1
ATOM 3207 N N . THR A 1 427 ? -5.476 -4.001 33.792 1.00 79.81 427 THR A N 1
ATOM 3208 C CA . THR A 1 427 ? -4.199 -4.597 33.397 1.00 79.81 427 THR A CA 1
ATOM 3209 C C . THR A 1 427 ? -4.265 -5.125 31.959 1.00 79.81 427 THR A C 1
ATOM 3211 O O . THR A 1 427 ? -5.258 -5.751 31.583 1.00 79.81 427 THR A O 1
ATOM 3214 N N . PRO A 1 428 ? -3.218 -4.907 31.142 1.00 65.62 428 PRO A N 1
ATOM 3215 C CA . PRO A 1 428 ? -3.228 -5.330 29.747 1.00 65.62 428 PRO A CA 1
ATOM 3216 C C . PRO A 1 428 ? -3.184 -6.859 29.642 1.00 65.62 428 PRO A C 1
ATOM 3218 O O . PRO A 1 428 ? -2.303 -7.510 30.211 1.00 65.62 428 PRO A O 1
ATOM 3221 N N . PHE A 1 429 ? -4.102 -7.439 28.871 1.00 56.06 429 PHE A N 1
ATOM 3222 C CA . PHE A 1 429 ? -4.002 -8.827 28.428 1.00 56.06 429 PHE A CA 1
ATOM 3223 C C . PHE A 1 429 ? -3.207 -8.880 27.114 1.00 56.06 429 PHE A C 1
ATOM 3225 O O . PHE A 1 429 ? -3.684 -8.447 26.069 1.00 56.06 429 PHE A O 1
ATOM 3232 N N . GLN A 1 430 ? -1.970 -9.384 27.168 1.00 52.06 430 GLN A N 1
ATOM 3233 C CA . GLN A 1 430 ? -1.126 -9.571 25.983 1.00 52.06 430 GLN A CA 1
ATOM 3234 C C . GLN A 1 430 ? -1.305 -10.979 25.417 1.00 52.06 430 GLN A C 1
ATOM 3236 O O . GLN A 1 430 ? -0.683 -11.937 25.884 1.00 52.06 430 GLN A O 1
ATOM 3241 N N . ASP A 1 431 ? -2.118 -11.103 24.373 1.00 51.06 431 ASP A N 1
ATOM 3242 C CA . ASP A 1 431 ? -2.011 -12.240 23.466 1.00 51.06 431 ASP A CA 1
ATOM 3243 C C . ASP A 1 431 ? -0.732 -12.061 22.626 1.00 51.06 431 ASP A C 1
ATOM 3245 O O . ASP A 1 431 ? -0.475 -10.999 22.069 1.00 51.06 431 ASP A O 1
ATOM 3249 N N . THR A 1 432 ? 0.133 -13.071 22.554 1.00 46.69 432 THR A N 1
ATOM 3250 C CA . THR A 1 432 ? 1.439 -12.944 21.877 1.00 46.69 432 THR A CA 1
ATOM 3251 C C . THR A 1 432 ? 1.331 -13.046 20.353 1.00 46.69 432 THR A C 1
ATOM 3253 O O . THR A 1 432 ? 2.305 -12.750 19.658 1.00 46.69 432 THR A O 1
ATOM 3256 N N . ASN A 1 433 ? 0.179 -13.475 19.819 1.00 57.53 433 ASN A N 1
ATOM 3257 C CA . ASN A 1 433 ? -0.091 -13.551 18.379 1.00 57.53 433 ASN A CA 1
ATOM 3258 C C . ASN A 1 433 ? -1.606 -13.678 18.076 1.00 57.53 433 ASN A C 1
ATOM 3260 O O . ASN A 1 433 ? -1.988 -14.622 17.373 1.00 57.53 433 ASN A O 1
ATOM 3264 N N . PRO A 1 434 ? -2.468 -12.768 18.568 1.00 55.84 434 PRO A N 1
ATOM 3265 C CA . PRO A 1 434 ? -3.917 -12.884 18.405 1.00 55.84 434 PRO A CA 1
ATOM 3266 C C . PRO A 1 434 ? -4.313 -12.901 16.923 1.00 55.84 434 PRO A C 1
ATOM 3268 O O . PRO A 1 434 ? -5.203 -13.651 16.528 1.00 55.84 434 PRO A O 1
ATOM 3271 N N . GLY A 1 435 ? -3.605 -12.144 16.070 1.00 64.00 435 GLY A N 1
ATOM 3272 C CA . GLY A 1 435 ? -3.893 -12.065 14.637 1.00 64.00 435 GLY A CA 1
ATOM 3273 C C . GLY A 1 435 ? -3.264 -13.152 13.756 1.00 64.00 435 GLY A C 1
ATOM 3274 O O . GLY A 1 435 ? -3.598 -13.240 12.577 1.00 64.00 435 GLY A O 1
ATOM 3275 N N . GLY A 1 436 ? -2.336 -13.980 14.251 1.00 79.31 436 GLY A N 1
ATOM 3276 C CA . GLY A 1 436 ? -1.631 -14.939 13.385 1.00 79.31 436 GLY A CA 1
ATOM 3277 C C . GLY A 1 436 ? -0.622 -14.294 12.416 1.00 79.31 436 GLY A C 1
ATOM 3278 O O . GLY A 1 436 ? -0.320 -14.864 11.362 1.00 79.31 436 GLY A O 1
ATOM 3279 N N . VAL A 1 437 ? -0.088 -13.113 12.749 1.00 85.44 437 VAL A N 1
ATOM 3280 C CA . VAL A 1 437 ? 0.782 -12.304 11.871 1.00 85.44 437 VAL A CA 1
ATOM 3281 C C . VAL A 1 437 ? 2.158 -12.931 11.673 1.00 85.44 437 VAL A C 1
ATOM 3283 O O . VAL A 1 437 ? 2.703 -12.887 10.567 1.00 85.44 437 VAL A O 1
ATOM 3286 N N . LEU A 1 438 ? 2.720 -13.557 12.710 1.00 87.19 438 LEU A N 1
ATOM 3287 C CA . LEU A 1 438 ? 4.083 -14.104 12.683 1.00 87.19 438 LEU A CA 1
ATOM 3288 C C . LEU A 1 438 ? 4.317 -15.142 11.562 1.00 87.19 438 LEU A C 1
ATOM 3290 O O . LEU A 1 438 ? 5.295 -14.990 10.818 1.00 87.19 438 LEU A O 1
ATOM 3294 N N . PRO A 1 439 ? 3.444 -16.154 11.362 1.00 90.12 439 PRO A N 1
ATOM 3295 C CA . PRO A 1 439 ? 3.552 -17.082 10.236 1.00 90.12 439 PRO A CA 1
ATOM 3296 C C . PRO A 1 439 ? 3.609 -16.401 8.867 1.00 90.12 439 PRO A C 1
ATOM 3298 O O . PRO A 1 439 ? 4.415 -16.794 8.024 1.00 90.12 439 PRO A O 1
ATOM 3301 N N . VAL A 1 440 ? 2.794 -15.367 8.637 1.00 91.62 440 VAL A N 1
ATOM 3302 C CA . VAL A 1 440 ? 2.766 -14.644 7.355 1.00 91.62 440 VAL A CA 1
ATOM 3303 C C . VAL A 1 440 ? 3.998 -13.756 7.205 1.00 91.62 440 VAL A C 1
ATOM 3305 O O . VAL A 1 440 ? 4.650 -13.781 6.158 1.00 91.62 440 VAL A O 1
ATOM 3308 N N . ALA A 1 441 ? 4.369 -13.035 8.262 1.00 91.31 441 ALA A N 1
ATOM 3309 C CA . ALA A 1 441 ? 5.513 -12.134 8.266 1.00 91.31 441 ALA A CA 1
ATOM 3310 C C . ALA A 1 441 ? 6.844 -12.864 8.016 1.00 91.31 441 ALA A C 1
ATOM 3312 O O . ALA A 1 441 ? 7.717 -12.334 7.327 1.00 91.31 441 ALA A O 1
ATOM 3313 N N . LEU A 1 442 ? 7.005 -14.091 8.510 1.00 92.62 442 LEU A N 1
ATOM 3314 C CA . LEU A 1 442 ? 8.192 -14.906 8.237 1.00 92.62 442 LEU A CA 1
ATOM 3315 C C . LEU A 1 442 ? 8.050 -15.718 6.942 1.00 92.62 442 LEU A C 1
ATOM 3317 O O . LEU A 1 442 ? 8.995 -15.811 6.156 1.00 92.62 442 LEU A O 1
ATOM 3321 N N . GLY A 1 443 ? 6.868 -16.284 6.696 1.00 93.06 443 GLY A N 1
ATOM 3322 C CA . GLY A 1 443 ? 6.614 -17.184 5.576 1.00 93.06 443 GLY A CA 1
ATOM 3323 C C . GLY A 1 443 ? 6.703 -16.504 4.212 1.00 93.06 443 GLY A C 1
ATOM 3324 O O . GLY A 1 443 ? 7.294 -17.071 3.293 1.00 93.06 443 GLY A O 1
ATOM 3325 N N . MET A 1 444 ? 6.182 -15.281 4.073 1.00 93.81 444 MET A N 1
ATOM 3326 C CA . MET A 1 444 ? 6.141 -14.578 2.783 1.00 93.81 444 MET A CA 1
ATOM 3327 C C . MET A 1 444 ? 7.539 -14.223 2.239 1.00 93.81 444 MET A C 1
ATOM 3329 O O . MET A 1 444 ? 7.833 -14.607 1.099 1.00 93.81 444 MET A O 1
ATOM 3333 N N . PRO A 1 445 ? 8.451 -13.585 3.006 1.00 93.88 445 PRO A N 1
ATOM 3334 C CA . PRO A 1 445 ? 9.813 -13.334 2.537 1.00 93.88 445 PRO A CA 1
ATOM 3335 C C . PRO A 1 445 ? 10.587 -14.618 2.232 1.00 93.88 445 PRO A C 1
ATOM 3337 O O . PRO A 1 445 ? 11.243 -14.704 1.193 1.00 93.88 445 PRO A O 1
ATOM 3340 N N . ILE A 1 446 ? 10.484 -15.641 3.092 1.00 95.06 446 ILE A N 1
ATOM 3341 C CA . ILE A 1 446 ? 11.154 -16.935 2.882 1.00 95.06 446 ILE A CA 1
ATOM 3342 C C . ILE A 1 446 ? 10.638 -17.596 1.598 1.00 95.06 446 ILE A C 1
ATOM 3344 O O . ILE A 1 446 ? 11.435 -18.029 0.763 1.00 95.06 446 ILE A O 1
ATOM 3348 N N . GLY A 1 447 ? 9.319 -17.620 1.399 1.00 94.12 447 GLY A N 1
ATOM 3349 C CA . GLY A 1 447 ? 8.685 -18.151 0.196 1.00 94.12 447 GLY A CA 1
ATOM 3350 C C . GLY A 1 447 ? 9.173 -17.450 -1.071 1.00 94.12 447 GLY A C 1
ATOM 3351 O O . GLY A 1 447 ? 9.575 -18.115 -2.028 1.00 94.12 447 GLY A O 1
ATOM 3352 N N . LEU A 1 448 ? 9.236 -16.115 -1.067 1.00 93.00 448 LEU A N 1
ATOM 3353 C CA . LEU A 1 448 ? 9.747 -15.342 -2.203 1.00 93.00 448 LEU A CA 1
ATOM 3354 C C . LEU A 1 448 ? 11.239 -15.582 -2.464 1.00 93.00 448 LEU A C 1
ATOM 3356 O O . LEU A 1 448 ? 11.635 -15.690 -3.626 1.00 93.00 448 LEU A O 1
ATOM 3360 N N . ILE A 1 449 ? 12.063 -15.728 -1.422 1.00 93.44 449 ILE A N 1
ATOM 3361 C CA . ILE A 1 449 ? 13.485 -16.084 -1.562 1.00 93.44 449 ILE A CA 1
ATOM 3362 C C . ILE A 1 449 ? 13.629 -17.460 -2.224 1.00 93.44 449 ILE A C 1
ATOM 3364 O O . ILE A 1 449 ? 14.426 -17.616 -3.155 1.00 93.44 449 ILE A O 1
ATOM 3368 N N . VAL A 1 450 ? 12.844 -18.450 -1.789 1.00 93.62 450 VAL A N 1
ATOM 3369 C CA . VAL A 1 450 ? 12.853 -19.805 -2.363 1.00 93.62 450 VAL A CA 1
ATOM 3370 C C . VAL A 1 450 ? 12.406 -19.779 -3.825 1.00 93.62 450 VAL A C 1
ATOM 3372 O O . VAL A 1 450 ? 13.097 -20.333 -4.682 1.00 93.62 450 VAL A O 1
ATOM 3375 N N . VAL A 1 451 ? 11.310 -19.083 -4.142 1.00 90.69 451 VAL A N 1
ATOM 3376 C CA . VAL A 1 451 ? 10.830 -18.910 -5.524 1.00 90.69 451 VAL A CA 1
ATOM 3377 C C . VAL A 1 451 ? 11.898 -18.238 -6.389 1.00 90.69 451 VAL A C 1
ATOM 3379 O O . VAL A 1 451 ? 12.220 -18.732 -7.473 1.00 90.69 451 VAL A O 1
ATOM 3382 N N . ALA A 1 452 ? 12.519 -17.162 -5.898 1.00 87.88 452 ALA A N 1
ATOM 3383 C CA . ALA A 1 452 ? 13.585 -16.464 -6.608 1.00 87.88 452 ALA A CA 1
ATOM 3384 C C . ALA A 1 452 ? 14.803 -17.363 -6.860 1.00 87.88 452 ALA A C 1
ATOM 3386 O O . ALA A 1 452 ? 15.372 -17.355 -7.958 1.00 87.88 452 ALA A O 1
ATOM 3387 N N . TYR A 1 453 ? 15.183 -18.180 -5.876 1.00 89.25 453 TYR A N 1
ATOM 3388 C CA . TYR A 1 453 ? 16.269 -19.146 -6.002 1.00 89.25 453 TYR A CA 1
ATOM 3389 C C . TYR A 1 453 ? 15.961 -20.238 -7.038 1.00 89.25 453 TYR A C 1
ATOM 3391 O O . TYR A 1 453 ? 16.795 -20.507 -7.911 1.00 89.25 453 TYR A O 1
ATOM 3399 N N . ILE A 1 454 ? 14.764 -20.836 -6.989 1.00 89.44 454 ILE A N 1
ATOM 3400 C CA . ILE A 1 454 ? 14.331 -21.890 -7.922 1.00 89.44 454 ILE A CA 1
ATOM 3401 C C . ILE A 1 454 ? 14.311 -21.360 -9.353 1.00 89.44 454 ILE A C 1
ATOM 3403 O O . ILE A 1 454 ? 14.901 -21.984 -10.240 1.00 89.44 454 ILE A O 1
ATOM 3407 N N . LEU A 1 455 ? 13.707 -20.188 -9.575 1.00 86.81 455 LEU A N 1
ATOM 3408 C CA . LEU A 1 455 ? 13.681 -19.548 -10.887 1.00 86.81 455 LEU A CA 1
ATOM 3409 C C . LEU A 1 455 ? 15.109 -19.314 -11.385 1.00 86.81 455 LEU A C 1
ATOM 3411 O O . LEU A 1 455 ? 15.483 -19.790 -12.457 1.00 86.81 455 LEU A O 1
ATOM 3415 N N . ARG A 1 456 ? 15.974 -18.692 -10.579 1.00 83.62 456 ARG A N 1
ATOM 3416 C CA . ARG A 1 456 ? 17.365 -18.433 -10.978 1.00 83.62 456 ARG A CA 1
ATOM 3417 C C . ARG A 1 456 ? 18.129 -19.715 -11.330 1.00 83.62 456 ARG A C 1
ATOM 3419 O O . ARG A 1 456 ? 18.920 -19.717 -12.278 1.00 83.62 456 ARG A O 1
ATOM 3426 N N . ARG A 1 457 ? 17.894 -20.810 -10.600 1.00 85.12 457 ARG A N 1
ATOM 3427 C CA . ARG A 1 457 ? 18.509 -22.120 -10.860 1.00 85.12 457 ARG A CA 1
ATOM 3428 C C . ARG A 1 457 ? 17.995 -22.752 -12.154 1.00 85.12 457 ARG A C 1
ATOM 3430 O O . ARG A 1 457 ? 18.809 -23.231 -12.943 1.00 85.12 457 ARG A O 1
ATOM 3437 N N . TYR A 1 458 ? 16.683 -22.739 -12.381 1.00 83.94 458 TYR A N 1
ATOM 3438 C CA . TYR A 1 458 ? 16.060 -23.251 -13.605 1.00 83.94 458 TYR A CA 1
ATOM 3439 C C . TYR A 1 458 ? 16.609 -22.538 -14.849 1.00 83.94 458 TYR A C 1
ATOM 3441 O O . TYR A 1 458 ? 17.028 -23.168 -15.818 1.00 83.94 458 TYR A O 1
ATOM 3449 N N . TRP A 1 459 ? 16.742 -21.215 -14.774 1.00 75.56 459 TRP A N 1
ATOM 3450 C CA . TRP A 1 459 ? 17.243 -20.405 -15.881 1.00 75.56 459 TRP A CA 1
ATOM 3451 C C . TRP A 1 459 ? 18.725 -20.615 -16.190 1.00 75.56 459 TRP A C 1
ATOM 3453 O O . TRP A 1 459 ? 19.104 -20.703 -17.361 1.00 75.56 459 TRP A O 1
ATOM 3463 N N . ARG A 1 460 ? 19.577 -20.751 -15.164 1.00 78.56 460 ARG A N 1
ATOM 3464 C CA . ARG A 1 460 ? 20.993 -21.102 -15.370 1.00 78.56 460 ARG A CA 1
ATOM 3465 C C . ARG A 1 460 ? 21.147 -22.448 -16.082 1.00 78.56 460 ARG A C 1
ATOM 3467 O O . ARG A 1 460 ? 21.991 -22.563 -16.966 1.00 78.56 460 ARG A O 1
ATOM 3474 N N . ARG A 1 461 ? 20.310 -23.436 -15.743 1.00 80.50 461 ARG A N 1
ATOM 3475 C CA . ARG A 1 461 ? 20.317 -24.763 -16.381 1.00 80.50 461 ARG A CA 1
ATOM 3476 C C . ARG A 1 461 ? 19.914 -24.709 -17.854 1.00 80.50 461 ARG A C 1
ATOM 3478 O O . ARG A 1 461 ? 20.604 -25.299 -18.681 1.00 80.50 461 ARG A O 1
ATOM 3485 N N . ASN A 1 462 ? 18.872 -23.954 -18.203 1.00 76.06 462 ASN A N 1
ATOM 3486 C CA . ASN A 1 462 ? 18.430 -23.848 -19.598 1.00 76.06 462 ASN A CA 1
ATOM 3487 C C . ASN A 1 462 ? 19.446 -23.117 -20.490 1.00 76.06 462 ASN A C 1
ATOM 3489 O O . ASN A 1 462 ? 19.647 -23.520 -21.632 1.00 76.06 462 ASN A O 1
ATOM 3493 N N . ARG A 1 463 ? 20.154 -22.097 -19.977 1.00 67.81 463 ARG A N 1
ATOM 3494 C CA . ARG A 1 463 ? 21.256 -21.461 -20.728 1.00 67.81 463 ARG A CA 1
ATOM 3495 C C . ARG A 1 463 ? 22.452 -22.393 -20.922 1.00 67.81 463 ARG A C 1
ATOM 3497 O O . ARG A 1 463 ? 23.018 -22.410 -22.008 1.00 67.81 463 ARG A O 1
ATOM 3504 N N . ALA A 1 464 ? 22.818 -23.168 -19.900 1.00 64.44 464 ALA A N 1
ATOM 3505 C CA . ALA A 1 464 ? 23.901 -24.146 -20.012 1.00 64.44 464 ALA A CA 1
ATOM 3506 C C . ALA A 1 464 ? 23.568 -25.252 -21.031 1.00 64.44 464 ALA A C 1
ATOM 3508 O O . ALA A 1 464 ? 24.420 -25.630 -21.827 1.00 64.44 464 ALA A O 1
ATOM 3509 N N . SER A 1 465 ? 22.310 -25.700 -21.059 1.00 61.81 465 SER A N 1
ATOM 3510 C CA . SER A 1 465 ? 21.832 -26.716 -22.009 1.00 61.81 465 SER A CA 1
ATOM 3511 C C . SER A 1 465 ? 21.784 -26.186 -23.449 1.00 61.81 465 SER A C 1
ATOM 3513 O O . SER A 1 465 ? 22.150 -26.897 -24.377 1.00 61.81 465 SER A O 1
ATOM 3515 N N . GLY A 1 466 ? 21.398 -24.918 -23.643 1.00 57.69 466 GLY A N 1
ATOM 3516 C CA . GLY A 1 466 ? 21.407 -24.273 -24.962 1.00 57.69 466 GLY A CA 1
ATOM 3517 C C . GLY A 1 466 ? 22.812 -24.011 -25.518 1.00 57.69 466 GLY A C 1
ATOM 3518 O O . GLY A 1 466 ? 23.011 -24.112 -26.721 1.00 57.69 466 GLY A O 1
ATOM 3519 N N . LEU A 1 467 ? 23.797 -23.719 -24.662 1.00 53.19 467 LEU A N 1
ATOM 3520 C CA . LEU A 1 467 ? 25.198 -23.565 -25.081 1.00 53.19 467 LEU A CA 1
ATOM 3521 C C . LEU A 1 467 ? 25.848 -24.910 -25.435 1.00 53.19 467 LEU A C 1
ATOM 3523 O O . LEU A 1 467 ? 26.602 -24.973 -26.400 1.00 53.19 467 LEU A O 1
ATOM 3527 N N . ALA A 1 468 ? 25.513 -25.982 -24.710 1.00 54.22 468 ALA A N 1
ATOM 3528 C CA . ALA A 1 468 ? 25.980 -27.333 -25.027 1.00 54.22 468 ALA A CA 1
ATOM 3529 C C . ALA A 1 468 ? 25.417 -27.856 -26.363 1.00 54.22 468 ALA A C 1
ATOM 3531 O O . ALA A 1 468 ? 26.118 -28.561 -27.078 1.00 54.22 468 ALA A O 1
ATOM 3532 N N . ALA A 1 469 ? 24.188 -27.474 -26.728 1.00 53.69 469 ALA A N 1
ATOM 3533 C CA . ALA A 1 469 ? 23.586 -27.833 -28.014 1.00 53.69 469 ALA A CA 1
ATOM 3534 C C . ALA A 1 469 ? 24.190 -27.073 -29.213 1.00 53.69 469 ALA A C 1
ATOM 3536 O O . ALA A 1 469 ? 24.164 -27.585 -30.319 1.00 53.69 469 ALA A O 1
ATOM 3537 N N . VAL A 1 470 ? 24.746 -25.872 -29.005 1.00 54.81 470 VAL A N 1
ATOM 3538 C CA . VAL A 1 470 ? 25.368 -25.052 -30.071 1.00 54.81 470 VAL A CA 1
ATOM 3539 C C . VAL A 1 470 ? 26.860 -25.364 -30.263 1.00 54.81 470 VAL A C 1
ATOM 3541 O O . VAL A 1 470 ? 27.420 -25.031 -31.296 1.00 54.81 470 VAL A O 1
ATOM 3544 N N . GLN A 1 471 ? 27.518 -25.989 -29.281 1.00 52.97 471 GLN A N 1
ATOM 3545 C CA . GLN A 1 471 ? 28.915 -26.447 -29.388 1.00 52.97 471 GLN A CA 1
ATOM 3546 C C . GLN A 1 471 ? 29.049 -27.912 -29.844 1.00 52.97 471 GLN A C 1
ATOM 3548 O O . GLN A 1 471 ? 30.171 -28.399 -29.972 1.00 52.97 471 GLN A O 1
ATOM 3553 N N . GLY A 1 472 ? 27.927 -28.619 -30.016 1.00 52.84 472 GLY A N 1
ATOM 3554 C CA . GLY A 1 472 ? 27.872 -30.020 -30.451 1.00 52.84 472 GLY A CA 1
ATOM 3555 C C . GLY A 1 472 ? 27.566 -30.230 -3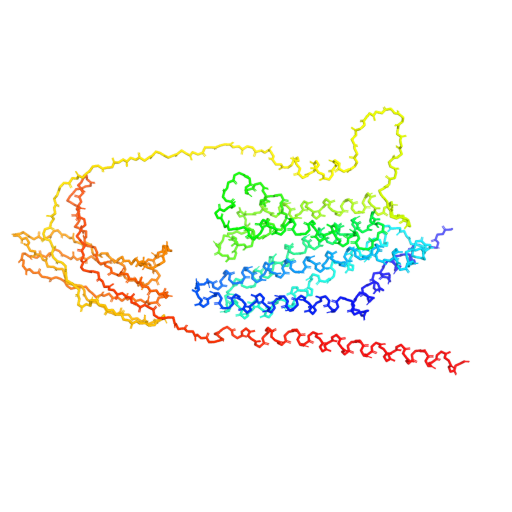1.939 1.00 52.84 472 GLY A C 1
ATOM 3556 O O . GLY A 1 472 ? 27.573 -31.382 -32.368 1.00 52.84 472 GLY A O 1
ATOM 3557 N N . ASP A 1 473 ? 27.330 -29.147 -32.683 1.00 42.91 473 ASP A N 1
ATOM 3558 C CA . ASP A 1 473 ? 27.289 -29.074 -34.154 1.00 42.91 473 ASP A CA 1
ATOM 3559 C C . ASP A 1 473 ? 28.533 -28.311 -34.644 1.00 42.91 473 ASP A C 1
ATOM 3561 O O . ASP A 1 473 ? 29.000 -28.592 -35.774 1.00 42.91 473 ASP A O 1
#

Sequence (473 aa):
MSVDRGRTEGSWWLIMRKELADLWIGGRLLILLVFFSLLMSVTSILRETESQLSLIPPAELVFLTLLSAISFGMLISLIVGADSISGERERATLEPLLLAPIGRRRIVAAKFLAAISPWPVALVISVPYVLVLGQGNAIIGPGLLWTLALGSLLAIAFAGFAMLVSMWSRSNRTSLFVCLLVYLLLLIPTQFPGEAQKGPLGYAIQQVNPMQASSEFLEKFIVNHRAPSERFTYLVADIASAIVVIGLLFLYAAPRLQLEGGSPRIGRPKGQARRGPAAVVTALLVALGLVLAPVTGSASVNAADPPGAATIQMAVDLDASTVKTGDEIEFTTTVTNIADTDTPELTVAMNIINLGKRDPVDPEDWSPERTQVVEPIAPGESAEQSWTVEAIADGNFMVYMTAIVKPGSPDETTLPVTGPGIHLTVTPFQDTNPGGVLPVALGMPIGLIVVAYILRRYWRRNRASGLAAVQGD

Solvent-accessible surface area (backbone atoms only — not comparable to full-atom values): 26027 Å² total; per-residue (Å²): 144,83,88,60,74,80,68,57,66,59,48,49,57,52,49,26,52,50,50,40,41,51,41,56,67,64,41,62,47,45,53,54,51,31,52,45,35,46,51,52,22,52,53,49,54,53,47,55,56,45,30,75,75,66,68,56,54,46,48,49,46,32,39,55,47,52,50,49,43,44,54,54,28,37,52,51,13,24,53,45,11,9,39,63,46,9,39,29,47,72,67,62,54,43,61,65,59,70,70,41,100,61,60,54,53,52,55,48,50,28,51,50,54,43,18,39,58,52,38,66,54,43,50,60,68,38,46,67,59,39,55,31,53,21,73,76,49,82,58,56,62,62,49,52,52,51,48,52,56,52,40,51,36,44,26,49,22,38,15,34,45,16,33,50,46,4,53,39,23,71,38,33,66,59,12,44,52,53,43,51,53,53,50,51,64,51,45,52,69,69,72,54,57,72,74,77,41,66,48,76,68,32,50,46,48,36,53,65,36,38,64,29,11,50,49,55,45,45,41,39,39,53,59,65,66,44,64,70,81,84,48,54,74,30,52,48,24,30,53,49,45,24,52,52,27,48,46,46,36,62,71,58,45,23,78,64,70,59,87,67,47,48,75,78,79,72,75,79,71,90,84,78,83,89,82,61,79,72,52,58,65,54,45,63,71,60,70,76,71,80,83,85,86,86,90,83,90,85,82,89,78,88,82,81,90,83,90,70,77,76,58,62,47,54,48,59,82,53,62,65,50,78,45,42,43,75,39,76,46,75,47,43,39,40,43,30,29,73,35,97,53,63,43,62,47,30,37,41,34,63,45,51,43,53,77,74,56,93,62,86,60,67,52,74,81,29,25,96,72,49,66,48,79,43,74,61,37,48,56,74,35,72,51,79,46,80,44,57,41,44,32,79,58,65,46,41,32,37,39,32,42,33,39,35,55,57,56,94,45,96,89,51,84,61,61,70,44,71,37,68,56,25,41,36,40,27,41,77,68,81,69,94,58,83,55,56,49,66,65,52,41,54,46,50,30,53,50,45,50,50,51,47,50,52,52,50,51,55,53,54,51,53,52,52,53,54,52,53,60,65,74,72,114

Secondary structure (DSSP, 8-state):
----HHHHHHHHHHHHHHHHHHHHHTSHHHHHHHHHHHHHHHHHHHHHHHHHHH---HHHHHHHHHHHHHHHHHHHHHHHHHHHHHHHHHTT-HHHHHHSSS-HHHHHHHHHHHHHTHHHHHHHHHHHHHHHHTTT-TTHHHHHHHHHHHHHHHHHHHHHHHHHHHHH-SSHHHHHHHHHHHHHHHHGGGGS-HHHH-SHHHHHHHHH-HHHHHHHHHHHHHTS---GGGGHHHHHHHHHHHHHHHHIIIIIIGGG--SS-S-------SS-----THHHHHHHHHTTS------------PPPP------EEEEES-SEEEEETT-EEEEEEEEEE-SSSPPPPEEEEEEEEESSS-----TTTT-S--EEEEPPPPTT-EEEEEEEEE--S-EEEEEEEEEEEPPSSTT---PPEEEEEEEEEEE----SSTT-HHHHHHHHHHHHHHHHHHHHHHHHHHHHHHHHHHS--